Protein AF-A0A5F9D7R0-F1 (afdb_monomer)

Sequence (470 aa):
GSGECGRGNRPSTEVEGTVANPGRTSSKPGKGRADERTAQGPVSFLHEEGERHNGERGGDLRPHSRGTAPQCEGEALEAGAQHTRGCVVPAERGRASGATPAADTPPLCTHPGVSMNVQPMYLGESAPKELRGAVTMTSAIFTALGIMMGQVVGLRELLGGPQAWPLLLASCVVPGLLQLSSLPLLPESPRYLLIDRGDTKACLAALRRLRGSEDVEEELVELREERAACGAGSPRRPWHLLGDPALRRQVVSLVVLGSAMELCGNDSVYAYASAVFRAAGMLEHRIPYALVGTGACELLASLVSSAVVERVGRRVLLMGGYCLMTCWGSVFTTALCLQDSYPWMPYLAMSCVFGFILSFGIGPAGVTGILATELFDQTARPAAYVVYGVLLWTMLLLVGLGFPFLMEGLAHFIYVPFLAVCVCGAVYTGLFLPETKGKSFLEITQELHRLNFPRDPRWRGPEVLQFTEL

InterPro domains:
  IPR005828 Major facilitator, sugar transporter-like [PF00083] (113-447)
  IPR036259 MFS transporter superfamily [G3DSA:1.20.1250.20] (111-450)
  IPR036259 MFS transporter superfamily [SSF103473] (115-440)
  IPR045263 Glucose transporter GLUT [PTHR23503] (112-450)

pLDDT: mean 70.37, std 25.9, range [20.8, 97.0]

Secondary structure (DSSP, 8-state):
------------------------------------------------------------------------------------------------TT---------TTHHHHHHHHHHHHHHHHHS-TTTHHHHHHHHHHHHHHHHHHHHHHTSTTTT-STTTHHHHHHTTHHHHHHHHHHGGGSPPPHHHHHTTS--HHHHHHHHHHHHS-S--HHHHHHHHHHHHHHTT-PPPPHHHHHH-TTTHHHHHHHHHHHHHHHHTSHHHHHHHHHHHHHHTT--GGGHHHHHHHHHHHHHHHHHHHHHHHHHH-HHHHHHHHHHHHHHHHHHHHHHHHTGGG-TTHHHHHHHHHHHHHHHHIIIIIHHHHHHHHHSS-TTTHHHHHHHHHHHHHHHHHHHHHHHHHHHHHHGGGTTHHHHHHHHHHHHHHHHHPPP-TT--HHHHHHHHHHHH-TT-TT-PPPP---PPP-

Mean predicted aligned error: 16.13 Å

Radius of gyration: 33.69 Å; Cα contacts (8 Å, |Δi|>4): 380; chains: 1; bounding box: 87×104×108 Å

Structure (mmCIF, N/CA/C/O backbone):
data_AF-A0A5F9D7R0-F1
#
_entry.id   AF-A0A5F9D7R0-F1
#
loop_
_atom_site.group_PDB
_atom_site.id
_atom_site.type_symbol
_atom_site.label_atom_id
_atom_site.label_alt_id
_atom_site.label_comp_id
_atom_site.label_asym_id
_atom_site.label_entity_id
_atom_site.label_seq_id
_atom_site.pdbx_PDB_ins_code
_atom_site.Cartn_x
_atom_site.Cartn_y
_atom_site.Cartn_z
_atom_site.occupancy
_atom_site.B_iso_or_equiv
_atom_site.auth_seq_id
_atom_site.auth_comp_id
_atom_site.auth_asym_id
_atom_site.auth_atom_id
_atom_site.pdbx_PDB_model_num
ATOM 1 N N . GLY A 1 1 ? -18.925 43.627 28.935 1.00 33.19 1 GLY A N 1
ATOM 2 C CA . GLY A 1 1 ? -19.736 44.463 29.840 1.00 33.19 1 GLY A CA 1
ATOM 3 C C . GLY A 1 1 ? -20.234 43.614 30.991 1.00 33.19 1 GLY A C 1
ATOM 4 O O . GLY A 1 1 ? -19.981 42.416 30.977 1.00 33.19 1 GLY A O 1
ATOM 5 N N . SER A 1 2 ? -20.921 44.232 31.952 1.00 27.06 2 SER A N 1
ATOM 6 C CA . SER A 1 2 ? -21.823 43.579 32.923 1.00 27.06 2 SER A CA 1
ATOM 7 C C . SER A 1 2 ? -22.768 42.582 32.228 1.00 27.06 2 SER A C 1
ATOM 9 O O . SER A 1 2 ? -23.131 42.810 31.077 1.00 27.06 2 SER A O 1
ATOM 11 N N . GLY A 1 3 ? -23.077 41.421 32.811 1.00 28.91 3 GLY A N 1
ATOM 12 C CA . GLY A 1 3 ? -24.088 41.197 33.870 1.00 28.91 3 GLY A CA 1
ATOM 13 C C . GLY A 1 3 ? -25.041 40.081 33.372 1.00 28.91 3 GLY A C 1
ATOM 14 O O . GLY A 1 3 ? -24.967 39.755 32.192 1.00 28.91 3 GLY A O 1
ATOM 15 N N . GLU A 1 4 ? -25.924 39.408 34.117 1.00 33.62 4 GLU A N 1
ATOM 16 C CA . GLU A 1 4 ? -26.326 39.350 35.539 1.00 33.62 4 GLU A CA 1
ATOM 17 C C . GLU A 1 4 ? -26.989 37.950 35.761 1.00 33.62 4 GLU A C 1
ATOM 19 O O . GLU A 1 4 ? -27.527 37.389 34.815 1.00 33.62 4 GLU A O 1
ATOM 24 N N . CYS A 1 5 ? -26.762 37.215 36.863 1.00 29.78 5 CYS A N 1
ATOM 25 C CA . CYS A 1 5 ? -27.473 37.215 38.167 1.00 29.78 5 CYS A CA 1
ATOM 26 C C . CYS A 1 5 ? -28.788 36.375 38.245 1.00 29.78 5 CYS A C 1
ATOM 28 O O . CYS A 1 5 ? -29.625 36.438 37.356 1.00 29.78 5 CYS A O 1
ATOM 30 N N . GLY A 1 6 ? -28.987 35.641 39.362 1.00 27.34 6 GLY A N 1
ATOM 31 C CA . GLY A 1 6 ? -30.205 34.865 39.722 1.00 27.34 6 GLY A CA 1
ATOM 32 C C . GLY A 1 6 ? -29.958 33.345 39.857 1.00 27.34 6 GLY A C 1
ATOM 33 O O . GLY A 1 6 ? -29.815 32.673 38.849 1.00 27.34 6 GLY A O 1
ATOM 34 N N . ARG A 1 7 ? -29.705 32.729 41.030 1.00 28.86 7 ARG A N 1
ATOM 35 C CA . ARG A 1 7 ? -30.499 32.531 42.280 1.00 28.86 7 ARG A CA 1
ATOM 36 C C . ARG A 1 7 ? -31.781 31.680 42.138 1.00 28.86 7 ARG A C 1
ATOM 38 O O . ARG A 1 7 ? -32.729 32.147 41.523 1.00 28.86 7 ARG A O 1
ATOM 45 N N . GLY A 1 8 ? -31.890 30.573 42.900 1.00 25.75 8 GLY A N 1
ATOM 46 C CA . GLY A 1 8 ? -33.205 30.054 43.342 1.00 25.75 8 GLY A CA 1
ATOM 47 C C . GLY A 1 8 ? -33.318 28.596 43.846 1.00 25.75 8 GLY A C 1
ATOM 48 O O . GLY A 1 8 ? -33.542 27.703 43.050 1.00 25.75 8 GLY A O 1
ATOM 49 N N . ASN A 1 9 ? -33.294 28.405 45.174 1.00 27.66 9 ASN A N 1
ATOM 50 C CA . ASN A 1 9 ? -34.035 27.415 45.998 1.00 27.66 9 ASN A CA 1
ATOM 51 C C . ASN A 1 9 ? -34.038 25.881 45.717 1.00 27.66 9 ASN A C 1
ATOM 53 O O . ASN A 1 9 ? -34.610 25.395 44.748 1.00 27.66 9 ASN A O 1
ATOM 57 N N . ARG A 1 10 ? -33.634 25.113 46.750 1.00 28.62 10 ARG A N 1
ATOM 58 C CA . ARG A 1 10 ? -34.352 23.897 47.226 1.00 28.62 10 ARG A CA 1
ATOM 59 C C . ARG A 1 10 ? -35.427 24.315 48.256 1.00 28.62 10 ARG A C 1
ATOM 61 O O . ARG A 1 10 ? -35.313 25.423 48.786 1.00 28.62 10 ARG A O 1
ATOM 68 N N . PRO A 1 11 ? -36.461 23.498 48.537 1.00 36.72 11 PRO A N 1
ATOM 69 C CA . PRO A 1 11 ? -36.439 22.486 49.630 1.00 36.72 11 PRO A CA 1
ATOM 70 C C . PRO A 1 11 ? -36.857 21.084 49.109 1.00 36.72 11 PRO A C 1
ATOM 72 O O . PRO A 1 11 ? -37.182 20.984 47.934 1.00 36.72 11 PRO A O 1
ATOM 75 N N . SER A 1 12 ? -36.989 19.957 49.829 1.00 26.80 12 SER A N 1
ATOM 76 C CA . SER A 1 12 ? -36.648 19.372 51.157 1.00 26.80 12 SER A CA 1
ATOM 77 C C . SER A 1 12 ? -37.770 18.348 51.491 1.00 26.80 12 SER A C 1
ATOM 79 O O . SER A 1 12 ? -38.839 18.443 50.896 1.00 26.80 12 SER A O 1
ATOM 81 N N . THR A 1 13 ? -37.569 17.433 52.458 1.00 27.14 13 THR A N 1
ATOM 82 C CA . THR A 1 13 ? -38.468 16.305 52.874 1.00 27.14 13 THR A CA 1
ATOM 83 C C . THR A 1 13 ? -38.658 15.199 51.808 1.00 27.14 13 THR A C 1
ATOM 85 O O . THR A 1 13 ? -38.866 15.516 50.644 1.00 27.14 13 THR A O 1
ATOM 88 N N . GLU A 1 14 ? -38.436 13.891 52.023 1.00 27.25 14 GLU A N 1
ATOM 89 C CA . GLU A 1 14 ? -38.639 12.920 53.137 1.00 27.25 14 GLU A CA 1
ATOM 90 C C . GLU A 1 14 ? -39.993 12.183 53.122 1.00 27.25 14 GLU A C 1
ATOM 92 O O . GLU A 1 14 ? -41.037 12.826 53.121 1.00 27.25 14 GLU A O 1
ATOM 97 N N . VAL A 1 15 ? -39.941 10.837 53.169 1.00 28.62 15 VAL A N 1
ATOM 98 C CA . VAL A 1 15 ? -40.769 9.904 53.981 1.00 28.62 15 VAL A CA 1
ATOM 99 C C . VAL A 1 15 ? -40.220 8.459 53.828 1.00 28.62 15 VAL A C 1
ATOM 101 O O . VAL A 1 15 ? -39.536 8.147 52.854 1.00 28.62 15 VAL A O 1
ATOM 104 N N . GLU A 1 16 ? -40.455 7.607 54.833 1.00 26.17 16 GLU A N 1
ATOM 105 C CA . GLU A 1 16 ? -39.868 6.266 55.055 1.00 26.17 16 GLU A CA 1
ATOM 106 C C . GLU A 1 16 ? -40.598 5.086 54.351 1.00 26.17 16 GLU A C 1
ATOM 108 O O . GLU A 1 16 ? -41.650 5.271 53.742 1.00 26.17 16 GLU A O 1
ATOM 113 N N . GLY A 1 17 ? -40.085 3.844 54.498 1.00 25.72 17 GLY A N 1
ATOM 114 C CA . GLY A 1 17 ? -40.774 2.594 54.101 1.00 25.72 17 GLY A CA 1
ATOM 115 C C . GLY A 1 17 ? -39.860 1.504 53.496 1.00 25.72 17 GLY A C 1
ATOM 116 O O . GLY A 1 17 ? -39.871 1.315 52.287 1.00 25.72 17 GLY A O 1
ATOM 117 N N . THR A 1 18 ? -38.925 0.843 54.194 1.00 25.44 18 THR A N 1
ATOM 118 C CA . THR A 1 18 ? -39.045 -0.060 55.370 1.00 25.44 18 THR A CA 1
ATOM 119 C C . THR A 1 18 ? -39.382 -1.533 55.032 1.00 25.44 18 THR A C 1
ATOM 121 O O . THR A 1 18 ? -40.540 -1.906 54.924 1.00 25.44 18 THR A O 1
ATOM 124 N N . VAL A 1 19 ? -38.326 -2.370 54.999 1.00 27.09 19 VAL A N 1
ATOM 125 C CA . VAL A 1 19 ? -38.256 -3.818 55.351 1.00 27.09 19 VAL A CA 1
ATOM 126 C C . VAL A 1 19 ? -39.121 -4.855 54.597 1.00 27.09 19 VAL A C 1
ATOM 128 O O . VAL A 1 19 ? -40.321 -4.948 54.815 1.00 27.09 19 VAL A O 1
ATOM 131 N N . ALA A 1 20 ? -38.448 -5.817 53.935 1.00 27.45 20 ALA A N 1
ATOM 132 C CA . ALA A 1 20 ? -38.698 -7.267 54.105 1.00 27.45 20 ALA A CA 1
ATOM 133 C C . ALA A 1 20 ? -37.560 -8.146 53.525 1.00 27.45 20 ALA A C 1
ATOM 135 O O . ALA A 1 20 ? -37.211 -8.026 52.355 1.00 27.45 20 ALA A O 1
ATOM 136 N N . ASN A 1 21 ? -37.013 -9.073 54.324 1.00 28.56 21 ASN A N 1
ATOM 137 C CA . ASN A 1 21 ? -36.132 -10.168 53.876 1.00 28.56 21 ASN A CA 1
ATOM 138 C C . ASN A 1 21 ? -36.207 -11.348 54.868 1.00 28.56 21 ASN A C 1
ATOM 140 O O . ASN A 1 21 ? -35.944 -11.139 56.055 1.00 28.56 21 ASN A O 1
ATOM 144 N N . PRO A 1 22 ? -36.498 -12.577 54.407 1.00 32.81 22 PRO A N 1
ATOM 145 C CA . PRO A 1 22 ? -36.169 -13.801 55.131 1.00 32.81 22 PRO A CA 1
ATOM 146 C C . PRO A 1 22 ? -35.225 -14.743 54.345 1.00 32.81 22 PRO A C 1
ATOM 148 O O . PRO A 1 22 ? -35.414 -15.001 53.159 1.00 32.81 22 PRO A O 1
ATOM 151 N N . GLY A 1 23 ? -34.251 -15.352 55.042 1.00 25.83 23 GLY A N 1
ATOM 152 C CA . GLY A 1 23 ? -33.552 -16.565 54.563 1.00 25.83 23 GLY A CA 1
ATOM 153 C C . GLY A 1 23 ? -34.478 -17.802 54.566 1.00 25.83 23 GLY A C 1
ATOM 154 O O . GLY A 1 23 ? -35.661 -17.681 54.855 1.00 25.83 23 GLY A O 1
ATOM 155 N N . ARG A 1 24 ? -34.049 -19.052 54.337 1.00 28.23 24 ARG A N 1
ATOM 156 C CA . ARG A 1 24 ? -32.727 -19.733 54.324 1.00 28.23 24 ARG A CA 1
ATOM 157 C C . ARG A 1 24 ? -32.791 -2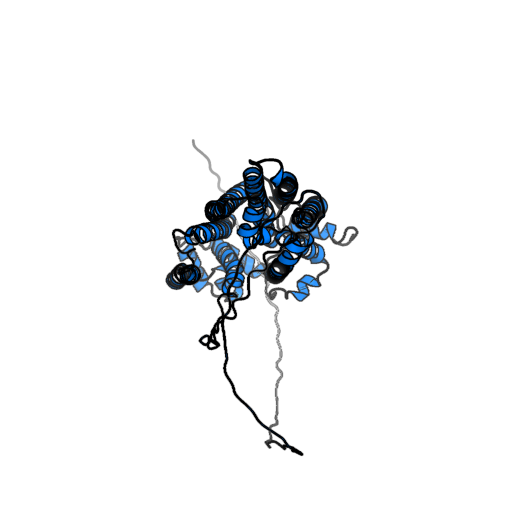0.873 53.240 1.00 28.23 24 ARG A C 1
ATOM 159 O O . ARG A 1 24 ? -33.700 -20.827 52.426 1.00 28.23 24 ARG A O 1
ATOM 166 N N . THR A 1 25 ? -31.943 -21.907 53.078 1.00 26.56 25 THR A N 1
ATOM 167 C CA . THR A 1 25 ? -30.930 -22.564 53.938 1.00 26.56 25 THR A CA 1
ATOM 168 C C . THR A 1 25 ? -29.889 -23.368 53.127 1.00 26.56 25 THR A C 1
ATOM 170 O O . THR A 1 25 ? -30.149 -23.811 52.016 1.00 26.56 25 THR A O 1
ATOM 173 N N . SER A 1 26 ? -28.727 -23.596 53.748 1.00 25.86 26 SER A N 1
ATOM 174 C CA . SER A 1 26 ? -27.702 -24.629 53.482 1.00 25.86 26 SER A CA 1
ATOM 175 C C . SER A 1 26 ? -28.176 -25.995 52.938 1.00 25.86 26 SER A C 1
ATOM 177 O O . SER A 1 26 ? -29.136 -26.554 53.464 1.00 25.86 26 SER A O 1
ATOM 179 N N . SER A 1 27 ? -27.387 -26.618 52.041 1.00 25.98 27 SER A N 1
ATOM 180 C CA . SER A 1 27 ? -27.001 -28.042 52.190 1.00 25.98 27 SER A CA 1
ATOM 181 C C . SER A 1 27 ? -25.759 -28.489 51.372 1.00 25.98 27 SER A C 1
ATOM 183 O O . SER A 1 27 ? -25.639 -28.290 50.168 1.00 25.98 27 SER A O 1
ATOM 185 N N . LYS A 1 28 ? -24.837 -29.152 52.082 1.00 28.06 28 LYS A N 1
ATOM 186 C CA . LYS A 1 28 ? -23.778 -30.118 51.687 1.00 28.06 28 LYS A CA 1
ATOM 187 C C . LYS A 1 28 ? -23.687 -31.083 52.898 1.00 28.06 28 LYS A C 1
ATOM 189 O O . LYS A 1 28 ? -23.963 -30.581 53.994 1.00 28.06 28 LYS A O 1
ATOM 194 N N . PRO A 1 29 ? -23.310 -32.387 52.800 1.00 38.31 29 PRO A N 1
ATOM 195 C CA . PRO A 1 29 ? -21.980 -32.790 52.290 1.00 38.31 29 PRO A CA 1
ATOM 196 C C . PRO A 1 29 ? -21.794 -34.241 51.733 1.00 38.31 29 PRO A C 1
ATOM 198 O O . PRO A 1 29 ? -22.612 -35.126 51.949 1.00 38.31 29 PRO A O 1
ATOM 201 N N . GLY A 1 30 ? -20.596 -34.525 51.186 1.00 24.94 30 GLY A N 1
ATOM 202 C CA . GLY A 1 30 ? -19.938 -35.855 51.253 1.00 24.94 30 GLY A CA 1
ATOM 203 C C . GLY A 1 30 ? -20.139 -36.858 50.090 1.00 24.94 30 GLY A C 1
ATOM 204 O O . GLY A 1 30 ? -21.025 -36.661 49.273 1.00 24.94 30 GLY A O 1
ATOM 205 N N . LYS A 1 31 ? -19.354 -37.956 49.968 1.00 25.98 31 LYS A N 1
ATOM 206 C CA . LYS A 1 31 ? -18.040 -38.309 50.589 1.00 25.98 31 LYS A CA 1
ATOM 207 C C . LYS A 1 31 ? -17.396 -39.578 49.945 1.00 25.98 31 LYS A C 1
ATOM 209 O O . LYS A 1 31 ? -18.071 -40.595 49.866 1.00 25.98 31 LYS A O 1
ATOM 214 N N . GLY A 1 32 ? -16.079 -39.571 49.657 1.00 24.16 32 GLY A N 1
ATOM 215 C CA . GLY A 1 32 ? -15.257 -40.759 49.270 1.00 24.16 32 GLY A CA 1
ATOM 216 C C . GLY A 1 32 ? -15.483 -41.284 47.836 1.00 24.16 32 GLY A C 1
ATOM 217 O O . GLY A 1 32 ? -16.460 -40.889 47.215 1.00 24.16 32 GLY A O 1
ATOM 218 N N . ARG A 1 33 ? -14.643 -42.137 47.219 1.00 24.98 33 ARG A N 1
ATOM 219 C CA . ARG A 1 33 ? -13.284 -42.715 47.468 1.00 24.98 33 ARG A CA 1
ATOM 220 C C . ARG A 1 33 ? -12.527 -42.646 46.108 1.00 24.98 33 ARG A C 1
ATOM 222 O O . ARG A 1 33 ? -13.203 -42.609 45.089 1.00 24.98 33 ARG A O 1
ATOM 229 N N . ALA A 1 34 ? -11.211 -42.451 45.972 1.00 25.84 34 ALA A N 1
ATOM 230 C CA . ALA A 1 34 ? -10.014 -43.070 46.574 1.00 25.84 34 ALA A CA 1
ATOM 231 C C . ALA A 1 34 ? -9.614 -44.428 45.943 1.00 25.84 34 ALA A C 1
ATOM 233 O O . ALA A 1 34 ? -10.435 -45.340 45.919 1.00 25.84 34 ALA A O 1
ATOM 234 N N . ASP A 1 35 ? -8.338 -44.503 45.523 1.00 25.16 35 ASP A N 1
ATOM 235 C CA . ASP A 1 35 ? -7.542 -45.684 45.116 1.00 25.16 35 ASP A CA 1
ATOM 236 C C . ASP A 1 35 ? -7.915 -46.367 43.761 1.00 25.16 35 ASP A C 1
ATOM 238 O O . ASP A 1 35 ? -9.058 -46.301 43.326 1.00 25.16 35 ASP A O 1
ATOM 242 N N . GLU A 1 36 ? -7.000 -46.981 42.982 1.00 26.55 36 GLU A N 1
ATOM 243 C CA . GLU A 1 36 ? -5.554 -47.217 43.190 1.00 26.55 36 GLU A CA 1
ATOM 244 C C . GLU A 1 36 ? -4.698 -47.241 41.880 1.00 26.55 36 GLU A C 1
ATOM 246 O O . GLU A 1 36 ? -5.121 -46.798 40.815 1.00 26.55 36 GLU A O 1
ATOM 251 N N . ARG A 1 37 ? -3.447 -47.716 42.003 1.00 25.12 37 ARG A N 1
ATOM 252 C CA . ARG A 1 37 ? -2.324 -47.794 41.037 1.00 25.12 37 ARG A CA 1
ATOM 253 C C . ARG A 1 37 ? -2.629 -48.786 39.884 1.00 25.12 37 ARG A C 1
ATOM 255 O O . ARG A 1 37 ? -3.497 -49.637 40.022 1.00 25.12 37 ARG A O 1
ATOM 262 N N . THR A 1 38 ? -1.919 -48.827 38.749 1.00 26.16 38 THR A N 1
ATOM 263 C CA . THR A 1 38 ? -0.497 -49.240 38.618 1.00 26.16 38 THR A CA 1
ATOM 264 C C . THR A 1 38 ? 0.015 -49.012 37.183 1.00 26.16 38 THR A C 1
ATOM 266 O O . THR A 1 38 ? -0.773 -48.964 36.244 1.00 26.16 38 THR A O 1
ATOM 269 N N . ALA A 1 39 ? 1.333 -48.872 37.003 1.00 26.98 39 ALA A N 1
ATOM 270 C CA . ALA A 1 39 ? 1.984 -48.700 35.700 1.00 26.98 39 ALA A CA 1
ATOM 271 C C . ALA A 1 39 ? 2.368 -50.032 35.028 1.00 26.98 39 ALA A C 1
ATOM 273 O O . ALA A 1 39 ? 2.667 -50.999 35.724 1.00 26.98 39 ALA A O 1
ATOM 274 N N . GLN A 1 40 ? 2.511 -50.035 33.696 1.00 25.19 40 GLN A N 1
ATOM 275 C CA . GLN A 1 40 ? 3.491 -50.884 33.003 1.00 25.19 40 GLN A CA 1
ATOM 276 C C . GLN A 1 40 ? 3.872 -50.329 31.620 1.00 25.19 40 GLN A C 1
ATOM 278 O O . GLN A 1 40 ? 3.175 -49.481 31.065 1.00 25.19 40 GLN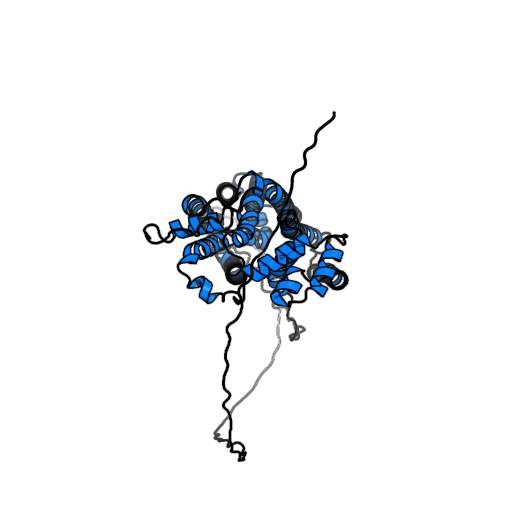 A O 1
ATOM 283 N N . GLY A 1 41 ? 5.046 -50.751 31.138 1.00 23.89 41 GLY A N 1
ATOM 284 C CA . GLY A 1 41 ? 5.714 -50.249 29.935 1.00 23.89 41 GLY A CA 1
ATOM 285 C C . GLY A 1 41 ? 5.451 -51.065 28.655 1.00 23.89 41 GLY A C 1
ATOM 286 O O . GLY A 1 41 ? 4.482 -51.817 28.593 1.00 23.89 41 GLY A O 1
ATOM 287 N N . PRO A 1 42 ? 6.289 -50.883 27.615 1.00 36.53 42 PRO A N 1
ATOM 288 C CA . PRO A 1 42 ? 5.932 -51.186 26.228 1.00 36.53 42 PRO A CA 1
ATOM 289 C C . PRO A 1 42 ? 6.238 -52.622 25.780 1.00 36.53 42 PRO A C 1
ATOM 291 O O . PRO A 1 42 ? 7.055 -53.321 26.377 1.00 36.53 42 PRO A O 1
ATOM 294 N N . VAL A 1 43 ? 5.654 -53.003 24.639 1.00 26.12 43 VAL A N 1
ATOM 295 C CA . VAL A 1 43 ? 6.037 -54.186 23.854 1.00 26.12 43 VAL A CA 1
ATOM 296 C C . VAL A 1 43 ? 6.370 -53.750 22.427 1.00 26.12 43 VAL A C 1
ATOM 298 O O . VAL A 1 43 ? 5.529 -53.186 21.729 1.00 26.12 43 VAL A O 1
ATOM 301 N N . SER A 1 44 ? 7.604 -54.018 22.006 1.00 22.97 44 SER A N 1
ATOM 302 C CA . SER A 1 44 ? 8.067 -53.890 20.620 1.00 22.97 44 SER A CA 1
ATOM 303 C C . SER A 1 44 ? 7.737 -55.156 19.826 1.00 22.97 44 SER A C 1
ATOM 305 O O . SER A 1 44 ? 7.677 -56.236 20.408 1.00 22.97 44 SER A O 1
ATOM 307 N N . PHE A 1 45 ? 7.648 -55.059 18.497 1.00 24.70 45 PHE A N 1
ATOM 308 C CA . PHE A 1 45 ? 7.788 -56.222 17.613 1.00 24.70 45 PHE A CA 1
ATOM 309 C C . PHE A 1 45 ? 8.732 -55.913 16.447 1.00 24.70 45 PHE A C 1
ATOM 311 O O . PHE A 1 45 ? 8.736 -54.801 15.920 1.00 24.70 45 PHE A O 1
ATOM 318 N N . LEU A 1 46 ? 9.542 -56.909 16.083 1.00 24.83 46 LEU A N 1
ATOM 319 C CA . LEU A 1 46 ? 10.549 -56.878 15.022 1.00 24.83 46 LEU A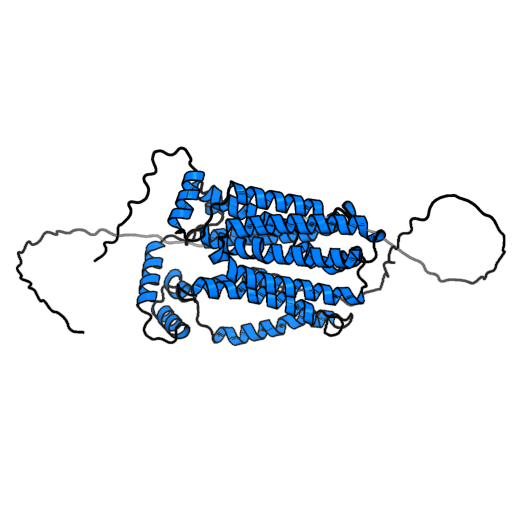 CA 1
ATOM 320 C C . LEU A 1 46 ? 10.317 -58.036 14.045 1.00 24.83 46 LEU A C 1
ATOM 322 O O . LEU A 1 46 ? 9.965 -59.134 14.468 1.00 24.83 46 LEU A O 1
ATOM 326 N N . HIS A 1 47 ? 10.550 -57.754 12.765 1.00 24.64 47 HIS A N 1
ATOM 327 C CA . HIS A 1 47 ? 10.994 -58.648 11.684 1.00 24.64 47 HIS A CA 1
ATOM 328 C C . HIS A 1 47 ? 11.231 -57.716 10.477 1.00 24.64 47 HIS A C 1
ATOM 330 O O . HIS A 1 47 ? 10.331 -56.951 10.139 1.00 24.64 47 HIS A O 1
ATOM 336 N N . GLU A 1 48 ? 12.397 -57.559 9.847 1.00 26.30 48 GLU A N 1
ATOM 337 C CA . GLU A 1 48 ? 13.615 -58.380 9.688 1.00 26.30 48 GLU A CA 1
ATOM 338 C C . GLU A 1 48 ? 13.492 -59.560 8.709 1.00 26.30 48 GLU A C 1
ATOM 340 O O . GLU A 1 48 ? 13.009 -60.628 9.076 1.00 26.30 48 GLU A O 1
ATOM 345 N N . GLU A 1 49 ? 13.907 -59.289 7.459 1.00 25.92 49 GLU A N 1
ATOM 346 C CA . GLU A 1 49 ? 14.758 -60.053 6.507 1.00 25.92 49 GLU A CA 1
ATOM 347 C C . GLU A 1 49 ? 14.526 -59.489 5.073 1.00 25.92 49 GLU A C 1
ATOM 349 O O . GLU A 1 49 ? 13.418 -59.062 4.756 1.00 25.92 49 GLU A O 1
ATOM 354 N N . GLY A 1 50 ? 15.487 -59.404 4.138 1.00 25.70 50 GLY A N 1
ATOM 355 C CA . GLY A 1 50 ? 16.946 -59.568 4.234 1.00 25.70 50 GLY A CA 1
ATOM 356 C C . GLY A 1 50 ? 17.652 -59.619 2.852 1.00 25.70 50 GLY A C 1
ATOM 357 O O . GLY A 1 50 ? 17.329 -60.487 2.056 1.00 25.70 50 GLY A O 1
ATOM 358 N N . GLU A 1 51 ? 18.639 -58.731 2.619 1.00 28.47 51 GLU A N 1
ATOM 359 C CA . GLU A 1 51 ? 19.812 -58.840 1.693 1.00 28.47 51 GLU A CA 1
ATOM 360 C C . GLU A 1 51 ? 19.617 -59.222 0.174 1.00 28.47 51 GLU A C 1
ATOM 362 O O . GLU A 1 51 ? 18.501 -59.431 -0.277 1.00 28.47 51 GLU A O 1
ATOM 367 N N . ARG A 1 52 ? 20.614 -59.263 -0.753 1.00 26.94 52 ARG A N 1
ATOM 368 C CA . ARG A 1 52 ? 22.099 -59.088 -0.725 1.00 26.94 52 ARG A CA 1
ATOM 369 C C . ARG A 1 52 ? 22.708 -58.679 -2.107 1.00 26.94 52 ARG A C 1
ATOM 371 O O . ARG A 1 52 ? 22.270 -59.225 -3.108 1.00 26.94 52 ARG A O 1
ATOM 378 N N . HIS A 1 53 ? 23.800 -57.877 -2.114 1.00 29.64 53 HIS A N 1
ATOM 379 C CA . HIS A 1 53 ? 24.921 -57.773 -3.119 1.00 29.64 53 HIS A CA 1
ATOM 380 C C . HIS A 1 53 ? 24.641 -57.513 -4.635 1.00 29.64 53 HIS A C 1
ATOM 382 O O . HIS A 1 53 ? 23.530 -57.703 -5.101 1.00 29.64 53 HIS A O 1
ATOM 388 N N . ASN A 1 54 ? 25.581 -57.089 -5.514 1.00 28.67 54 ASN A N 1
ATOM 389 C CA . ASN A 1 54 ? 26.978 -56.554 -5.466 1.00 28.67 54 ASN A CA 1
ATOM 390 C C . ASN A 1 54 ? 27.166 -55.574 -6.678 1.00 28.67 54 ASN A C 1
ATOM 392 O O . ASN A 1 54 ? 26.328 -55.600 -7.572 1.00 28.67 54 ASN A O 1
ATOM 396 N N . GLY A 1 55 ? 28.099 -54.603 -6.757 1.00 26.39 55 GLY A N 1
ATOM 397 C CA . GLY A 1 55 ? 29.569 -54.710 -6.966 1.00 26.39 55 GLY A CA 1
ATOM 398 C C . GLY A 1 55 ? 29.947 -54.789 -8.476 1.00 26.39 55 GLY A C 1
ATOM 399 O O . GLY A 1 55 ? 29.244 -55.471 -9.205 1.00 26.39 55 GLY A O 1
ATOM 400 N N . GLU A 1 56 ? 31.010 -54.187 -9.053 1.00 30.05 56 GLU A N 1
ATOM 401 C CA . GLU A 1 56 ? 32.082 -53.271 -8.586 1.00 30.05 56 GLU A CA 1
ATOM 402 C C . GLU A 1 56 ? 32.964 -52.776 -9.799 1.00 30.05 56 GLU A C 1
ATOM 404 O O . GLU A 1 56 ? 32.984 -53.464 -10.816 1.00 30.05 56 GLU A O 1
ATOM 409 N N . ARG A 1 57 ? 33.781 -51.695 -9.660 1.00 29.58 57 ARG A N 1
ATOM 410 C CA . ARG A 1 57 ? 34.929 -51.249 -10.544 1.00 29.58 57 ARG A CA 1
ATOM 411 C C . ARG A 1 57 ? 34.582 -50.710 -11.966 1.00 29.58 57 ARG A C 1
ATOM 413 O O . ARG A 1 57 ? 33.525 -51.016 -12.494 1.00 29.58 57 ARG A O 1
ATOM 420 N N . GLY A 1 58 ? 35.402 -49.907 -12.679 1.00 26.42 58 GLY A N 1
ATOM 421 C CA . GLY A 1 58 ? 36.648 -49.153 -12.371 1.00 26.42 58 GLY A CA 1
ATOM 422 C C . GLY A 1 58 ? 37.520 -48.854 -13.632 1.00 26.42 58 GLY A C 1
ATOM 423 O O . GLY A 1 58 ? 37.578 -49.710 -14.509 1.00 26.42 58 GLY A O 1
ATOM 424 N N . GLY A 1 59 ? 38.216 -47.699 -13.741 1.00 25.78 59 GLY A N 1
ATOM 425 C CA . GLY A 1 59 ? 39.217 -47.429 -14.815 1.00 25.78 59 GLY A CA 1
ATOM 426 C C . GLY A 1 59 ? 39.560 -45.946 -15.135 1.00 25.78 59 GLY A C 1
ATOM 427 O O . GLY A 1 59 ? 38.688 -45.086 -15.070 1.00 25.78 59 GLY A O 1
ATOM 428 N N . ASP A 1 60 ? 40.822 -45.665 -15.511 1.00 26.12 60 ASP A N 1
ATOM 429 C CA . ASP A 1 60 ? 41.419 -44.335 -15.821 1.00 26.12 60 ASP A CA 1
ATOM 430 C C . ASP A 1 60 ? 41.643 -44.066 -17.332 1.00 26.12 60 ASP A C 1
ATOM 432 O O . ASP A 1 60 ? 41.779 -45.023 -18.092 1.00 26.12 60 ASP A O 1
ATOM 436 N N . LEU A 1 61 ? 41.811 -42.784 -17.746 1.00 28.27 61 LEU A N 1
ATOM 437 C CA . LEU A 1 61 ? 43.011 -42.240 -18.460 1.00 28.27 61 LEU A CA 1
ATOM 438 C C . LEU A 1 61 ? 42.866 -40.772 -18.978 1.00 28.27 61 LEU A C 1
ATOM 440 O O . LEU A 1 61 ? 41.831 -40.132 -18.806 1.00 28.27 61 LEU A O 1
ATOM 444 N N . ARG A 1 62 ? 43.952 -40.197 -19.544 1.00 26.05 62 ARG A N 1
ATOM 445 C CA . ARG A 1 62 ? 44.153 -38.758 -19.898 1.00 26.05 62 ARG A CA 1
ATOM 446 C C . ARG A 1 62 ? 44.693 -38.544 -21.361 1.00 26.05 62 ARG A C 1
ATOM 448 O O . ARG A 1 62 ? 44.820 -39.540 -22.065 1.00 26.05 62 ARG A O 1
ATOM 455 N N . PRO A 1 63 ? 44.935 -37.304 -21.885 1.00 58.66 63 PRO A N 1
ATOM 456 C CA . PRO A 1 63 ? 44.566 -36.940 -23.277 1.00 58.66 63 PRO A CA 1
ATOM 457 C C . PRO A 1 63 ? 45.700 -36.490 -24.244 1.00 58.66 63 PRO A C 1
ATOM 459 O O . PRO A 1 63 ? 46.809 -36.202 -23.808 1.00 58.66 63 PRO A O 1
ATOM 462 N N . HIS A 1 64 ? 45.369 -36.298 -25.539 1.00 27.33 64 HIS A N 1
ATOM 463 C CA . HIS A 1 64 ? 46.166 -35.637 -26.611 1.00 27.33 64 HIS A CA 1
ATOM 464 C C . HIS A 1 64 ? 45.246 -35.169 -27.788 1.00 27.33 64 HIS A C 1
ATOM 466 O O . HIS A 1 64 ? 44.135 -35.678 -27.880 1.00 27.33 64 HIS A O 1
ATOM 472 N N . SER A 1 65 ? 45.608 -34.313 -28.774 1.00 25.62 65 SER A N 1
ATOM 473 C CA . SER A 1 65 ? 46.358 -33.025 -28.763 1.00 25.62 65 SER A CA 1
ATOM 474 C C . SER A 1 65 ? 46.392 -32.307 -30.151 1.00 25.62 65 SER A C 1
ATOM 476 O O . SER A 1 65 ? 46.858 -32.922 -31.104 1.00 25.62 65 SER A O 1
ATOM 478 N N . ARG A 1 66 ? 46.119 -30.981 -30.204 1.00 25.30 66 ARG A N 1
ATOM 479 C CA . ARG A 1 66 ? 46.504 -29.971 -31.254 1.00 25.30 66 ARG A CA 1
ATOM 480 C C . ARG A 1 66 ? 45.871 -30.013 -32.678 1.00 25.30 66 ARG A C 1
ATOM 482 O O . ARG A 1 66 ? 45.513 -31.067 -33.177 1.00 25.30 66 ARG A O 1
ATOM 489 N N . GLY A 1 67 ? 45.859 -28.834 -33.336 1.00 24.12 67 GLY A N 1
ATOM 490 C CA . GLY A 1 67 ? 45.634 -28.594 -34.787 1.00 24.12 67 GLY A CA 1
ATOM 491 C C . GLY A 1 67 ? 44.559 -27.517 -35.080 1.00 24.12 67 GLY A C 1
ATOM 492 O O . GLY A 1 67 ? 43.386 -27.808 -34.904 1.00 24.12 67 GLY A O 1
ATOM 493 N N . THR A 1 68 ? 44.849 -26.212 -35.234 1.00 23.28 68 THR A N 1
ATOM 494 C CA . THR A 1 68 ? 45.400 -25.431 -36.389 1.00 23.28 68 THR A CA 1
ATOM 495 C C . THR A 1 68 ? 44.430 -25.145 -37.557 1.00 23.28 68 THR A C 1
ATOM 497 O O . THR A 1 68 ? 43.826 -26.058 -38.103 1.00 23.28 68 THR A O 1
ATOM 500 N N . ALA A 1 69 ? 44.336 -23.861 -37.942 1.00 20.80 69 ALA A N 1
ATOM 501 C CA . ALA A 1 69 ? 43.563 -23.278 -39.066 1.00 20.80 69 ALA A CA 1
ATOM 502 C C . ALA A 1 69 ? 44.440 -23.206 -40.370 1.00 20.80 69 ALA A C 1
ATOM 504 O O . ALA A 1 69 ? 45.518 -23.806 -40.302 1.00 20.80 69 ALA A O 1
ATOM 505 N N . PRO A 1 70 ? 44.119 -22.508 -41.508 1.00 34.56 70 PRO A N 1
ATOM 506 C CA . PRO A 1 70 ? 43.120 -21.433 -41.731 1.00 34.56 70 PRO A CA 1
ATOM 507 C C . PRO A 1 70 ? 42.353 -21.389 -43.097 1.00 34.56 70 PRO A C 1
ATOM 509 O O . PRO A 1 70 ? 42.563 -22.211 -43.976 1.00 34.56 70 PRO A O 1
ATOM 512 N N . GLN A 1 71 ? 41.488 -20.363 -43.225 1.00 20.98 71 GLN A N 1
ATOM 513 C CA . GLN A 1 71 ? 41.087 -19.549 -44.407 1.00 20.98 71 GLN A CA 1
ATOM 514 C C . GLN A 1 71 ? 40.829 -20.151 -45.812 1.00 20.98 71 GLN A C 1
ATOM 516 O O . GLN A 1 71 ? 41.717 -20.717 -46.435 1.00 20.98 71 GLN A O 1
ATOM 521 N N . CYS A 1 72 ? 39.686 -19.743 -46.389 1.00 22.27 72 CYS A N 1
ATOM 522 C CA . CYS A 1 72 ? 39.529 -19.317 -47.792 1.00 22.27 72 CYS A CA 1
ATOM 523 C C . CYS A 1 72 ? 38.476 -18.186 -47.884 1.00 22.27 72 CYS A C 1
ATOM 525 O O . CYS A 1 72 ? 37.654 -18.036 -46.979 1.00 22.27 72 CYS A O 1
ATOM 527 N N . GLU A 1 73 ? 38.515 -17.399 -48.961 1.00 22.19 73 GLU A N 1
ATOM 528 C CA . GLU A 1 73 ? 37.594 -16.289 -49.280 1.00 22.19 73 GLU A CA 1
ATOM 529 C C . GLU A 1 73 ? 36.585 -16.710 -50.374 1.00 22.19 73 GLU A C 1
ATOM 531 O O . GLU A 1 73 ? 36.827 -17.696 -51.071 1.00 22.19 73 GLU A O 1
ATOM 536 N N . GLY A 1 74 ? 35.480 -15.974 -50.567 1.00 21.94 74 GLY A N 1
ATOM 537 C CA . GLY A 1 74 ? 34.575 -16.195 -51.711 1.00 21.94 74 GLY A CA 1
ATOM 538 C C . GLY A 1 74 ? 33.157 -15.628 -51.553 1.00 21.94 74 GLY A C 1
ATOM 539 O O . GLY A 1 74 ? 32.430 -15.996 -50.637 1.00 21.94 74 GLY A O 1
ATOM 540 N N . GLU A 1 75 ? 32.779 -14.737 -52.467 1.00 21.89 75 GLU A N 1
ATOM 541 C CA . GLU A 1 75 ? 31.511 -13.994 -52.554 1.00 21.89 75 GLU A CA 1
ATOM 542 C C . GLU A 1 75 ? 30.241 -14.857 -52.738 1.00 21.89 75 GLU A C 1
ATOM 544 O O . GLU A 1 75 ? 30.267 -15.850 -53.461 1.00 21.89 75 GLU A O 1
ATOM 549 N N . ALA A 1 76 ? 29.099 -14.382 -52.215 1.00 23.06 76 ALA A N 1
ATOM 550 C CA . ALA A 1 76 ? 27.776 -14.465 -52.864 1.00 23.06 76 ALA A CA 1
ATOM 551 C C . ALA A 1 76 ? 26.760 -13.518 -52.181 1.00 23.06 76 ALA A C 1
ATOM 553 O O . ALA A 1 76 ? 26.949 -13.121 -51.030 1.00 23.06 76 ALA A O 1
ATOM 554 N N . LEU A 1 77 ? 25.680 -13.165 -52.888 1.00 22.14 77 LEU A N 1
ATOM 555 C CA . LEU A 1 77 ? 24.603 -12.279 -52.419 1.00 22.14 77 LEU A CA 1
ATOM 556 C C . LEU A 1 77 ? 23.260 -13.036 -52.261 1.00 22.14 77 LEU A C 1
ATOM 558 O O . LEU A 1 77 ? 23.118 -14.156 -52.736 1.00 22.14 77 LEU A O 1
ATOM 562 N N . GLU A 1 78 ? 22.278 -12.347 -51.668 1.00 21.80 78 GLU A N 1
ATOM 563 C CA . GLU A 1 78 ? 20.829 -12.646 -51.608 1.00 21.80 78 GLU A CA 1
ATOM 564 C C . GLU A 1 78 ? 20.264 -13.688 -50.603 1.00 21.80 78 GLU A C 1
ATOM 566 O O . GLU A 1 78 ? 20.531 -14.881 -50.636 1.00 21.80 78 GLU A O 1
ATOM 571 N N . ALA A 1 79 ? 19.360 -13.159 -49.760 1.00 21.66 79 ALA A N 1
ATOM 572 C CA . ALA A 1 79 ? 18.085 -13.719 -49.282 1.00 21.66 79 ALA A CA 1
ATOM 573 C C . ALA A 1 79 ? 17.988 -15.171 -48.745 1.00 21.66 79 ALA A C 1
ATOM 575 O O . ALA A 1 79 ? 17.891 -16.125 -49.511 1.00 21.66 79 ALA A O 1
ATOM 576 N N . GLY A 1 80 ? 17.755 -15.331 -47.426 1.00 20.84 80 GLY A N 1
ATOM 577 C CA . GLY A 1 80 ? 17.238 -16.615 -46.915 1.00 20.84 80 GLY A CA 1
ATOM 578 C C . GLY A 1 80 ? 17.189 -16.888 -45.402 1.00 20.84 80 GLY A C 1
ATOM 579 O O . GLY A 1 80 ? 17.727 -17.899 -44.977 1.00 20.84 80 GLY A O 1
ATOM 580 N N . ALA A 1 81 ? 16.444 -16.094 -44.619 1.00 22.44 81 ALA A N 1
ATOM 581 C CA . ALA A 1 81 ? 15.954 -16.449 -43.267 1.00 22.44 81 ALA A CA 1
ATOM 582 C C . ALA A 1 81 ? 16.983 -16.750 -42.133 1.00 22.44 81 ALA A C 1
ATOM 584 O O . ALA A 1 81 ? 18.189 -16.805 -42.317 1.00 22.44 81 ALA A O 1
ATOM 585 N N . GLN A 1 82 ? 16.440 -16.933 -40.919 1.00 22.06 82 GLN A N 1
ATOM 586 C CA . GLN A 1 82 ? 17.070 -17.491 -39.707 1.00 22.06 82 GLN A CA 1
ATOM 587 C C . GLN A 1 82 ? 18.362 -16.843 -39.157 1.00 22.06 82 GLN A C 1
ATOM 589 O O . GLN A 1 82 ? 19.460 -17.336 -39.396 1.00 22.06 82 GLN A O 1
ATOM 594 N N . HIS A 1 83 ? 18.218 -15.967 -38.150 1.00 24.61 83 HIS A N 1
ATOM 595 C CA . HIS A 1 83 ? 18.953 -16.220 -36.897 1.00 24.61 83 HIS A CA 1
ATOM 596 C C . HIS A 1 83 ? 18.277 -15.682 -35.626 1.00 24.61 83 HIS A C 1
ATOM 598 O O . HIS A 1 83 ? 18.630 -14.645 -35.071 1.00 24.61 83 HIS A O 1
ATOM 604 N N . THR A 1 84 ? 17.348 -16.474 -35.089 1.00 29.19 84 THR A N 1
ATOM 605 C CA . THR A 1 84 ? 17.002 -16.444 -33.666 1.00 29.19 84 THR A CA 1
ATOM 606 C C . THR A 1 84 ? 18.153 -17.029 -32.840 1.00 29.19 84 THR A C 1
ATOM 608 O O . THR A 1 84 ? 18.246 -18.234 -32.617 1.00 29.19 84 THR A O 1
ATOM 611 N N . ARG A 1 85 ? 19.035 -16.152 -32.353 1.00 23.50 85 ARG A N 1
ATOM 612 C CA . ARG A 1 85 ? 19.891 -16.387 -31.181 1.00 23.50 85 ARG A CA 1
ATOM 613 C C . ARG A 1 85 ? 19.666 -15.191 -30.247 1.00 23.50 85 ARG A C 1
ATOM 615 O O . ARG A 1 85 ? 19.917 -14.067 -30.650 1.00 23.50 85 ARG A O 1
ATOM 622 N N . GLY A 1 86 ? 19.126 -15.332 -29.040 1.00 24.03 86 GLY A N 1
ATOM 623 C CA . GLY A 1 86 ? 19.115 -16.521 -28.184 1.00 24.03 86 GLY A CA 1
ATOM 624 C C . GLY A 1 86 ? 20.334 -16.516 -27.267 1.00 24.03 86 GLY A C 1
ATOM 625 O O . GLY A 1 86 ? 21.106 -17.471 -27.255 1.00 24.03 86 GLY A O 1
ATOM 626 N N . CYS A 1 87 ? 20.526 -15.413 -26.535 1.00 22.19 87 CYS A N 1
ATOM 627 C CA . CYS A 1 87 ? 21.581 -15.248 -25.537 1.00 22.19 87 CYS A CA 1
ATOM 628 C C . CYS A 1 87 ? 21.291 -16.090 -24.286 1.00 22.19 87 CYS A C 1
ATOM 630 O O . CYS A 1 87 ? 20.991 -15.566 -23.216 1.00 22.19 87 CYS A O 1
ATOM 632 N N . VAL A 1 88 ? 21.390 -17.412 -24.432 1.00 24.02 88 VAL A N 1
ATOM 633 C CA . VAL A 1 88 ? 21.473 -18.336 -23.302 1.00 24.02 88 VAL A CA 1
ATOM 634 C C . VAL A 1 88 ? 22.783 -18.042 -22.576 1.00 24.02 88 VAL A C 1
ATOM 636 O O . VAL A 1 88 ? 23.862 -18.358 -23.078 1.00 24.02 88 VAL A O 1
ATOM 639 N N . VAL A 1 89 ? 22.693 -17.410 -21.405 1.00 25.77 89 VAL A N 1
ATOM 640 C CA . VAL A 1 89 ? 23.846 -17.219 -20.519 1.00 25.77 89 VAL A CA 1
ATOM 641 C C . VAL A 1 89 ? 24.374 -18.607 -20.132 1.00 25.77 89 VAL A C 1
ATOM 643 O O . VAL A 1 89 ? 23.593 -19.418 -19.626 1.00 25.77 89 VAL A O 1
ATOM 646 N N . PRO A 1 90 ? 25.662 -18.925 -20.362 1.00 24.52 90 PRO A N 1
ATOM 647 C CA . PRO A 1 90 ? 26.204 -20.221 -19.981 1.00 24.52 90 PRO A CA 1
ATOM 648 C C . PRO A 1 90 ? 26.112 -20.417 -18.468 1.00 24.52 90 PRO A C 1
ATOM 650 O O . PRO A 1 90 ? 26.602 -19.593 -17.696 1.00 24.52 90 PRO A O 1
ATOM 653 N N . ALA A 1 91 ? 25.520 -21.531 -18.041 1.00 26.39 91 ALA A N 1
ATOM 654 C CA . ALA A 1 91 ? 25.540 -21.941 -16.645 1.00 26.39 91 ALA A CA 1
ATOM 655 C C . ALA A 1 91 ? 26.960 -22.400 -16.266 1.00 26.39 91 ALA A C 1
ATOM 657 O O . ALA A 1 91 ? 27.294 -23.583 -16.371 1.00 26.39 91 ALA A O 1
ATOM 658 N N . GLU A 1 92 ? 27.802 -21.453 -15.844 1.00 25.56 92 GLU A N 1
ATOM 659 C CA . GLU A 1 92 ? 29.104 -21.720 -15.228 1.00 25.56 92 GLU A CA 1
ATOM 660 C C . GLU A 1 92 ? 28.922 -22.714 -14.075 1.00 25.56 92 GLU A C 1
ATOM 662 O O . GLU A 1 92 ? 28.372 -22.391 -13.020 1.00 25.56 92 GLU A O 1
ATOM 667 N N . ARG A 1 93 ? 29.397 -23.950 -14.263 1.00 29.38 93 ARG A N 1
ATOM 668 C CA . ARG A 1 93 ? 29.288 -25.027 -13.266 1.00 29.38 93 ARG A CA 1
ATOM 669 C C . ARG A 1 93 ? 30.369 -24.891 -12.186 1.00 29.38 93 ARG A C 1
ATOM 671 O O . ARG A 1 93 ? 31.083 -25.846 -11.873 1.00 29.38 93 ARG A O 1
ATOM 678 N N . GLY A 1 94 ? 30.497 -23.677 -11.648 1.00 26.59 94 GLY A N 1
ATOM 679 C CA . GLY A 1 94 ? 31.434 -23.305 -10.597 1.00 26.59 94 GLY A CA 1
ATOM 680 C C . GLY A 1 94 ? 31.225 -24.172 -9.361 1.00 26.59 94 GLY A C 1
ATOM 681 O O . GLY A 1 94 ? 30.128 -24.251 -8.806 1.00 26.59 94 GLY A O 1
ATOM 682 N N . ARG A 1 95 ? 32.281 -24.869 -8.933 1.00 26.64 95 ARG A N 1
ATOM 683 C CA . ARG A 1 95 ? 32.222 -25.837 -7.832 1.00 26.64 95 ARG A CA 1
ATOM 684 C C . ARG A 1 95 ? 32.172 -25.109 -6.483 1.00 26.64 95 ARG A C 1
ATOM 686 O O . ARG A 1 95 ? 33.196 -24.986 -5.816 1.00 26.64 95 ARG A O 1
ATOM 693 N N . ALA A 1 96 ? 30.982 -24.664 -6.078 1.00 29.16 96 ALA A N 1
ATOM 694 C CA . ALA A 1 96 ? 30.695 -23.993 -4.804 1.00 29.16 96 ALA A CA 1
ATOM 695 C C . ALA A 1 96 ? 30.800 -24.933 -3.576 1.00 29.16 96 ALA A C 1
ATOM 697 O O . ALA A 1 96 ? 29.863 -25.111 -2.799 1.00 29.16 96 ALA A O 1
ATOM 698 N N . SER A 1 97 ? 31.964 -25.559 -3.401 1.00 32.06 97 SER A N 1
ATOM 699 C CA . SER A 1 97 ? 32.298 -26.424 -2.270 1.00 32.06 97 SER A CA 1
ATOM 700 C C . SER A 1 97 ? 32.669 -25.574 -1.050 1.00 32.06 97 SER A C 1
ATOM 702 O O . SER A 1 97 ? 33.849 -25.370 -0.776 1.00 32.06 97 SER A O 1
ATOM 704 N N . GLY A 1 98 ? 31.666 -25.058 -0.337 1.00 29.73 98 GLY A N 1
ATOM 705 C CA . GLY A 1 98 ? 31.894 -24.222 0.851 1.00 29.73 98 GLY A CA 1
ATOM 706 C C . GLY A 1 98 ? 30.650 -23.736 1.599 1.00 29.73 98 GLY A C 1
ATOM 707 O O . GLY A 1 98 ? 30.783 -23.261 2.721 1.00 29.73 98 GLY A O 1
ATOM 708 N N . ALA A 1 99 ? 29.447 -23.873 1.032 1.00 30.38 99 ALA A N 1
ATOM 709 C CA . ALA A 1 99 ? 28.205 -23.570 1.740 1.00 30.38 99 ALA A CA 1
ATOM 710 C C . ALA A 1 99 ? 27.751 -24.777 2.581 1.00 30.38 99 ALA A C 1
ATOM 712 O O . ALA A 1 99 ? 26.980 -25.618 2.116 1.00 30.38 99 ALA A O 1
ATOM 713 N N . THR A 1 100 ? 28.225 -24.873 3.825 1.00 29.11 100 THR A N 1
ATOM 714 C CA . THR A 1 100 ? 27.539 -25.686 4.840 1.00 29.11 100 THR A CA 1
ATOM 715 C C . THR A 1 100 ? 26.128 -25.129 5.060 1.00 29.11 100 THR A C 1
ATOM 717 O O . THR A 1 100 ? 25.961 -23.908 5.106 1.00 29.11 100 THR A O 1
ATOM 720 N N . PRO A 1 101 ? 25.095 -25.979 5.208 1.00 32.50 101 PRO A N 1
ATOM 721 C CA . PRO A 1 101 ? 23.758 -25.499 5.517 1.00 32.50 101 PRO A CA 1
ATOM 722 C C . PRO A 1 101 ? 23.746 -24.927 6.937 1.00 32.50 101 PRO A C 1
ATOM 724 O O . PRO A 1 101 ? 23.799 -25.668 7.918 1.00 32.50 101 PRO A O 1
ATOM 727 N N . ALA A 1 102 ? 23.671 -23.601 7.041 1.00 30.08 102 ALA A N 1
ATOM 728 C CA . ALA A 1 102 ? 23.371 -22.917 8.290 1.00 30.08 102 ALA A CA 1
ATOM 729 C C . ALA A 1 102 ? 21.898 -23.165 8.652 1.00 30.08 102 ALA A C 1
ATOM 731 O O . ALA A 1 102 ? 21.010 -22.378 8.318 1.00 30.08 102 ALA A O 1
ATOM 732 N N . ALA A 1 103 ? 21.650 -24.292 9.322 1.00 34.72 103 ALA A N 1
ATOM 733 C CA . ALA A 1 103 ? 20.445 -24.463 10.119 1.00 34.72 103 ALA A CA 1
ATOM 734 C C . ALA A 1 103 ? 20.330 -23.322 11.154 1.00 34.72 103 ALA A C 1
ATOM 736 O O . ALA A 1 103 ? 21.311 -22.644 11.463 1.00 34.72 103 ALA A O 1
ATOM 737 N N . ASP A 1 104 ? 19.123 -23.124 11.678 1.00 32.47 104 ASP A N 1
ATOM 738 C CA . ASP A 1 104 ? 18.816 -22.179 12.760 1.00 32.47 104 ASP A CA 1
ATOM 739 C C . ASP A 1 104 ? 18.923 -20.676 12.414 1.00 32.47 104 ASP A C 1
ATOM 741 O O . ASP A 1 104 ? 19.341 -19.862 13.236 1.00 32.47 104 ASP A O 1
ATOM 745 N N . THR A 1 105 ? 18.447 -20.269 11.224 1.00 34.97 105 THR A N 1
ATOM 746 C CA . THR A 1 105 ? 18.184 -18.842 10.899 1.00 34.97 105 THR A CA 1
ATOM 747 C C . THR A 1 105 ? 16.754 -18.496 10.413 1.00 34.97 105 THR A C 1
ATOM 749 O O . THR A 1 105 ? 16.564 -17.986 9.310 1.00 34.97 105 THR A O 1
ATOM 752 N N . PRO A 1 106 ? 15.707 -18.645 11.246 1.00 46.78 106 PRO A N 1
ATOM 753 C CA . PRO A 1 106 ? 14.574 -17.710 11.275 1.00 46.78 106 PRO A CA 1
ATOM 754 C C . PRO A 1 106 ? 14.917 -16.509 12.195 1.00 46.78 106 PRO A C 1
ATOM 756 O O . PRO A 1 106 ? 15.583 -16.731 13.206 1.00 46.78 106 PRO A O 1
ATOM 759 N N . PRO A 1 107 ? 14.477 -15.252 11.929 1.00 46.16 107 PRO A N 1
ATOM 760 C CA . PRO A 1 107 ? 13.101 -14.932 11.540 1.00 46.16 107 PRO A CA 1
ATOM 761 C C . PRO A 1 107 ? 12.952 -13.724 10.576 1.00 46.16 107 PRO A C 1
ATOM 763 O O . PRO A 1 107 ? 11.950 -13.013 10.637 1.00 46.16 107 PRO A O 1
ATOM 766 N N . LEU A 1 108 ? 13.928 -13.430 9.703 1.00 41.75 108 LEU A N 1
ATOM 767 C CA . LEU A 1 108 ? 13.961 -12.147 8.965 1.00 41.75 108 LEU A CA 1
ATOM 768 C C . LEU A 1 108 ? 12.693 -11.866 8.122 1.00 41.75 108 LEU A C 1
ATOM 770 O O . LEU A 1 108 ? 12.304 -10.713 7.960 1.00 41.75 108 LEU A O 1
ATOM 774 N N . CYS A 1 109 ? 12.015 -12.915 7.643 1.00 40.00 109 CYS A N 1
ATOM 775 C CA . CYS A 1 109 ? 10.777 -12.807 6.862 1.00 40.00 109 CYS A CA 1
ATOM 776 C C . CYS A 1 109 ? 9.494 -12.656 7.705 1.00 40.00 109 CYS A C 1
ATOM 778 O O . CYS A 1 109 ? 8.474 -12.242 7.163 1.00 40.00 109 CYS A O 1
ATOM 780 N N . THR A 1 110 ? 9.496 -12.976 9.006 1.00 49.62 110 THR A N 1
ATOM 781 C CA . THR A 1 110 ? 8.286 -12.862 9.852 1.00 49.62 110 THR A CA 1
ATOM 782 C C . THR A 1 110 ? 8.184 -11.519 10.574 1.00 49.62 110 THR A C 1
ATOM 784 O O . THR A 1 110 ? 7.078 -11.093 10.908 1.00 49.62 110 THR A O 1
ATOM 787 N N . HIS A 1 111 ? 9.302 -10.808 10.763 1.00 63.47 111 HIS A N 1
ATOM 788 C CA . HIS A 1 111 ? 9.306 -9.483 11.391 1.00 63.47 111 HIS A CA 1
ATOM 789 C C . HIS A 1 111 ? 8.434 -8.438 10.654 1.00 63.47 111 HIS A C 1
ATOM 791 O O . HIS A 1 111 ? 7.651 -7.768 11.331 1.00 63.47 111 HIS A O 1
ATOM 797 N N . PRO A 1 112 ? 8.470 -8.301 9.306 1.00 68.00 112 PRO A N 1
ATOM 798 C CA . PRO A 1 112 ? 7.651 -7.309 8.600 1.00 68.00 112 PRO A CA 1
ATOM 799 C C . PRO A 1 112 ? 6.145 -7.530 8.792 1.00 68.00 112 PRO A C 1
ATOM 801 O O . PRO A 1 112 ? 5.431 -6.597 9.152 1.00 68.00 112 PRO A O 1
ATOM 804 N N . GLY A 1 113 ? 5.669 -8.773 8.642 1.00 68.81 113 GLY A N 1
ATOM 805 C CA . GLY A 1 113 ? 4.247 -9.113 8.770 1.00 68.81 113 GLY A CA 1
ATOM 806 C C . GLY A 1 113 ? 3.664 -8.835 10.158 1.00 68.81 113 GLY A C 1
ATOM 807 O O . GLY A 1 113 ? 2.519 -8.392 10.263 1.00 68.81 113 GLY A O 1
ATOM 808 N N . VAL A 1 114 ? 4.456 -9.017 11.219 1.00 71.88 114 VAL A N 1
ATOM 809 C CA . VAL A 1 114 ? 4.065 -8.613 12.579 1.00 71.88 114 VAL A CA 1
ATOM 810 C C . VAL A 1 114 ? 4.118 -7.088 12.723 1.00 71.88 114 VAL A C 1
ATOM 812 O O . VAL A 1 114 ? 3.140 -6.482 13.161 1.00 71.88 114 VAL A O 1
ATOM 815 N N . SER A 1 115 ? 5.218 -6.450 12.306 1.00 76.38 115 SER A N 1
ATOM 816 C CA . SER A 1 115 ? 5.426 -5.004 12.471 1.00 76.38 115 SER A CA 1
ATOM 817 C C . SER A 1 115 ? 4.348 -4.161 11.782 1.00 76.38 115 SER A C 1
ATOM 819 O O . SER A 1 115 ? 3.844 -3.219 12.390 1.00 76.38 115 SER A O 1
ATOM 821 N N . MET A 1 116 ? 3.946 -4.517 10.555 1.00 72.12 116 MET A N 1
ATOM 822 C CA . MET A 1 116 ? 2.935 -3.778 9.779 1.00 72.12 116 MET A CA 1
ATOM 823 C C . MET A 1 116 ? 1.546 -3.758 10.436 1.00 72.12 116 MET A C 1
ATOM 825 O O . MET A 1 116 ? 0.760 -2.858 10.158 1.00 72.12 116 MET A O 1
ATOM 829 N N . ASN A 1 117 ? 1.247 -4.714 11.321 1.00 71.25 117 ASN A N 1
ATOM 830 C CA . ASN A 1 117 ? -0.009 -4.759 12.073 1.00 71.25 117 ASN A CA 1
ATOM 831 C C . ASN A 1 117 ? 0.141 -4.135 13.472 1.00 71.25 117 ASN A C 1
ATOM 833 O O . ASN A 1 117 ? -0.706 -3.351 13.896 1.00 71.25 117 ASN A O 1
ATOM 837 N N . VAL A 1 118 ? 1.233 -4.439 14.184 1.00 77.88 118 VAL A N 1
ATOM 838 C CA . VAL A 1 118 ? 1.455 -3.971 15.565 1.00 77.88 118 VAL A CA 1
ATOM 839 C C . VAL A 1 118 ? 1.727 -2.464 15.633 1.00 77.88 118 VAL A C 1
ATOM 841 O O . VAL A 1 118 ? 1.233 -1.803 16.545 1.00 77.88 118 VAL A O 1
ATOM 844 N N . GLN A 1 119 ? 2.470 -1.897 14.677 1.00 82.12 119 GLN A N 1
ATOM 845 C CA . GLN A 1 119 ? 2.835 -0.476 14.681 1.00 82.12 119 GLN A CA 1
ATOM 846 C C . GLN A 1 119 ? 1.619 0.475 14.601 1.00 82.12 119 GLN A C 1
ATOM 848 O O . GLN A 1 119 ? 1.478 1.296 15.512 1.00 82.12 119 GLN A O 1
ATOM 853 N N . PRO A 1 120 ? 0.715 0.389 13.599 1.00 76.25 120 PRO A N 1
ATOM 854 C CA . PRO A 1 120 ? -0.458 1.264 13.543 1.00 76.25 120 PRO A CA 1
ATOM 855 C C . PRO A 1 120 ? -1.435 1.011 14.699 1.00 76.25 120 PRO A C 1
ATOM 857 O O . PRO A 1 120 ? -2.059 1.958 15.171 1.00 76.25 120 PRO A O 1
ATOM 860 N N . MET A 1 121 ? -1.529 -0.226 15.204 1.00 77.75 121 MET A N 1
ATOM 861 C CA . MET A 1 121 ? -2.355 -0.563 16.369 1.00 77.75 121 MET A CA 1
ATOM 862 C C . MET A 1 121 ? -1.851 0.148 17.634 1.00 77.75 121 MET A C 1
ATOM 864 O O . MET A 1 121 ? -2.591 0.921 18.235 1.00 77.75 121 MET A O 1
ATOM 868 N N . TYR A 1 122 ? -0.572 -0.018 17.991 1.00 85.75 122 TYR A N 1
ATOM 869 C CA . TYR A 1 122 ? 0.028 0.647 19.155 1.00 85.75 122 TYR A CA 1
ATOM 870 C C . TYR A 1 122 ? -0.042 2.182 19.056 1.00 85.75 122 TYR A C 1
ATOM 872 O O . TYR A 1 122 ? -0.348 2.854 20.044 1.00 85.75 122 TYR A O 1
ATOM 880 N N . LEU A 1 123 ? 0.198 2.743 17.864 1.00 85.06 123 LEU A N 1
ATOM 881 C CA . LEU A 1 123 ? 0.090 4.183 17.609 1.00 85.06 123 LEU A CA 1
ATOM 882 C C . LEU A 1 123 ? -1.347 4.694 17.787 1.00 85.06 123 LEU A C 1
ATOM 884 O O . LEU A 1 123 ? -1.561 5.675 18.500 1.00 85.06 123 LEU A O 1
ATOM 888 N N . GLY A 1 124 ? -2.330 4.016 17.189 1.00 78.31 124 GLY A N 1
ATOM 889 C CA . GLY A 1 124 ? -3.744 4.375 17.300 1.00 78.31 124 GLY A CA 1
ATOM 890 C C . GLY A 1 124 ? -4.298 4.223 18.721 1.00 78.31 124 GLY A C 1
ATOM 891 O O . GLY A 1 124 ? -5.139 5.017 19.144 1.00 78.31 124 GLY A O 1
ATOM 892 N N . GLU A 1 125 ? -3.801 3.249 19.484 1.00 82.31 125 GLU A N 1
ATOM 893 C CA . GLU A 1 125 ? -4.200 3.031 20.875 1.00 82.31 125 GLU A CA 1
ATOM 894 C C . GLU A 1 125 ? -3.560 4.012 21.869 1.00 82.31 125 GLU A C 1
ATOM 896 O O . GLU A 1 125 ? -4.187 4.367 22.867 1.00 82.31 125 GLU A O 1
ATOM 901 N N . SER A 1 126 ? -2.330 4.459 21.605 1.00 86.00 126 SER A N 1
ATOM 902 C CA . SER A 1 126 ? -1.593 5.384 22.481 1.00 86.00 126 SER A CA 1
ATOM 903 C C . SER A 1 126 ? -1.950 6.856 22.236 1.00 86.00 126 SER A C 1
ATOM 905 O O . SER A 1 126 ? -1.776 7.701 23.122 1.00 86.00 126 SER A O 1
ATOM 907 N N . ALA A 1 127 ? -2.443 7.184 21.040 1.00 84.44 127 ALA A N 1
ATOM 908 C CA . ALA A 1 127 ? -2.814 8.538 20.646 1.00 84.44 127 ALA A CA 1
ATOM 909 C C . ALA A 1 127 ? -4.150 9.005 21.267 1.00 84.44 127 ALA A C 1
ATOM 911 O O . ALA A 1 127 ? -5.109 8.220 21.322 1.00 84.44 127 ALA A O 1
ATOM 912 N N . PRO A 1 128 ? -4.249 10.291 21.670 1.00 81.88 128 PRO A N 1
ATOM 913 C CA . PRO A 1 128 ? -5.514 10.873 22.101 1.00 81.88 128 PRO A CA 1
ATOM 914 C C . PRO A 1 128 ? -6.488 10.919 20.918 1.00 81.88 128 PRO A C 1
ATOM 916 O O . PRO A 1 128 ? -6.082 10.940 19.750 1.00 81.88 128 PRO A O 1
ATOM 919 N N . LYS A 1 129 ? -7.782 10.899 21.223 1.00 71.38 129 LYS A N 1
ATOM 920 C CA . LYS A 1 129 ? -8.889 10.693 20.276 1.00 71.38 129 LYS A CA 1
ATOM 921 C C . LYS A 1 129 ? -8.870 11.671 19.092 1.00 71.38 129 LYS A C 1
ATOM 923 O O . LYS A 1 129 ? -9.104 11.257 17.960 1.00 71.38 129 LYS A O 1
ATOM 928 N N . GLU A 1 130 ? -8.484 12.918 19.337 1.00 74.44 130 GLU A N 1
ATOM 929 C CA . GLU A 1 130 ? -8.429 14.037 18.386 1.00 74.44 130 GLU A CA 1
ATOM 930 C C . GLU A 1 130 ? -7.265 13.894 17.395 1.00 74.44 130 GLU A C 1
ATOM 932 O O . GLU A 1 130 ? -7.361 14.309 16.242 1.00 74.44 130 GLU A O 1
ATOM 937 N N . LEU A 1 131 ? -6.152 13.298 17.841 1.00 77.56 131 LEU A N 1
ATOM 938 C CA . LEU A 1 131 ? -4.925 13.143 17.052 1.00 77.56 131 LEU A CA 1
ATOM 939 C C . LEU A 1 131 ? -4.745 11.722 16.501 1.00 77.56 131 LEU A C 1
ATOM 941 O O . LEU A 1 131 ? -3.861 11.504 15.673 1.00 77.56 131 LEU A O 1
ATOM 945 N N . ARG A 1 132 ? -5.581 10.760 16.918 1.00 73.25 132 ARG A N 1
ATOM 946 C CA . ARG A 1 132 ? -5.488 9.333 16.563 1.00 73.25 132 ARG A CA 1
ATOM 947 C C . ARG A 1 132 ? -5.321 9.094 15.066 1.00 73.25 132 ARG A C 1
ATOM 949 O O . ARG A 1 132 ? -4.446 8.322 14.677 1.00 73.25 132 ARG A O 1
ATOM 956 N N . GLY A 1 133 ? -6.096 9.789 14.232 1.00 69.94 133 GLY A N 1
ATOM 957 C CA . GLY A 1 133 ? -5.959 9.725 12.774 1.00 69.94 133 GLY A CA 1
ATOM 958 C C . GLY A 1 133 ? -4.566 10.158 12.311 1.00 69.94 133 GLY A C 1
ATOM 959 O O . GLY A 1 133 ? -3.847 9.367 11.706 1.00 69.94 133 GLY A O 1
ATOM 960 N N . ALA A 1 134 ? -4.147 11.377 12.665 1.00 75.31 134 ALA A N 1
ATOM 961 C CA . ALA A 1 134 ? -2.852 11.937 12.274 1.00 75.31 134 ALA A CA 1
ATOM 962 C C . ALA A 1 134 ? -1.661 11.085 12.750 1.00 75.31 134 ALA A C 1
ATOM 964 O O . ALA A 1 134 ? -0.747 10.826 11.969 1.00 75.31 134 ALA A O 1
ATOM 965 N N . VAL A 1 135 ? -1.690 10.598 13.996 1.00 82.31 135 VAL A N 1
ATOM 966 C CA . VAL A 1 135 ? -0.641 9.726 14.550 1.00 82.31 135 VAL A CA 1
ATOM 967 C C . VAL A 1 135 ? -0.596 8.383 13.812 1.00 82.31 135 VAL A C 1
ATOM 969 O O . VAL A 1 135 ? 0.492 7.916 13.482 1.00 82.31 135 VAL A O 1
ATOM 972 N N . THR A 1 136 ? -1.748 7.801 13.461 1.00 75.75 136 THR A N 1
ATOM 973 C CA . THR A 1 136 ? -1.806 6.549 12.681 1.00 75.75 136 THR A CA 1
ATOM 974 C C . THR A 1 136 ? -1.229 6.732 11.269 1.00 75.75 136 THR A C 1
ATOM 976 O O . THR A 1 136 ? -0.446 5.890 10.826 1.00 75.75 136 THR A O 1
ATOM 979 N N . MET A 1 137 ? -1.509 7.858 10.593 1.00 78.25 137 MET A N 1
ATOM 980 C CA . MET A 1 137 ? -0.949 8.146 9.257 1.00 78.25 137 MET A CA 1
ATOM 981 C C . MET A 1 137 ? 0.582 8.238 9.247 1.00 78.25 137 MET A C 1
ATOM 983 O O . MET A 1 137 ? 1.204 7.925 8.229 1.00 78.25 137 MET A O 1
ATOM 987 N N . THR A 1 138 ? 1.219 8.605 10.369 1.00 85.19 138 THR A N 1
ATOM 988 C CA . THR A 1 138 ? 2.692 8.626 10.438 1.00 85.19 138 THR A CA 1
ATOM 989 C C . THR A 1 138 ? 3.304 7.260 10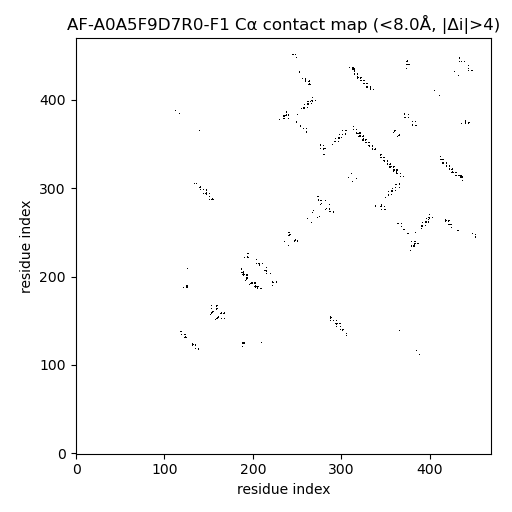.129 1.00 85.19 138 THR A C 1
ATOM 991 O O . THR A 1 138 ? 4.367 7.214 9.518 1.00 85.19 138 THR A O 1
ATOM 994 N N . SER A 1 139 ? 2.619 6.154 10.455 1.00 84.75 139 SER A N 1
ATOM 995 C CA . SER A 1 139 ? 3.101 4.802 10.156 1.00 84.75 139 SER A CA 1
ATOM 996 C C . SER A 1 139 ? 3.314 4.597 8.653 1.00 84.75 139 SER A C 1
ATOM 998 O O . SER A 1 139 ? 4.377 4.130 8.258 1.00 84.75 139 SER A O 1
ATOM 1000 N N . ALA A 1 140 ? 2.353 5.003 7.814 1.00 84.25 140 ALA A N 1
ATOM 1001 C CA . ALA A 1 140 ? 2.455 4.882 6.358 1.00 84.25 140 ALA A CA 1
ATOM 1002 C C . ALA A 1 140 ? 3.563 5.784 5.785 1.00 84.25 140 ALA A C 1
ATOM 1004 O O . ALA A 1 140 ? 4.370 5.341 4.970 1.00 84.25 140 ALA A O 1
ATOM 1005 N N . ILE A 1 141 ? 3.666 7.023 6.280 1.00 89.00 141 ILE A N 1
ATOM 1006 C CA . ILE A 1 141 ? 4.720 7.971 5.882 1.00 89.00 141 ILE A CA 1
ATOM 1007 C C . ILE A 1 141 ? 6.114 7.418 6.236 1.00 89.00 141 ILE A C 1
ATOM 1009 O O . ILE A 1 141 ? 7.032 7.505 5.420 1.00 89.00 141 ILE A O 1
ATOM 1013 N N . PHE A 1 142 ? 6.281 6.795 7.409 1.00 89.81 142 PHE A N 1
ATOM 1014 C CA . PHE A 1 142 ? 7.535 6.139 7.792 1.00 89.81 142 PHE A CA 1
ATOM 1015 C C . PHE A 1 142 ? 7.823 4.869 6.976 1.00 89.81 142 PHE A C 1
ATOM 1017 O O . PHE A 1 142 ? 8.986 4.629 6.652 1.00 89.81 142 PHE A O 1
ATOM 1024 N N . THR A 1 143 ? 6.810 4.089 6.580 1.00 88.38 143 THR A N 1
ATOM 1025 C CA . THR A 1 143 ? 6.985 2.963 5.644 1.00 88.38 143 THR A CA 1
ATOM 1026 C C . THR A 1 143 ? 7.484 3.447 4.279 1.00 88.38 143 THR A C 1
ATOM 1028 O O . THR A 1 143 ? 8.490 2.936 3.787 1.00 88.38 143 THR A O 1
ATOM 1031 N N . ALA A 1 144 ? 6.858 4.476 3.702 1.00 90.94 144 ALA A N 1
ATOM 1032 C CA . ALA A 1 144 ? 7.269 5.049 2.419 1.00 90.94 144 ALA A CA 1
ATOM 1033 C C . ALA A 1 144 ? 8.673 5.684 2.476 1.00 90.94 144 ALA A C 1
ATOM 1035 O O . ALA A 1 144 ? 9.488 5.490 1.571 1.00 90.94 144 ALA A O 1
ATOM 1036 N N . LEU A 1 145 ? 9.007 6.366 3.579 1.00 92.88 145 LEU A N 1
ATOM 1037 C CA . LEU A 1 145 ? 10.365 6.852 3.840 1.00 92.88 145 LEU A CA 1
ATOM 1038 C C . LEU A 1 145 ? 11.370 5.692 3.945 1.00 92.88 145 LEU A C 1
ATOM 1040 O O . LEU A 1 145 ? 12.479 5.801 3.428 1.00 92.88 145 LEU A O 1
ATOM 1044 N N . GLY A 1 146 ? 10.986 4.572 4.563 1.00 91.62 146 GLY A N 1
ATOM 1045 C CA . GLY A 1 146 ? 11.792 3.352 4.626 1.00 91.62 146 GLY A CA 1
ATOM 1046 C C . GLY A 1 146 ? 12.087 2.757 3.246 1.00 91.62 146 GLY A C 1
ATOM 1047 O O . GLY A 1 146 ? 13.236 2.416 2.969 1.00 91.62 146 GLY A O 1
ATOM 1048 N N . ILE A 1 147 ? 11.085 2.706 2.359 1.00 90.75 147 ILE A N 1
ATOM 1049 C CA . ILE A 1 147 ? 11.241 2.276 0.957 1.00 90.75 147 ILE A CA 1
ATOM 1050 C C . ILE A 1 147 ? 12.225 3.199 0.224 1.00 90.75 147 ILE A C 1
ATOM 1052 O O . ILE A 1 147 ? 13.208 2.722 -0.347 1.00 90.75 147 ILE A O 1
ATOM 1056 N N . MET A 1 148 ? 12.015 4.518 0.295 1.00 93.62 148 MET A N 1
ATOM 1057 C CA . MET A 1 148 ? 12.894 5.506 -0.340 1.00 93.62 148 MET A CA 1
ATOM 1058 C C . MET A 1 148 ? 14.338 5.412 0.180 1.00 93.62 148 MET A C 1
ATOM 1060 O O . MET A 1 148 ? 15.280 5.376 -0.612 1.00 93.62 148 MET A O 1
ATOM 1064 N N . MET A 1 149 ? 14.534 5.323 1.498 1.00 92.56 149 MET A N 1
ATOM 1065 C CA . MET A 1 149 ? 15.864 5.187 2.103 1.00 92.56 149 MET A CA 1
ATOM 1066 C C . MET A 1 149 ? 16.537 3.866 1.710 1.00 92.56 149 MET A C 1
ATOM 1068 O O . MET A 1 149 ? 17.726 3.866 1.397 1.00 92.56 149 MET A O 1
ATOM 1072 N N . GLY A 1 150 ? 15.792 2.757 1.650 1.00 91.06 150 GLY A N 1
ATOM 1073 C CA . GLY A 1 150 ? 16.300 1.471 1.166 1.00 91.06 150 GLY A CA 1
ATOM 1074 C C . GLY A 1 150 ? 16.790 1.539 -0.284 1.00 91.06 150 GLY A C 1
ATOM 1075 O O . GLY A 1 150 ? 17.873 1.044 -0.592 1.00 91.06 150 GLY A O 1
ATOM 1076 N N . GLN A 1 151 ? 16.052 2.226 -1.161 1.00 92.00 151 GLN A N 1
ATOM 1077 C CA . GLN A 1 151 ? 16.465 2.462 -2.549 1.00 92.00 151 GLN A CA 1
ATOM 1078 C C . GLN A 1 151 ? 17.705 3.365 -2.654 1.00 92.00 151 GLN A C 1
ATOM 1080 O O . GLN A 1 151 ? 18.575 3.098 -3.480 1.00 92.00 151 GLN A O 1
ATOM 1085 N N . VAL A 1 152 ? 17.825 4.395 -1.807 1.00 93.06 152 VAL A N 1
ATOM 1086 C CA . VAL A 1 152 ? 19.005 5.282 -1.762 1.00 93.06 152 VAL A CA 1
ATOM 1087 C C . VAL A 1 152 ? 20.255 4.536 -1.283 1.00 93.06 152 VAL A C 1
ATOM 1089 O O . VAL A 1 152 ? 21.312 4.663 -1.896 1.00 93.06 152 VAL A O 1
ATOM 1092 N N . VAL A 1 153 ? 20.156 3.715 -0.232 1.00 91.44 153 VAL A N 1
ATOM 1093 C CA . VAL A 1 153 ? 21.278 2.876 0.238 1.00 91.44 153 VAL A CA 1
ATOM 1094 C C . VAL A 1 153 ? 21.613 1.779 -0.790 1.00 91.44 153 VAL A C 1
ATOM 1096 O O . VAL A 1 153 ? 22.780 1.417 -0.953 1.00 91.44 153 VAL A O 1
ATOM 1099 N N . GLY A 1 154 ? 20.612 1.315 -1.545 1.00 89.94 154 GLY A N 1
ATOM 1100 C CA . GLY A 1 154 ? 20.741 0.382 -2.668 1.00 89.94 154 GLY A CA 1
ATOM 1101 C C . GLY A 1 154 ? 21.329 0.960 -3.964 1.00 89.94 154 GLY A C 1
ATOM 1102 O O . GLY A 1 154 ? 21.479 0.215 -4.933 1.00 89.94 154 GLY A O 1
ATOM 1103 N N . LEU A 1 155 ? 21.696 2.247 -4.009 1.00 90.19 155 LEU A N 1
ATOM 1104 C CA . LEU A 1 155 ? 22.463 2.819 -5.122 1.00 90.19 155 LEU A CA 1
ATOM 1105 C C . LEU A 1 155 ? 23.841 2.143 -5.252 1.00 90.19 155 LEU A C 1
ATOM 1107 O O . LEU A 1 155 ? 24.449 1.734 -4.257 1.00 90.19 155 LEU A O 1
ATOM 1111 N N . ARG A 1 156 ? 24.362 2.039 -6.483 1.00 85.31 156 ARG A N 1
ATOM 1112 C CA . ARG A 1 156 ? 25.655 1.378 -6.772 1.00 85.31 156 ARG A CA 1
ATOM 1113 C C . ARG A 1 156 ? 26.842 2.106 -6.141 1.00 85.31 156 ARG A C 1
ATOM 1115 O O . ARG A 1 156 ? 27.859 1.484 -5.858 1.00 85.31 156 ARG A O 1
ATOM 1122 N N . GLU A 1 157 ? 26.677 3.402 -5.924 1.00 86.00 157 GLU A N 1
ATOM 1123 C CA . GLU A 1 157 ? 27.616 4.334 -5.310 1.00 86.00 157 GLU A CA 1
ATOM 1124 C C . GLU A 1 157 ? 27.651 4.206 -3.774 1.00 86.00 157 GLU A C 1
ATOM 1126 O O . GLU A 1 157 ? 28.572 4.721 -3.142 1.00 86.00 157 GLU A O 1
ATOM 1131 N N . LEU A 1 158 ? 26.655 3.533 -3.177 1.00 87.31 158 LEU A N 1
ATOM 1132 C CA . LEU A 1 158 ? 26.567 3.232 -1.747 1.00 87.31 158 LEU A CA 1
ATOM 1133 C C . LEU A 1 158 ? 26.796 1.728 -1.510 1.00 87.31 158 LEU A C 1
ATOM 1135 O O . LEU A 1 158 ? 27.940 1.280 -1.506 1.00 87.31 158 LEU A O 1
ATOM 1139 N N . LEU A 1 159 ? 25.738 0.939 -1.276 1.00 86.31 159 LEU A N 1
ATOM 1140 C CA . LEU A 1 159 ? 25.843 -0.485 -0.921 1.00 86.31 159 LEU A CA 1
ATOM 1141 C C . LEU A 1 159 ? 25.260 -1.424 -2.000 1.00 86.31 159 LEU A C 1
ATOM 1143 O O . LEU A 1 159 ? 25.365 -2.642 -1.876 1.00 86.31 159 LEU A O 1
ATOM 1147 N N . GLY A 1 160 ? 24.727 -0.890 -3.105 1.00 82.94 160 GLY A N 1
ATOM 1148 C CA . GLY A 1 160 ? 24.241 -1.654 -4.266 1.00 82.94 160 GLY A CA 1
ATOM 1149 C C . GLY A 1 160 ? 25.332 -2.265 -5.162 1.00 82.94 160 GLY A C 1
ATOM 1150 O O . GLY A 1 160 ? 25.043 -2.717 -6.272 1.00 82.94 160 GLY A O 1
ATOM 1151 N N . GLY A 1 161 ? 26.597 -2.246 -4.734 1.00 85.12 161 GLY A N 1
ATOM 1152 C CA . GLY A 1 161 ? 27.719 -2.838 -5.466 1.00 85.12 161 GLY A CA 1
ATOM 1153 C C . GLY A 1 161 ? 27.774 -4.376 -5.353 1.00 85.12 161 GLY A C 1
ATOM 1154 O O . GLY A 1 161 ? 27.366 -4.925 -4.327 1.00 85.12 161 GLY A O 1
ATOM 1155 N N . PRO A 1 162 ? 28.358 -5.104 -6.332 1.00 82.31 162 PRO A N 1
ATOM 1156 C CA . PRO A 1 162 ? 28.416 -6.577 -6.323 1.00 82.31 162 PRO A CA 1
ATOM 1157 C C . PRO A 1 162 ? 29.116 -7.213 -5.110 1.00 82.31 162 PRO A C 1
ATOM 1159 O O . PRO A 1 162 ? 28.911 -8.390 -4.834 1.00 82.31 162 PRO A O 1
ATOM 1162 N N . GLN A 1 163 ? 29.939 -6.445 -4.391 1.00 85.31 163 GLN A N 1
ATOM 1163 C CA . GLN A 1 163 ? 30.632 -6.867 -3.166 1.00 85.31 163 GLN A CA 1
ATOM 1164 C C . GLN A 1 163 ? 29.932 -6.379 -1.881 1.00 85.31 163 GLN A C 1
ATOM 1166 O O . GLN A 1 163 ? 30.229 -6.876 -0.799 1.00 85.31 163 GLN A O 1
ATOM 1171 N N . ALA A 1 164 ? 29.008 -5.417 -1.990 1.00 89.00 164 ALA A N 1
ATOM 1172 C CA . ALA A 1 164 ? 28.389 -4.716 -0.863 1.00 89.00 164 ALA A CA 1
ATOM 1173 C C . ALA A 1 164 ? 26.915 -5.097 -0.622 1.00 89.00 164 ALA A C 1
ATOM 1175 O O . ALA A 1 164 ? 26.390 -4.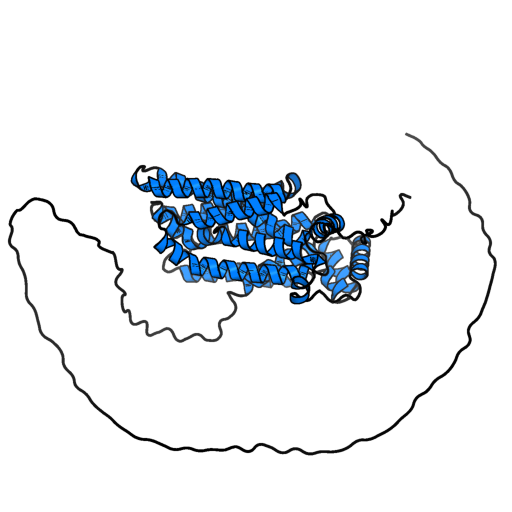807 0.452 1.00 89.00 164 ALA A O 1
ATOM 1176 N N . TRP A 1 165 ? 26.262 -5.819 -1.542 1.00 86.19 165 TRP A N 1
ATOM 1177 C CA . TRP A 1 165 ? 24.873 -6.269 -1.362 1.00 86.19 165 TRP A CA 1
ATOM 1178 C C . TRP A 1 165 ? 24.590 -7.056 -0.056 1.00 86.19 165 TRP A C 1
ATOM 1180 O O . TRP A 1 165 ? 23.484 -6.908 0.467 1.00 86.19 165 TRP A O 1
ATOM 1190 N N . PRO A 1 166 ? 25.524 -7.823 0.560 1.00 90.44 166 PRO A N 1
ATOM 1191 C CA . PRO A 1 166 ? 25.261 -8.432 1.867 1.00 90.44 166 PRO A CA 1
ATOM 1192 C C . PRO A 1 166 ? 25.190 -7.382 2.985 1.00 90.44 166 PRO A C 1
ATOM 1194 O O . PRO A 1 166 ? 24.416 -7.531 3.926 1.00 90.44 166 PRO A O 1
ATOM 1197 N N . LEU A 1 167 ? 25.960 -6.293 2.863 1.00 88.69 167 LEU A N 1
ATOM 1198 C CA . LEU A 1 167 ? 25.921 -5.154 3.783 1.00 88.69 167 LEU A CA 1
ATOM 1199 C C . LEU A 1 167 ? 24.643 -4.325 3.591 1.00 88.69 167 LEU A C 1
ATOM 1201 O O . LEU A 1 167 ? 24.110 -3.820 4.574 1.00 88.69 167 LEU A O 1
ATOM 1205 N N . LEU A 1 168 ? 24.123 -4.230 2.359 1.00 88.19 168 LEU A N 1
ATOM 1206 C CA . LEU A 1 168 ? 22.814 -3.626 2.076 1.00 88.19 168 LEU A CA 1
ATOM 1207 C C . LEU A 1 168 ? 21.690 -4.362 2.822 1.00 88.19 168 LEU A C 1
ATOM 1209 O O . LEU A 1 168 ? 20.843 -3.727 3.434 1.00 88.19 168 LEU A O 1
ATOM 1213 N N . LEU A 1 169 ? 21.699 -5.698 2.828 1.00 87.50 169 LEU A N 1
ATOM 1214 C CA . LEU A 1 169 ? 20.724 -6.476 3.604 1.00 87.50 169 LEU A CA 1
ATOM 1215 C C . LEU A 1 169 ? 20.981 -6.382 5.118 1.00 87.50 169 LEU A C 1
ATOM 1217 O O . LEU A 1 169 ? 20.041 -6.289 5.908 1.00 87.50 169 LEU A O 1
ATOM 1221 N N . ALA A 1 170 ? 22.248 -6.354 5.539 1.00 88.75 170 ALA A N 1
ATOM 1222 C CA . ALA A 1 170 ? 22.611 -6.189 6.944 1.00 88.75 170 ALA A CA 1
ATOM 1223 C C . ALA A 1 170 ? 22.299 -4.783 7.497 1.00 88.75 170 ALA A C 1
ATOM 1225 O O . ALA A 1 170 ? 22.183 -4.631 8.714 1.00 88.75 170 ALA A O 1
ATOM 1226 N N . SER A 1 171 ? 22.111 -3.754 6.657 1.00 87.88 171 SER A N 1
ATOM 1227 C CA . SER A 1 171 ? 21.836 -2.390 7.132 1.00 87.88 171 SER A CA 1
ATOM 1228 C C . SER A 1 171 ? 20.530 -2.291 7.926 1.00 87.88 171 SER A C 1
ATOM 1230 O O . SER A 1 171 ? 20.415 -1.428 8.794 1.00 87.88 171 SER A O 1
ATOM 1232 N N . CYS A 1 172 ? 19.578 -3.207 7.707 1.00 86.38 172 CYS A N 1
ATOM 1233 C CA . CYS A 1 172 ? 18.345 -3.339 8.492 1.00 86.38 172 CYS A CA 1
ATOM 1234 C C . CYS A 1 172 ? 18.585 -3.610 9.993 1.00 86.38 172 CYS A C 1
ATOM 1236 O O . CYS A 1 172 ? 17.708 -3.331 10.810 1.00 86.38 172 CYS A O 1
ATOM 1238 N N . VAL A 1 173 ? 19.774 -4.086 10.384 1.00 88.69 173 VAL A N 1
ATOM 1239 C CA . VAL A 1 173 ? 20.157 -4.250 11.797 1.00 88.69 173 VAL A CA 1
ATOM 1240 C C . VAL A 1 173 ? 20.253 -2.897 12.516 1.00 88.69 173 VAL A C 1
ATOM 1242 O O . VAL A 1 173 ? 19.941 -2.820 13.702 1.00 88.69 173 VAL A O 1
ATOM 1245 N N . VAL A 1 174 ? 20.613 -1.811 11.821 1.00 90.12 174 VAL A N 1
ATOM 1246 C CA . VAL A 1 174 ? 20.757 -0.471 12.423 1.00 90.12 174 VAL A CA 1
ATOM 1247 C C . VAL A 1 174 ? 19.425 0.074 12.973 1.00 90.12 174 VAL A C 1
ATOM 1249 O O . VAL A 1 174 ? 19.372 0.354 14.174 1.00 90.12 174 VAL A O 1
ATOM 1252 N N . PRO A 1 175 ? 18.328 0.187 12.189 1.00 88.44 175 PRO A N 1
ATOM 1253 C CA . PRO A 1 175 ? 17.031 0.581 12.738 1.00 88.44 175 PRO A CA 1
ATOM 1254 C C . PRO A 1 175 ? 16.464 -0.464 13.711 1.00 88.44 175 PRO A C 1
ATOM 1256 O O . PRO A 1 175 ? 15.802 -0.077 14.669 1.00 88.44 175 PRO A O 1
ATOM 1259 N N . GLY A 1 176 ? 16.766 -1.758 13.539 1.00 88.81 176 GLY A N 1
ATOM 1260 C CA . GLY A 1 176 ? 16.352 -2.804 14.483 1.00 88.81 176 GLY A CA 1
ATOM 1261 C C . GLY A 1 176 ? 16.955 -2.631 15.885 1.00 88.81 176 GLY A C 1
ATOM 1262 O O . GLY A 1 176 ? 16.238 -2.713 16.882 1.00 88.81 176 GLY A O 1
ATOM 1263 N N . LEU A 1 177 ? 18.252 -2.319 15.984 1.00 90.50 177 LEU A N 1
ATOM 1264 C CA . LEU A 1 177 ? 18.915 -2.016 17.261 1.00 90.50 177 LEU A CA 1
ATOM 1265 C C . LEU A 1 177 ? 18.454 -0.673 17.850 1.00 90.50 177 LEU A C 1
ATOM 1267 O O . LEU A 1 177 ? 18.304 -0.556 19.069 1.00 90.50 177 LEU A O 1
ATOM 1271 N N . LEU A 1 178 ? 18.182 0.330 17.008 1.00 91.25 178 LEU A N 1
ATOM 1272 C CA . LEU A 1 178 ? 17.588 1.598 17.446 1.00 91.25 178 LEU A CA 1
ATOM 1273 C C . LEU A 1 178 ? 16.188 1.380 18.051 1.00 91.25 178 LEU A C 1
ATOM 1275 O O . LEU A 1 178 ? 15.904 1.855 19.149 1.00 91.25 178 LEU A O 1
ATOM 1279 N N . GLN A 1 179 ? 15.338 0.588 17.393 1.00 89.62 179 GLN A N 1
ATOM 1280 C CA . GLN A 1 179 ? 14.027 0.205 17.913 1.00 89.62 179 GLN A CA 1
ATOM 1281 C C . GLN A 1 179 ? 14.162 -0.568 19.234 1.00 89.62 179 GLN A C 1
ATOM 1283 O O . GLN A 1 179 ? 13.565 -0.165 20.231 1.00 89.62 179 GLN A O 1
ATOM 1288 N N . LEU A 1 180 ? 15.005 -1.605 19.286 1.00 89.31 180 LEU A N 1
ATOM 1289 C CA . LEU A 1 180 ? 15.213 -2.428 20.485 1.00 89.31 180 LEU A CA 1
ATOM 1290 C C . LEU A 1 180 ? 15.716 -1.618 21.693 1.00 89.31 180 LEU A C 1
ATOM 1292 O O . LEU A 1 180 ? 15.270 -1.854 22.813 1.00 89.31 180 LEU A O 1
ATOM 1296 N N . SER A 1 181 ? 16.607 -0.646 21.473 1.00 92.12 181 SER A N 1
ATOM 1297 C CA . SER A 1 181 ? 17.114 0.242 22.532 1.00 92.12 181 SER A CA 1
ATOM 1298 C C . SER A 1 181 ? 16.112 1.319 22.968 1.00 92.12 181 SER A C 1
ATOM 1300 O O . SER A 1 181 ? 16.148 1.747 24.120 1.00 92.12 181 SER A O 1
ATOM 1302 N N . SER A 1 182 ? 15.189 1.727 22.090 1.00 90.06 182 SER A N 1
ATOM 1303 C CA . SER A 1 182 ? 14.127 2.694 22.412 1.00 90.06 182 SER A CA 1
ATOM 1304 C C . SER A 1 182 ? 12.869 2.081 23.042 1.00 90.06 182 SER A C 1
ATOM 1306 O O . SER A 1 182 ? 12.182 2.773 23.791 1.00 90.06 182 SER A O 1
ATOM 1308 N N . LEU A 1 183 ? 12.571 0.796 22.806 1.00 87.81 183 LEU A N 1
ATOM 1309 C CA . LEU A 1 183 ? 11.373 0.128 23.340 1.00 87.81 183 LEU A CA 1
ATOM 1310 C C . LEU A 1 183 ? 11.218 0.252 24.875 1.00 87.81 183 LEU A C 1
ATOM 1312 O O . LEU A 1 183 ? 10.120 0.590 25.309 1.00 87.81 183 LEU A O 1
ATOM 1316 N N . PRO A 1 184 ? 12.268 0.102 25.715 1.00 89.19 184 PRO A N 1
ATOM 1317 C CA . PRO A 1 184 ? 12.163 0.314 27.168 1.00 89.19 184 PRO A CA 1
ATOM 1318 C C . PRO A 1 184 ? 11.827 1.757 27.596 1.00 89.19 184 PRO A C 1
ATOM 1320 O O . PRO A 1 184 ? 11.457 2.003 28.746 1.00 89.19 184 PRO A O 1
ATOM 1323 N N . LEU A 1 185 ? 11.969 2.735 26.693 1.00 89.44 185 LEU A N 1
ATOM 1324 C CA . LEU A 1 185 ? 11.614 4.138 26.933 1.00 89.44 185 LEU A CA 1
ATOM 1325 C C . LEU A 1 185 ? 10.139 4.435 26.613 1.00 89.44 185 LEU A C 1
ATOM 1327 O O . LEU A 1 185 ? 9.651 5.506 26.975 1.00 89.44 185 LEU A O 1
ATOM 1331 N N . LEU A 1 186 ? 9.422 3.500 25.989 1.00 89.44 186 LEU A N 1
ATOM 1332 C CA . LEU A 1 186 ? 8.001 3.611 25.673 1.00 89.44 186 LEU A CA 1
ATOM 1333 C C . LEU A 1 186 ? 7.151 2.899 26.748 1.00 89.44 186 LEU A C 1
ATOM 1335 O O . LEU A 1 186 ? 7.576 1.878 27.289 1.00 89.44 186 LEU A O 1
ATOM 1339 N N . PRO A 1 187 ? 5.974 3.430 27.128 1.00 90.62 187 PRO A N 1
ATOM 1340 C CA . PRO A 1 187 ? 5.008 2.694 27.944 1.00 90.62 187 PRO A CA 1
ATOM 1341 C C . PRO A 1 187 ? 4.259 1.637 27.110 1.00 90.62 187 PRO A C 1
ATOM 1343 O O . PRO A 1 187 ? 4.160 1.759 25.893 1.00 90.62 187 PRO A O 1
ATOM 1346 N N . GLU A 1 188 ? 3.680 0.620 27.758 1.00 89.25 188 GLU A N 1
ATOM 1347 C CA . GLU A 1 188 ? 2.690 -0.246 27.096 1.00 89.25 188 GLU A CA 1
ATOM 1348 C C . GLU A 1 188 ? 1.401 0.544 26.770 1.00 89.25 188 GLU A C 1
ATOM 1350 O O . GLU A 1 188 ? 1.105 1.562 27.403 1.00 89.25 188 GLU A O 1
ATOM 1355 N N . SER A 1 189 ? 0.625 0.065 25.789 1.00 88.19 189 SER A N 1
ATOM 1356 C CA . SER A 1 189 ? -0.640 0.691 25.366 1.00 88.19 189 SER A CA 1
ATOM 1357 C C . SER A 1 189 ? -1.611 0.863 26.552 1.00 88.19 189 SER A C 1
ATOM 1359 O O . SER A 1 189 ? -1.949 -0.131 27.205 1.00 88.19 189 SER A O 1
ATOM 1361 N N . PRO A 1 190 ? -2.134 2.079 26.820 1.00 86.25 190 PRO A N 1
ATOM 1362 C CA . PRO A 1 190 ? -3.122 2.299 27.879 1.00 86.25 190 PRO A CA 1
ATOM 1363 C C . PRO A 1 190 ? -4.390 1.450 27.718 1.00 86.25 190 PRO A C 1
ATOM 1365 O O . PRO A 1 190 ? -4.955 0.980 28.705 1.00 86.25 190 PRO A O 1
ATOM 1368 N N . ARG A 1 191 ? -4.811 1.206 26.469 1.00 84.81 191 ARG A N 1
ATOM 1369 C CA . ARG A 1 191 ? -5.980 0.377 26.137 1.00 84.81 191 ARG A CA 1
ATOM 1370 C C . ARG A 1 191 ? -5.746 -1.079 26.511 1.00 84.81 191 ARG A C 1
ATOM 1372 O O . ARG A 1 191 ? -6.543 -1.629 27.263 1.00 84.81 191 ARG A O 1
ATOM 1379 N N . TYR A 1 192 ? -4.624 -1.657 26.093 1.00 84.19 192 TYR A N 1
ATOM 1380 C CA . TYR A 1 192 ? -4.217 -3.010 26.487 1.00 84.19 192 TYR A CA 1
ATOM 1381 C C . TYR A 1 192 ? -4.097 -3.162 28.016 1.00 84.19 192 TYR A C 1
ATOM 1383 O O . TYR A 1 192 ? -4.571 -4.142 28.602 1.00 84.19 192 TYR A O 1
ATOM 1391 N N . LEU A 1 193 ? -3.516 -2.161 28.687 1.00 86.62 193 LEU A N 1
ATOM 1392 C CA . LEU A 1 193 ? -3.365 -2.152 30.143 1.00 86.62 193 LEU A CA 1
ATOM 1393 C C . LEU A 1 193 ? -4.716 -2.121 30.878 1.00 86.62 193 LEU A C 1
ATOM 1395 O O . LEU A 1 193 ? -4.882 -2.846 31.858 1.00 86.62 193 LEU A O 1
ATOM 1399 N N . LEU A 1 194 ? -5.700 -1.338 30.420 1.00 84.31 194 LEU A N 1
ATOM 1400 C CA . LEU A 1 194 ? -7.002 -1.256 31.092 1.00 84.31 194 LEU A CA 1
ATOM 1401 C C . LEU A 1 194 ? -7.990 -2.349 30.669 1.00 84.31 194 LEU A C 1
ATOM 1403 O O . LEU A 1 194 ? -8.719 -2.857 31.520 1.00 84.31 194 LEU A O 1
ATOM 1407 N N . ILE A 1 195 ? -8.059 -2.689 29.381 1.00 79.06 195 ILE A N 1
ATOM 1408 C CA . ILE A 1 195 ? -9.089 -3.571 28.817 1.00 79.06 195 ILE A CA 1
ATOM 1409 C C . ILE A 1 195 ? -8.698 -5.037 29.037 1.00 79.06 195 ILE A C 1
ATOM 1411 O O . ILE A 1 195 ? -9.404 -5.739 29.770 1.00 79.06 195 ILE A O 1
ATOM 1415 N N . ASP A 1 196 ? -7.558 -5.464 28.482 1.00 77.94 196 ASP A N 1
ATOM 1416 C CA . ASP A 1 196 ? -7.095 -6.859 28.506 1.00 77.94 196 ASP A CA 1
ATOM 1417 C C . ASP A 1 196 ? -6.424 -7.246 29.831 1.00 77.94 196 ASP A C 1
ATOM 1419 O O . ASP A 1 196 ? -6.747 -8.278 30.421 1.00 77.94 196 ASP A O 1
ATOM 1423 N N . ARG A 1 197 ? -5.490 -6.420 30.327 1.00 81.00 197 ARG A N 1
ATOM 1424 C CA . ARG A 1 197 ? -4.781 -6.671 31.601 1.00 81.00 197 ARG A CA 1
ATOM 1425 C C . ARG A 1 197 ? -5.609 -6.290 32.828 1.00 81.00 197 ARG A C 1
ATOM 1427 O O . ARG A 1 197 ? -5.434 -6.885 33.889 1.00 81.00 197 ARG A O 1
ATOM 1434 N N . GLY A 1 198 ? -6.497 -5.303 32.703 1.00 83.00 198 GLY A N 1
ATOM 1435 C CA . GLY A 1 198 ? -7.320 -4.801 33.803 1.00 83.00 198 GLY A CA 1
ATOM 1436 C C . GLY A 1 198 ? -6.609 -3.903 34.821 1.00 83.00 198 GLY A C 1
ATOM 1437 O O . GLY A 1 198 ? -7.211 -3.602 35.852 1.00 83.00 198 GLY A O 1
ATOM 1438 N N . ASP A 1 199 ? -5.373 -3.473 34.560 1.00 88.69 199 ASP A N 1
ATOM 1439 C CA . ASP A 1 199 ? -4.561 -2.675 35.480 1.00 88.69 199 ASP A CA 1
ATOM 1440 C C . ASP A 1 199 ? -4.751 -1.164 35.257 1.00 88.69 199 ASP A C 1
ATOM 1442 O O . ASP A 1 199 ? -4.046 -0.501 34.491 1.00 88.69 199 ASP A O 1
ATOM 1446 N N . THR A 1 200 ? -5.694 -0.598 36.010 1.00 89.00 200 THR A N 1
ATOM 1447 C CA . THR A 1 200 ? -5.966 0.844 36.051 1.00 89.00 200 THR A CA 1
ATOM 1448 C C . THR A 1 200 ? -4.761 1.678 36.511 1.00 89.00 200 THR A C 1
ATOM 1450 O O . THR A 1 200 ? -4.651 2.839 36.120 1.00 89.00 200 THR A O 1
ATOM 1453 N N . LYS A 1 201 ? -3.844 1.131 37.326 1.00 89.56 201 LYS A N 1
ATOM 1454 C CA . LYS A 1 201 ? -2.672 1.874 37.826 1.00 89.56 201 LYS A CA 1
ATOM 1455 C C . LYS A 1 201 ? -1.596 1.981 36.752 1.00 89.56 201 LYS A C 1
ATOM 1457 O O . LYS A 1 201 ? -1.067 3.070 36.536 1.00 89.56 201 LYS A O 1
ATOM 1462 N N . ALA A 1 202 ? -1.311 0.880 36.057 1.00 89.12 202 ALA A N 1
ATOM 1463 C CA . ALA A 1 202 ? -0.416 0.887 34.906 1.00 89.12 202 ALA A CA 1
ATOM 1464 C C . ALA A 1 202 ? -0.976 1.773 33.779 1.00 89.12 202 ALA A C 1
ATOM 1466 O O . ALA A 1 202 ? -0.238 2.588 33.228 1.00 89.12 202 ALA A O 1
ATOM 1467 N N . CYS A 1 203 ? -2.285 1.692 33.501 1.00 88.50 203 CYS A N 1
ATOM 1468 C CA . CYS A 1 203 ? -2.958 2.566 32.536 1.00 88.50 203 CYS A CA 1
ATOM 1469 C C . CYS A 1 203 ? -2.787 4.056 32.883 1.00 88.50 203 CYS A C 1
ATOM 1471 O O . CYS A 1 203 ? -2.382 4.836 32.024 1.00 88.50 203 CYS A O 1
ATOM 1473 N N . LEU A 1 204 ? -3.032 4.459 34.138 1.00 89.50 204 LEU A N 1
ATOM 1474 C CA . LEU A 1 204 ? -2.820 5.840 34.598 1.00 89.50 204 LEU A CA 1
ATOM 1475 C C . LEU A 1 204 ? -1.372 6.309 34.405 1.00 89.50 204 LEU A C 1
ATOM 1477 O O . LEU A 1 204 ? -1.143 7.406 33.899 1.00 89.50 204 LEU A O 1
ATOM 1481 N N . ALA A 1 205 ? -0.393 5.478 34.771 1.00 89.81 205 ALA A N 1
ATOM 1482 C CA . ALA A 1 205 ? 1.021 5.804 34.595 1.00 89.81 205 ALA A CA 1
ATOM 1483 C C . ALA A 1 205 ? 1.409 5.940 33.108 1.00 89.81 205 ALA A C 1
ATOM 1485 O O . ALA A 1 205 ? 2.171 6.840 32.751 1.00 89.81 205 ALA A O 1
ATOM 1486 N N . ALA A 1 206 ? 0.858 5.090 32.235 1.00 89.62 206 ALA A N 1
ATOM 1487 C CA . ALA A 1 206 ? 1.058 5.165 30.790 1.00 89.62 206 ALA A CA 1
ATOM 1488 C C . ALA A 1 206 ? 0.432 6.436 30.188 1.00 89.62 206 ALA A C 1
ATOM 1490 O O . ALA A 1 206 ? 1.119 7.158 29.467 1.00 89.62 206 ALA A O 1
ATOM 1491 N N . LEU A 1 207 ? -0.822 6.759 30.533 1.00 89.69 207 LEU A N 1
ATOM 1492 C CA . LEU A 1 207 ? -1.504 7.978 30.079 1.00 89.69 207 LEU A CA 1
ATOM 1493 C C . LEU A 1 207 ? -0.730 9.236 30.484 1.00 89.69 207 LEU A C 1
ATOM 1495 O O . LEU A 1 207 ? -0.383 10.038 29.622 1.00 89.69 207 LEU A O 1
ATOM 1499 N N . ARG A 1 208 ? -0.365 9.379 31.763 1.00 90.81 208 ARG A N 1
ATOM 1500 C CA . ARG A 1 208 ? 0.388 10.550 32.252 1.00 90.81 208 ARG A CA 1
ATOM 1501 C C . ARG A 1 208 ? 1.736 10.705 31.542 1.00 90.81 208 ARG A C 1
ATOM 1503 O O . ARG A 1 208 ? 2.094 11.810 31.137 1.00 90.81 208 ARG A O 1
ATOM 1510 N N . ARG A 1 209 ? 2.442 9.594 31.284 1.00 90.25 209 ARG A N 1
ATOM 1511 C CA . ARG A 1 209 ? 3.699 9.579 30.508 1.00 90.25 209 ARG A CA 1
ATOM 1512 C C . ARG A 1 209 ? 3.507 9.956 29.032 1.00 90.25 209 ARG A C 1
ATOM 1514 O O . ARG A 1 209 ? 4.399 10.575 28.462 1.00 90.25 209 ARG A O 1
ATOM 1521 N N . LEU A 1 210 ? 2.378 9.592 28.417 1.00 89.06 210 LEU A N 1
ATOM 1522 C CA . LEU A 1 210 ? 2.058 9.887 27.010 1.00 89.06 210 LEU A CA 1
ATOM 1523 C C . LEU A 1 210 ? 1.450 11.280 26.788 1.00 89.06 210 LEU A C 1
ATOM 1525 O O . LEU A 1 210 ? 1.553 11.810 25.684 1.00 89.06 210 LEU A O 1
ATOM 1529 N N . ARG A 1 211 ? 0.778 11.854 27.793 1.00 88.56 211 ARG A N 1
ATOM 1530 C CA . ARG A 1 211 ? 0.115 13.169 27.715 1.00 88.56 211 ARG A CA 1
ATOM 1531 C C . ARG A 1 211 ? 0.960 14.302 28.301 1.00 88.56 211 ARG A C 1
ATOM 1533 O O . ARG A 1 211 ? 0.767 15.449 27.918 1.00 88.56 211 ARG A O 1
ATOM 1540 N N . GLY A 1 212 ? 1.875 14.004 29.227 1.00 86.62 212 GLY A N 1
ATOM 1541 C CA . GLY A 1 212 ? 2.638 15.020 29.964 1.00 86.62 212 GLY A CA 1
ATOM 1542 C C . GLY A 1 212 ? 1.799 15.815 30.976 1.00 86.62 212 GLY A C 1
ATOM 1543 O O . GLY A 1 212 ? 2.248 16.853 31.455 1.00 86.62 212 GLY A O 1
ATOM 1544 N N . SER A 1 213 ? 0.594 15.334 31.293 1.00 84.44 213 SER A N 1
ATOM 1545 C CA . SER A 1 213 ? -0.370 15.937 32.218 1.00 84.44 213 SER A CA 1
ATOM 1546 C C . SER A 1 213 ? -0.795 14.909 33.267 1.00 84.44 213 SER A C 1
ATOM 1548 O O . SER A 1 213 ? -0.889 13.720 32.964 1.00 84.44 213 SER A O 1
ATOM 1550 N N . GLU A 1 214 ? -1.084 15.366 34.487 1.00 81.88 214 GLU A N 1
ATOM 1551 C CA . GLU A 1 214 ? -1.766 14.560 35.512 1.00 81.88 214 GLU A CA 1
ATOM 1552 C C . GLU A 1 214 ? -3.278 14.452 35.249 1.00 81.88 214 GLU A C 1
ATOM 1554 O O . GLU A 1 214 ? -3.908 13.486 35.687 1.00 81.88 214 GLU A O 1
ATOM 1559 N N . ASP A 1 215 ? -3.842 15.422 34.519 1.00 83.31 215 ASP A N 1
ATOM 1560 C CA . ASP A 1 215 ? -5.253 15.465 34.143 1.00 83.31 215 ASP A CA 1
ATOM 1561 C C . ASP A 1 215 ? -5.499 14.565 32.925 1.00 83.31 215 ASP A C 1
ATOM 1563 O O . ASP A 1 215 ? -5.258 14.942 31.776 1.00 83.31 215 ASP A O 1
ATOM 1567 N N . VAL A 1 216 ? -5.873 13.320 33.223 1.00 86.50 216 VAL A N 1
ATOM 1568 C CA . VAL A 1 216 ? -6.171 12.241 32.265 1.00 86.50 216 VAL A CA 1
ATOM 1569 C C . VAL A 1 216 ? -7.409 11.435 32.687 1.00 86.50 216 VAL A C 1
ATOM 1571 O O . VAL A 1 216 ? -7.638 10.333 32.190 1.00 86.50 216 VAL A O 1
ATOM 1574 N N . GLU A 1 217 ? -8.193 11.939 33.646 1.00 84.31 217 GLU A N 1
ATOM 1575 C CA . GLU A 1 217 ? -9.314 11.184 34.221 1.00 84.31 217 GLU A CA 1
ATOM 1576 C C . GLU A 1 217 ? -10.505 11.103 33.250 1.00 84.31 217 GLU A C 1
ATOM 1578 O O . GLU A 1 217 ? -11.179 10.080 33.227 1.00 84.31 217 GLU A O 1
ATOM 1583 N N . GLU A 1 218 ? -10.712 12.108 32.389 1.00 83.38 218 GLU A N 1
ATOM 1584 C CA . GLU A 1 218 ? -11.712 12.076 31.306 1.00 83.38 218 GLU A CA 1
ATOM 1585 C C . GLU A 1 218 ? -11.410 10.962 30.285 1.00 83.38 218 GLU A C 1
ATOM 1587 O O . GLU A 1 218 ? -12.254 10.101 30.034 1.00 83.38 218 GLU A O 1
ATOM 1592 N N . GLU A 1 219 ? -10.173 10.892 29.776 1.00 82.62 219 GLU A N 1
ATOM 1593 C CA . GLU A 1 219 ? -9.737 9.810 28.877 1.00 82.62 219 GLU A CA 1
ATOM 1594 C C . GLU A 1 219 ? -9.800 8.438 29.576 1.00 82.62 219 GLU A C 1
ATOM 1596 O O . GLU A 1 219 ? -10.135 7.427 28.958 1.00 82.62 219 GLU A O 1
ATOM 1601 N N . LEU A 1 220 ? -9.560 8.382 30.891 1.00 85.44 220 LEU A N 1
ATOM 1602 C CA . LEU A 1 220 ? -9.718 7.156 31.670 1.00 85.44 220 LEU A CA 1
ATOM 1603 C C . LEU A 1 220 ? -11.190 6.774 31.911 1.00 85.44 220 LEU A C 1
ATOM 1605 O O . LEU A 1 220 ? -11.486 5.586 32.039 1.00 85.44 220 LEU A O 1
ATOM 1609 N N . VAL A 1 221 ? -12.122 7.729 31.970 1.00 87.06 221 VAL A N 1
ATOM 1610 C CA . VAL A 1 221 ? -13.568 7.455 31.958 1.00 87.06 221 VAL A CA 1
ATOM 1611 C C . VAL A 1 221 ? -13.980 6.896 30.596 1.00 87.06 221 VAL A C 1
ATOM 1613 O O . VAL A 1 221 ? -14.559 5.811 30.581 1.00 87.06 221 VAL A O 1
ATOM 1616 N N . GLU A 1 222 ? -13.579 7.510 29.475 1.00 82.25 222 GLU A N 1
ATOM 1617 C CA . GLU A 1 222 ? -13.848 6.960 28.131 1.00 82.25 222 GLU A CA 1
ATOM 1618 C C . GLU A 1 222 ? -13.321 5.519 27.996 1.00 82.25 222 GLU A C 1
ATOM 1620 O O . GLU A 1 222 ? -14.031 4.630 27.527 1.00 82.25 222 GLU A O 1
ATOM 1625 N N . LEU A 1 223 ? -12.102 5.236 28.468 1.00 81.62 223 LEU A N 1
ATOM 1626 C CA . LEU A 1 223 ? -11.534 3.884 28.417 1.00 81.62 223 LEU A CA 1
ATOM 1627 C C . LEU A 1 223 ? -12.271 2.876 29.324 1.00 81.62 223 LEU A C 1
ATOM 1629 O O . LEU A 1 223 ? -12.329 1.686 28.999 1.00 81.62 223 LEU A O 1
ATOM 1633 N N . ARG A 1 224 ? -12.859 3.315 30.448 1.00 84.06 224 ARG A N 1
ATOM 1634 C CA . ARG A 1 224 ? -13.739 2.469 31.281 1.00 84.06 224 ARG A CA 1
ATOM 1635 C C . ARG A 1 224 ? -15.081 2.211 30.594 1.00 84.06 224 ARG A C 1
ATOM 1637 O O . ARG A 1 224 ? -15.580 1.090 30.675 1.00 84.06 224 ARG A O 1
ATOM 1644 N N . GLU A 1 225 ? -15.642 3.207 29.915 1.00 81.50 225 GLU A N 1
ATOM 1645 C CA . GLU A 1 225 ? -16.876 3.078 29.134 1.00 81.50 225 GLU A CA 1
ATOM 1646 C C . GLU A 1 225 ? -16.681 2.157 27.925 1.00 81.50 225 GLU A C 1
ATOM 1648 O O . GLU A 1 225 ? -17.486 1.252 27.719 1.00 81.50 225 GLU A O 1
ATOM 1653 N N . GLU A 1 226 ? -15.569 2.277 27.193 1.00 73.31 226 GLU A N 1
ATOM 1654 C CA . GLU A 1 226 ? -15.219 1.360 26.103 1.00 73.31 226 GLU A CA 1
ATOM 1655 C C . GLU A 1 226 ? -15.059 -0.082 26.611 1.00 73.31 226 GLU A C 1
ATOM 1657 O O . GLU A 1 226 ? -15.574 -1.021 25.996 1.00 73.31 226 GLU A O 1
ATOM 1662 N N . ARG A 1 227 ? -14.427 -0.271 27.778 1.00 77.00 227 ARG A N 1
ATOM 1663 C CA . ARG A 1 227 ? -14.329 -1.583 28.436 1.00 77.00 227 ARG A CA 1
ATOM 1664 C C . ARG A 1 227 ? -15.703 -2.136 28.833 1.00 77.00 227 ARG A C 1
ATOM 1666 O O . ARG A 1 227 ? -15.945 -3.331 28.669 1.00 77.00 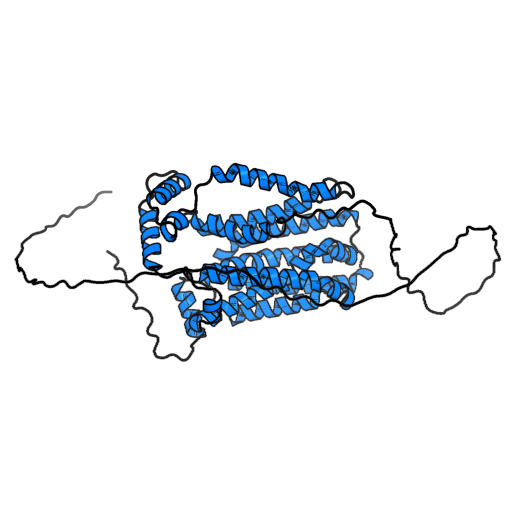227 ARG A O 1
ATOM 1673 N N . ALA A 1 228 ? -16.607 -1.292 29.330 1.00 76.75 228 ALA A N 1
ATOM 1674 C CA . ALA A 1 228 ? -17.972 -1.687 29.675 1.00 76.75 228 ALA A CA 1
ATOM 1675 C C . ALA A 1 228 ? -18.814 -2.030 28.430 1.00 76.75 228 ALA A C 1
ATOM 1677 O O . ALA A 1 228 ? -19.553 -3.013 28.451 1.00 76.75 228 ALA A O 1
ATOM 1678 N N . ALA A 1 229 ? -18.653 -1.277 27.338 1.00 66.38 229 ALA A N 1
ATOM 1679 C CA . ALA A 1 229 ? -19.346 -1.480 26.066 1.00 66.38 229 ALA A CA 1
ATOM 1680 C C . ALA A 1 229 ? -18.864 -2.731 25.307 1.00 66.38 229 ALA A C 1
ATOM 1682 O O . ALA A 1 229 ? -19.675 -3.420 24.690 1.00 66.38 229 ALA A O 1
ATOM 1683 N N . CYS A 1 230 ? -17.572 -3.073 25.391 1.00 62.44 230 CYS A N 1
ATOM 1684 C CA . CYS A 1 230 ? -17.062 -4.371 24.928 1.00 62.44 230 CYS A CA 1
ATOM 1685 C C . CYS A 1 230 ? -17.580 -5.533 25.800 1.00 62.44 230 CYS A C 1
ATOM 1687 O O . CYS A 1 230 ? -17.794 -6.647 25.313 1.00 62.44 230 CYS A O 1
ATOM 1689 N N . GLY A 1 231 ? -17.805 -5.267 27.091 1.00 53.47 231 GLY A N 1
ATOM 1690 C CA . GLY A 1 231 ? -18.329 -6.220 28.063 1.00 53.47 231 GLY A CA 1
ATOM 1691 C C . GLY A 1 231 ? -17.420 -7.437 28.267 1.00 53.47 231 GLY A C 1
ATOM 1692 O O . GLY A 1 231 ? -16.233 -7.427 27.956 1.00 53.47 231 GLY A O 1
ATOM 1693 N N . ALA A 1 232 ? -17.993 -8.535 28.764 1.00 51.50 232 ALA A N 1
ATOM 1694 C CA . ALA A 1 232 ? -17.299 -9.825 28.872 1.00 51.50 232 ALA A CA 1
ATOM 1695 C C . ALA A 1 232 ? -17.262 -10.610 27.535 1.00 51.50 232 ALA A C 1
ATOM 1697 O O . ALA A 1 232 ? -17.137 -11.836 27.531 1.00 51.50 232 ALA A O 1
ATOM 1698 N N . GLY A 1 233 ? -17.418 -9.927 26.395 1.00 52.94 233 GLY A N 1
ATOM 1699 C CA . GLY A 1 233 ? -17.360 -10.536 25.070 1.00 52.94 233 GLY A CA 1
ATOM 1700 C C . GLY A 1 233 ? -15.917 -10.807 24.656 1.00 52.94 233 GLY A C 1
ATOM 1701 O O . GLY A 1 233 ? -15.174 -9.876 24.361 1.00 52.94 233 GLY A O 1
ATOM 1702 N N . SER A 1 234 ? -15.508 -12.078 24.593 1.00 57.41 234 SER A N 1
ATOM 1703 C CA . SER A 1 234 ? -14.187 -12.432 24.053 1.00 57.41 234 SER A CA 1
ATOM 1704 C C . SER A 1 234 ? -14.046 -11.947 22.600 1.00 57.41 234 SER A C 1
ATOM 1706 O O . SER A 1 234 ? -15.025 -12.087 21.855 1.00 57.41 234 SER A O 1
ATOM 1708 N N . PRO A 1 235 ? -12.858 -11.490 22.153 1.00 62.12 235 PRO A N 1
ATOM 1709 C CA . PRO A 1 235 ? -12.638 -11.084 20.764 1.00 62.12 235 PRO A CA 1
ATOM 1710 C C . PRO A 1 235 ? -13.124 -12.160 19.785 1.00 62.12 235 PRO A C 1
ATOM 1712 O O . PRO A 1 235 ? -12.900 -13.361 19.988 1.00 62.12 235 PRO A O 1
ATOM 1715 N N . ARG A 1 236 ? -13.840 -11.741 18.731 1.00 67.31 236 ARG A N 1
ATOM 1716 C CA . ARG A 1 236 ? -14.475 -12.681 17.798 1.00 67.31 236 ARG A CA 1
ATOM 1717 C C . ARG A 1 236 ? -13.410 -13.536 17.106 1.00 67.31 236 ARG A C 1
ATOM 1719 O O . ARG A 1 236 ? -12.370 -13.051 16.676 1.00 67.31 236 ARG A O 1
ATOM 1726 N N . ARG A 1 237 ? -13.676 -14.835 16.963 1.00 76.88 237 ARG A N 1
ATOM 1727 C CA . ARG A 1 237 ? -12.784 -15.759 16.245 1.00 76.88 237 ARG A CA 1
ATOM 1728 C C . ARG A 1 237 ? -12.864 -15.495 14.731 1.00 76.88 237 ARG A C 1
ATOM 1730 O O . ARG A 1 237 ? -13.984 -15.345 14.239 1.00 76.88 237 ARG A O 1
ATOM 1737 N N . PRO A 1 238 ? -11.753 -15.508 13.963 1.00 74.88 238 PRO A N 1
ATOM 1738 C CA . PRO A 1 238 ? -11.774 -15.219 12.522 1.00 74.88 238 PRO A CA 1
ATOM 1739 C C . PRO A 1 238 ? -12.781 -16.050 11.717 1.00 74.88 238 PRO A C 1
ATOM 1741 O O . PRO A 1 238 ? -13.491 -15.517 10.872 1.00 74.88 238 PRO A O 1
ATOM 1744 N N . TRP A 1 239 ? -12.943 -17.335 12.034 1.00 77.81 239 TRP A N 1
ATOM 1745 C CA . TRP A 1 239 ? -13.930 -18.194 11.369 1.00 77.81 239 TRP A CA 1
ATOM 1746 C C . TRP A 1 239 ? -15.391 -17.861 11.725 1.00 77.81 239 TRP A C 1
ATOM 1748 O O . TRP A 1 239 ? -16.280 -18.145 10.929 1.00 77.81 239 TRP A O 1
ATOM 1758 N N . HIS A 1 240 ? -15.661 -17.214 12.867 1.00 77.88 240 HIS A N 1
ATOM 1759 C CA . HIS A 1 240 ? -16.994 -16.670 13.161 1.00 77.88 240 HIS A CA 1
ATOM 1760 C C . HIS A 1 240 ? -17.266 -15.395 12.347 1.00 77.88 240 HIS A C 1
ATOM 1762 O O . HIS A 1 240 ? -18.399 -15.185 11.930 1.00 77.88 240 HIS A O 1
ATOM 1768 N N . LEU A 1 241 ? -16.239 -14.577 12.066 1.00 77.88 241 LEU A N 1
ATOM 1769 C CA . LEU A 1 241 ? -16.360 -13.397 11.197 1.00 77.88 241 LEU A CA 1
ATOM 1770 C C . LEU A 1 241 ? -16.795 -13.792 9.776 1.00 77.88 241 LEU A C 1
ATOM 1772 O O . LEU A 1 241 ? -17.708 -13.192 9.220 1.00 77.88 241 LEU A O 1
ATOM 1776 N N . LEU A 1 242 ? -16.174 -14.837 9.218 1.00 76.44 242 LEU A N 1
ATOM 1777 C CA . LEU A 1 242 ? -16.502 -15.369 7.888 1.00 76.44 242 LEU A CA 1
ATOM 1778 C C . LEU A 1 242 ? -17.898 -16.019 7.818 1.00 76.44 242 LEU A C 1
ATOM 1780 O O . LEU A 1 242 ? -18.470 -16.120 6.733 1.00 76.44 242 LEU A O 1
ATOM 1784 N N . GLY A 1 243 ? -18.430 -16.479 8.955 1.00 76.88 243 GLY A N 1
ATOM 1785 C CA . GLY A 1 243 ? -19.730 -17.146 9.052 1.00 76.88 243 GLY A CA 1
ATOM 1786 C C . GLY A 1 243 ? -20.915 -16.231 9.381 1.00 76.88 243 GLY A C 1
ATOM 1787 O O . GLY A 1 243 ? -22.052 -16.663 9.208 1.00 76.88 243 GLY A O 1
ATOM 1788 N N . ASP A 1 244 ? -20.686 -15.001 9.854 1.00 79.38 244 ASP A N 1
ATOM 1789 C CA . ASP A 1 244 ? -21.750 -14.095 10.310 1.00 79.38 244 ASP A CA 1
ATOM 1790 C C . ASP A 1 244 ? -22.492 -13.438 9.120 1.00 79.38 244 ASP A C 1
ATOM 1792 O O . ASP A 1 244 ? -21.902 -12.627 8.392 1.00 79.38 244 ASP A O 1
ATOM 1796 N N . PRO A 1 245 ? -23.796 -13.721 8.905 1.00 77.81 245 PRO A N 1
ATOM 1797 C CA . PRO A 1 245 ? -24.555 -13.132 7.803 1.00 77.81 245 PRO A CA 1
ATOM 1798 C C . PRO A 1 245 ? -24.680 -11.607 7.891 1.00 77.81 245 PRO A C 1
ATOM 1800 O O . PRO A 1 245 ? -24.795 -10.957 6.851 1.00 77.81 245 PRO A O 1
ATOM 1803 N N . ALA A 1 246 ? -24.640 -11.029 9.098 1.00 75.38 246 ALA A N 1
ATOM 1804 C CA . ALA A 1 246 ? -24.725 -9.585 9.297 1.00 75.38 246 ALA A CA 1
ATOM 1805 C C . ALA A 1 246 ? -23.427 -8.866 8.903 1.00 75.38 246 ALA A C 1
ATOM 1807 O O . ALA A 1 246 ? -23.489 -7.714 8.476 1.00 75.38 246 ALA A O 1
ATOM 1808 N N . LEU A 1 247 ? -22.279 -9.553 8.972 1.00 78.69 247 LEU A N 1
ATOM 1809 C CA . LEU A 1 247 ? -20.969 -8.998 8.612 1.00 78.69 247 LEU A CA 1
ATOM 1810 C C . LEU A 1 247 ? -20.552 -9.292 7.161 1.00 78.69 247 LEU A C 1
ATOM 1812 O O . LEU A 1 247 ? -19.541 -8.780 6.673 1.00 78.69 247 LEU A O 1
ATOM 1816 N N . ARG A 1 248 ? -21.341 -10.093 6.430 1.00 83.44 248 ARG A N 1
ATOM 1817 C CA . ARG A 1 248 ? -20.967 -10.646 5.120 1.00 83.44 248 ARG A CA 1
ATOM 1818 C C . ARG A 1 248 ? -20.519 -9.593 4.101 1.00 83.44 248 ARG A C 1
ATOM 1820 O O . ARG A 1 248 ? -19.497 -9.799 3.455 1.00 83.44 248 ARG A O 1
ATOM 1827 N N . ARG A 1 249 ? -21.226 -8.465 3.946 1.00 83.31 249 ARG A N 1
ATOM 1828 C CA . ARG A 1 249 ? -20.786 -7.378 3.044 1.00 83.31 249 ARG A CA 1
ATOM 1829 C C . ARG A 1 249 ? -19.505 -6.676 3.496 1.00 83.31 249 ARG A C 1
ATOM 1831 O O . ARG A 1 249 ? -18.712 -6.340 2.629 1.00 83.31 249 ARG A O 1
ATOM 1838 N N . GLN A 1 250 ? -19.263 -6.493 4.796 1.00 87.94 250 GLN A N 1
ATOM 1839 C CA . GLN A 1 250 ? -18.000 -5.915 5.287 1.00 87.94 250 GLN A CA 1
ATOM 1840 C C . GLN A 1 250 ? -16.827 -6.845 4.956 1.00 87.94 250 GLN A C 1
ATOM 1842 O O . GLN A 1 250 ? -15.830 -6.402 4.392 1.00 87.94 250 GLN A O 1
ATOM 1847 N N . VAL A 1 251 ? -16.987 -8.149 5.210 1.00 87.69 251 VAL A N 1
ATOM 1848 C CA . VAL A 1 251 ? -15.995 -9.184 4.869 1.00 87.69 251 VAL A CA 1
ATOM 1849 C C . VAL A 1 251 ? -15.767 -9.274 3.357 1.00 87.69 251 VAL A C 1
ATOM 1851 O O . VAL A 1 251 ? -14.621 -9.315 2.922 1.00 87.69 251 VAL A O 1
ATOM 1854 N N . VAL A 1 252 ? -16.822 -9.259 2.537 1.00 89.44 252 VAL A N 1
ATOM 1855 C CA . VAL A 1 252 ? -16.680 -9.294 1.070 1.00 89.44 252 VAL A CA 1
ATOM 1856 C C . VAL A 1 252 ? -16.008 -8.023 0.542 1.00 89.44 252 VAL A C 1
ATOM 1858 O O . VAL A 1 252 ? -15.114 -8.145 -0.287 1.00 89.44 252 VAL A O 1
ATOM 1861 N N . SER A 1 253 ? -16.353 -6.829 1.038 1.00 89.88 253 SER A N 1
ATOM 1862 C CA . SER A 1 253 ? -15.666 -5.587 0.6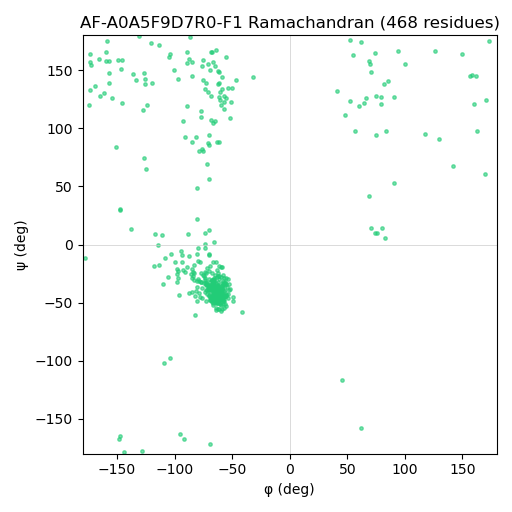50 1.00 89.88 253 SER A CA 1
ATOM 1863 C C . SER A 1 253 ? -14.190 -5.600 1.048 1.00 89.88 253 SER A C 1
ATOM 1865 O O . SER A 1 253 ? -13.346 -5.250 0.230 1.00 89.88 253 SER A O 1
ATOM 1867 N N . LEU A 1 254 ? -13.867 -6.055 2.265 1.00 89.56 254 LEU A N 1
ATOM 1868 C CA . LEU A 1 254 ? -12.491 -6.214 2.745 1.00 89.56 254 LEU A CA 1
ATOM 1869 C C . LEU A 1 254 ? -11.689 -7.171 1.849 1.00 89.56 254 LEU A C 1
ATOM 1871 O O . LEU A 1 254 ? -10.570 -6.853 1.452 1.00 89.56 254 LEU A O 1
ATOM 1875 N N . VAL A 1 255 ? -12.273 -8.321 1.494 1.00 90.88 255 VAL A N 1
ATOM 1876 C CA . VAL A 1 255 ? -11.617 -9.324 0.646 1.00 90.88 255 VAL A CA 1
ATOM 1877 C C . VAL A 1 255 ? -11.463 -8.836 -0.794 1.00 90.88 255 VAL A C 1
ATOM 1879 O O . VAL A 1 255 ? -10.384 -8.977 -1.363 1.00 90.88 255 VAL A O 1
ATOM 1882 N N . VAL A 1 256 ? -12.494 -8.239 -1.396 1.00 92.69 256 VAL A N 1
ATOM 1883 C CA . VAL A 1 256 ? -12.423 -7.752 -2.784 1.00 92.69 256 VAL A CA 1
ATOM 1884 C C . VAL A 1 256 ? -11.450 -6.581 -2.910 1.00 92.69 256 VAL A C 1
ATOM 1886 O O . VAL A 1 256 ? -10.635 -6.583 -3.827 1.00 92.69 256 VAL A O 1
ATOM 1889 N N . LEU A 1 257 ? -11.488 -5.609 -1.994 1.00 92.06 257 LEU A N 1
ATOM 1890 C CA . LEU A 1 257 ? -10.627 -4.426 -2.070 1.00 92.06 257 LEU A CA 1
ATOM 1891 C C . LEU A 1 257 ? -9.182 -4.720 -1.654 1.00 92.06 257 LEU A C 1
ATOM 1893 O O . LEU A 1 257 ? -8.275 -4.228 -2.316 1.00 92.06 257 LEU A O 1
ATOM 1897 N N . GLY A 1 258 ? -8.955 -5.577 -0.651 1.00 91.44 258 GLY A N 1
ATOM 1898 C CA . GLY A 1 258 ? -7.613 -6.070 -0.318 1.00 91.44 258 GLY A CA 1
ATOM 1899 C C . GLY A 1 258 ? -7.000 -6.897 -1.451 1.00 91.44 258 GLY A C 1
ATOM 1900 O O . GLY A 1 258 ? -5.854 -6.674 -1.826 1.00 91.44 258 GLY A O 1
ATOM 1901 N N . SER A 1 259 ? -7.785 -7.781 -2.081 1.00 92.69 259 SER A N 1
ATOM 1902 C CA . SER A 1 259 ? -7.319 -8.516 -3.266 1.00 92.69 259 SER A CA 1
ATOM 1903 C C . SER A 1 259 ? -7.026 -7.570 -4.431 1.00 92.69 259 SER A C 1
ATOM 1905 O O . SER A 1 259 ? -6.006 -7.728 -5.085 1.00 92.69 259 SER A O 1
ATOM 1907 N N . ALA A 1 260 ? -7.883 -6.577 -4.694 1.00 94.06 260 ALA A N 1
ATOM 1908 C CA . ALA A 1 260 ? -7.670 -5.609 -5.771 1.00 94.06 260 ALA A CA 1
ATOM 1909 C C . ALA A 1 260 ? -6.462 -4.689 -5.522 1.00 94.06 260 ALA A C 1
ATOM 1911 O O . ALA A 1 260 ? -5.807 -4.305 -6.486 1.00 94.06 260 ALA A O 1
ATOM 1912 N N . MET A 1 261 ? -6.139 -4.378 -4.261 1.00 92.81 261 MET A N 1
ATOM 1913 C CA . MET A 1 261 ? -4.956 -3.596 -3.894 1.00 92.81 261 MET A CA 1
ATOM 1914 C C . MET A 1 261 ? -3.659 -4.348 -4.223 1.00 92.81 261 MET A C 1
ATOM 1916 O O . MET A 1 261 ? -2.773 -3.764 -4.830 1.00 92.81 261 MET A O 1
ATOM 1920 N N . GLU A 1 262 ? -3.555 -5.638 -3.911 1.00 91.25 262 GLU A N 1
ATOM 1921 C CA . GLU A 1 262 ? -2.361 -6.441 -4.237 1.00 91.25 262 GLU A CA 1
ATOM 1922 C C . GLU A 1 262 ? -2.321 -6.817 -5.733 1.00 91.25 262 GLU A C 1
ATOM 1924 O O . GLU A 1 262 ? -1.319 -6.652 -6.432 1.00 91.25 262 GLU A O 1
ATOM 1929 N N . LEU A 1 263 ? -3.458 -7.271 -6.276 1.00 91.88 263 LEU A N 1
ATOM 1930 C CA . LEU A 1 263 ? -3.587 -7.714 -7.668 1.00 91.88 263 LEU A CA 1
ATOM 1931 C C . LEU A 1 263 ? -3.592 -6.557 -8.684 1.00 91.88 263 LEU A C 1
ATOM 1933 O O . LEU A 1 263 ? -3.610 -6.823 -9.884 1.00 91.88 263 LEU A O 1
ATOM 1937 N N . CYS A 1 264 ? -3.550 -5.287 -8.260 1.00 92.75 264 CYS A N 1
ATOM 1938 C CA . CYS A 1 264 ? -3.296 -4.165 -9.174 1.00 92.75 264 CYS A CA 1
ATOM 1939 C C . CYS A 1 264 ? -1.848 -4.139 -9.696 1.00 92.75 264 CYS A C 1
ATOM 1941 O O . CYS A 1 264 ? -1.533 -3.349 -10.582 1.00 92.75 264 CYS A O 1
ATOM 1943 N N . GLY A 1 265 ? -0.962 -4.984 -9.159 1.00 88.38 265 GLY A N 1
ATOM 1944 C CA . GLY A 1 265 ? 0.391 -5.176 -9.670 1.00 88.38 265 GLY A CA 1
ATOM 1945 C C . GLY A 1 265 ? 1.420 -4.146 -9.206 1.00 88.38 265 GLY A C 1
ATOM 1946 O O . GLY A 1 265 ? 2.554 -4.233 -9.668 1.00 88.38 265 GLY A O 1
ATOM 1947 N N . ASN A 1 266 ? 1.086 -3.222 -8.295 1.00 90.25 266 ASN A N 1
ATOM 1948 C CA . ASN A 1 266 ? 2.039 -2.258 -7.723 1.00 90.25 266 ASN A CA 1
ATOM 1949 C C . ASN A 1 266 ? 3.328 -2.937 -7.223 1.00 90.25 266 ASN A C 1
ATOM 1951 O O . ASN A 1 266 ? 4.435 -2.549 -7.590 1.00 90.25 266 ASN A O 1
ATOM 1955 N N . ASP A 1 267 ? 3.190 -4.012 -6.459 1.00 88.56 267 ASP A N 1
ATOM 1956 C CA . ASP A 1 267 ? 4.313 -4.717 -5.845 1.00 88.56 267 ASP A CA 1
ATOM 1957 C C . ASP A 1 267 ? 5.115 -5.539 -6.865 1.00 88.56 267 ASP A C 1
ATOM 1959 O O . ASP A 1 267 ? 6.326 -5.708 -6.713 1.00 88.56 267 ASP A O 1
ATOM 1963 N N . SER A 1 268 ? 4.495 -5.920 -7.989 1.00 86.88 268 SER A N 1
ATOM 1964 C CA . SER A 1 268 ? 5.227 -6.380 -9.175 1.00 86.88 268 SER A CA 1
ATOM 1965 C C . SER A 1 268 ? 6.061 -5.267 -9.802 1.00 86.88 268 SER A C 1
ATOM 1967 O O . SER A 1 268 ? 7.191 -5.522 -10.221 1.00 86.88 268 SER A O 1
ATOM 1969 N N . VAL A 1 269 ? 5.537 -4.032 -9.860 1.00 86.62 269 VAL A N 1
ATOM 1970 C CA . VAL A 1 269 ? 6.320 -2.876 -10.319 1.00 86.62 269 VAL A CA 1
ATOM 1971 C C . VAL A 1 269 ? 7.547 -2.725 -9.432 1.00 86.62 269 VAL A C 1
ATOM 1973 O O . VAL A 1 269 ? 8.644 -2.672 -9.966 1.00 86.62 269 VAL A O 1
ATOM 1976 N N . TYR A 1 270 ? 7.409 -2.754 -8.105 1.00 87.81 270 TYR A N 1
ATOM 1977 C CA . TYR A 1 270 ? 8.557 -2.652 -7.198 1.00 87.81 270 TYR A CA 1
ATOM 1978 C C . TYR A 1 270 ? 9.546 -3.818 -7.321 1.00 87.81 270 TYR A C 1
ATOM 1980 O O . TYR A 1 270 ? 10.745 -3.580 -7.481 1.00 87.81 270 TYR A O 1
ATOM 1988 N N . ALA A 1 271 ? 9.070 -5.066 -7.298 1.00 86.56 271 ALA A N 1
ATOM 1989 C CA . ALA A 1 271 ? 9.928 -6.251 -7.365 1.00 86.56 271 ALA A CA 1
ATOM 1990 C C . ALA A 1 271 ? 10.702 -6.360 -8.693 1.00 86.56 271 ALA A C 1
ATOM 1992 O O . ALA A 1 271 ? 11.846 -6.821 -8.709 1.00 86.56 271 ALA A O 1
ATOM 1993 N N . TYR A 1 272 ? 10.112 -5.901 -9.803 1.00 86.31 272 TYR A N 1
ATOM 1994 C CA . TYR A 1 272 ? 10.675 -6.050 -11.146 1.00 86.31 272 TYR A CA 1
ATOM 1995 C C . TYR A 1 272 ? 11.014 -4.725 -11.845 1.00 86.31 272 TYR A C 1
ATOM 1997 O O . TYR A 1 272 ? 11.399 -4.756 -13.014 1.00 86.31 272 TYR A O 1
ATOM 2005 N N . ALA A 1 273 ? 10.971 -3.570 -11.167 1.00 86.88 273 ALA A N 1
ATOM 2006 C CA . ALA A 1 273 ? 11.212 -2.248 -11.768 1.00 86.88 273 ALA A CA 1
ATOM 2007 C C . ALA A 1 273 ? 12.521 -2.175 -12.571 1.00 86.88 273 ALA A C 1
ATOM 2009 O O . ALA A 1 273 ? 12.552 -1.602 -13.657 1.00 86.88 273 ALA A O 1
ATOM 2010 N N . SER A 1 274 ? 13.591 -2.821 -12.099 1.00 88.69 274 SER A N 1
ATOM 2011 C CA . SER A 1 274 ? 14.863 -2.915 -12.832 1.00 88.69 274 SER A CA 1
ATOM 2012 C C . SER A 1 274 ? 14.741 -3.625 -14.186 1.00 88.69 274 SER A C 1
ATOM 2014 O O . SER A 1 274 ? 15.430 -3.263 -15.138 1.00 88.69 274 SER A O 1
ATOM 2016 N N . ALA A 1 275 ? 13.881 -4.641 -14.287 1.00 85.81 275 ALA A N 1
ATOM 2017 C CA . ALA A 1 275 ? 13.578 -5.328 -15.538 1.00 85.81 275 ALA A CA 1
ATOM 2018 C C . ALA A 1 275 ? 12.599 -4.515 -16.397 1.00 85.81 275 ALA A C 1
ATOM 2020 O O . ALA A 1 275 ? 12.831 -4.382 -17.594 1.00 85.81 275 ALA A O 1
ATOM 2021 N N . VAL A 1 276 ? 11.574 -3.909 -15.789 1.00 85.12 276 VAL A N 1
ATOM 2022 C CA . VAL A 1 276 ? 10.574 -3.063 -16.466 1.00 85.12 276 VAL A CA 1
ATOM 2023 C C . VAL A 1 276 ? 11.227 -1.835 -17.115 1.00 85.12 276 VAL A C 1
ATOM 2025 O O . VAL A 1 276 ? 11.013 -1.584 -18.299 1.00 85.12 276 VAL A O 1
ATOM 2028 N N . PHE A 1 277 ? 12.089 -1.107 -16.397 1.00 88.88 277 PHE A N 1
ATOM 2029 C CA . PHE A 1 277 ? 12.826 0.036 -16.949 1.00 88.88 277 PHE A CA 1
ATOM 2030 C C . PHE A 1 277 ? 13.855 -0.382 -18.011 1.00 88.88 277 PHE A C 1
ATOM 2032 O O . PHE A 1 277 ? 14.003 0.319 -19.012 1.00 88.88 277 PHE A O 1
ATOM 2039 N N . ARG A 1 278 ? 14.533 -1.532 -17.851 1.00 88.25 278 ARG A N 1
ATOM 2040 C CA . ARG A 1 278 ? 15.434 -2.069 -18.890 1.00 88.25 278 ARG A CA 1
ATOM 2041 C C . ARG A 1 278 ? 14.661 -2.450 -20.158 1.00 88.25 278 ARG A C 1
ATOM 2043 O O . ARG A 1 278 ? 15.110 -2.119 -21.250 1.00 88.25 278 ARG A O 1
ATOM 2050 N N . ALA A 1 279 ? 13.509 -3.111 -20.020 1.00 81.94 279 ALA A N 1
ATOM 2051 C CA . ALA A 1 279 ? 12.637 -3.479 -21.135 1.00 81.94 279 ALA A CA 1
ATOM 2052 C C . ALA A 1 279 ? 12.113 -2.237 -21.871 1.00 81.94 279 ALA A C 1
ATOM 2054 O O . ALA A 1 279 ? 12.175 -2.187 -23.091 1.00 81.94 279 ALA A O 1
ATOM 2055 N N . ALA A 1 280 ? 11.735 -1.191 -21.129 1.00 83.00 280 ALA A N 1
ATOM 2056 C CA . ALA A 1 280 ? 11.371 0.120 -21.666 1.00 83.00 280 ALA A CA 1
ATOM 2057 C C . ALA A 1 280 ? 12.555 0.931 -22.251 1.00 83.00 280 ALA A C 1
ATOM 2059 O O . ALA A 1 280 ? 12.413 2.130 -22.476 1.00 83.00 280 ALA A O 1
ATOM 2060 N N . GLY A 1 281 ? 13.730 0.326 -22.467 1.00 85.81 281 GLY A N 1
ATOM 2061 C CA . GLY A 1 281 ? 14.875 0.952 -23.136 1.00 85.81 281 GLY A CA 1
ATOM 2062 C C . GLY A 1 281 ? 15.727 1.896 -22.278 1.00 85.81 281 GLY A C 1
ATOM 2063 O O . GLY A 1 281 ? 16.531 2.654 -22.826 1.00 85.81 281 GLY A O 1
ATOM 2064 N N . MET A 1 282 ? 15.595 1.896 -20.945 1.00 88.38 282 MET A N 1
ATOM 2065 C CA . MET A 1 282 ? 16.442 2.741 -20.093 1.00 88.38 282 MET A CA 1
ATOM 2066 C C . MET A 1 282 ? 17.879 2.211 -19.979 1.00 88.38 282 MET A C 1
ATOM 2068 O O . MET A 1 282 ? 18.122 1.042 -19.686 1.00 88.38 282 MET A O 1
ATOM 2072 N N . LEU A 1 283 ? 18.848 3.119 -20.134 1.00 88.44 283 LEU A N 1
ATOM 2073 C CA . LEU A 1 283 ? 20.277 2.844 -19.952 1.00 88.44 283 LEU A CA 1
ATOM 2074 C C . LEU A 1 283 ? 20.565 2.386 -18.513 1.00 88.44 283 LEU A C 1
ATOM 2076 O O . LEU A 1 283 ? 20.176 3.069 -17.565 1.00 88.44 283 LEU A O 1
ATOM 2080 N N . GLU A 1 284 ? 21.308 1.288 -18.337 1.00 86.75 284 GLU A N 1
ATOM 2081 C CA . GLU A 1 284 ? 21.469 0.635 -17.023 1.00 86.75 284 GLU A CA 1
ATOM 2082 C C . GLU A 1 284 ? 21.995 1.548 -15.908 1.00 86.75 284 GLU A C 1
ATOM 2084 O O . GLU A 1 284 ? 21.574 1.418 -14.762 1.00 86.75 284 GLU A O 1
ATOM 2089 N N . HIS A 1 285 ? 22.873 2.505 -16.229 1.00 86.56 285 HIS A N 1
ATOM 2090 C CA . HIS A 1 285 ? 23.408 3.460 -15.251 1.00 86.56 285 HIS A CA 1
ATOM 2091 C C . HIS A 1 285 ? 22.350 4.436 -14.702 1.00 86.56 285 HIS A C 1
ATOM 2093 O O . HIS A 1 285 ? 22.598 5.101 -13.703 1.00 86.56 285 HIS A O 1
ATOM 2099 N N . ARG A 1 286 ? 21.176 4.544 -15.340 1.00 88.94 286 ARG A N 1
ATOM 2100 C CA . ARG A 1 286 ? 20.065 5.415 -14.915 1.00 88.94 286 ARG A CA 1
ATOM 2101 C C . ARG A 1 286 ? 18.993 4.679 -14.124 1.00 88.94 286 ARG A C 1
ATOM 2103 O O . ARG A 1 286 ? 18.250 5.321 -13.388 1.00 88.94 286 ARG A O 1
ATOM 2110 N N . ILE A 1 287 ? 18.920 3.353 -14.254 1.00 91.44 287 ILE A N 1
ATOM 2111 C CA . ILE A 1 287 ? 17.895 2.532 -13.600 1.00 91.44 287 ILE A CA 1
ATOM 2112 C C . ILE A 1 287 ? 17.914 2.709 -12.066 1.00 91.44 287 ILE A C 1
ATOM 2114 O O . ILE A 1 287 ? 16.843 2.966 -11.525 1.00 91.44 287 ILE A O 1
ATOM 2118 N N . PRO A 1 288 ? 19.063 2.703 -11.350 1.00 91.25 288 PRO A N 1
ATOM 2119 C CA . PRO A 1 288 ? 19.080 2.935 -9.898 1.00 91.25 288 PRO A CA 1
ATOM 2120 C C . PRO A 1 288 ? 18.483 4.287 -9.473 1.00 91.25 288 PRO A C 1
ATOM 2122 O O . PRO A 1 288 ? 17.760 4.365 -8.484 1.00 91.25 288 PRO A O 1
ATOM 2125 N N . TYR A 1 289 ? 18.709 5.345 -10.254 1.00 92.06 289 TYR A N 1
ATOM 2126 C CA . TYR A 1 289 ? 18.130 6.666 -9.992 1.00 92.06 289 TYR A CA 1
ATOM 2127 C C . TYR A 1 289 ? 16.624 6.712 -10.293 1.00 92.06 289 TYR A C 1
ATOM 2129 O O . TYR A 1 289 ? 15.872 7.356 -9.563 1.00 92.06 289 TYR A O 1
ATOM 2137 N N . ALA A 1 290 ? 16.162 5.989 -11.320 1.00 92.50 290 ALA A N 1
ATOM 2138 C CA . ALA A 1 290 ? 14.734 5.815 -11.590 1.00 92.50 290 ALA A CA 1
ATOM 2139 C C . ALA A 1 290 ? 14.029 5.026 -10.472 1.00 92.50 290 ALA A C 1
ATOM 2141 O O . ALA A 1 290 ? 12.911 5.378 -10.101 1.00 92.50 290 ALA A O 1
ATOM 2142 N N . LEU A 1 291 ? 14.697 4.026 -9.875 1.00 92.56 291 LEU A N 1
ATOM 2143 C CA . LEU A 1 291 ? 14.200 3.324 -8.686 1.00 92.56 291 LEU A CA 1
ATOM 2144 C C . LEU A 1 291 ? 14.004 4.290 -7.516 1.00 92.56 291 LEU A C 1
ATOM 2146 O O . LEU A 1 291 ? 12.895 4.351 -7.005 1.00 92.56 291 LEU A O 1
ATOM 2150 N N . VAL A 1 292 ? 15.004 5.101 -7.150 1.00 94.31 292 VAL A N 1
ATOM 2151 C CA . VAL A 1 292 ? 14.858 6.128 -6.091 1.00 94.31 292 VAL A CA 1
ATOM 2152 C C . VAL A 1 292 ? 13.700 7.098 -6.387 1.00 94.31 292 VAL A C 1
ATOM 2154 O O . VAL A 1 292 ? 12.998 7.528 -5.472 1.00 94.31 292 VAL A O 1
ATOM 2157 N N . GLY A 1 293 ? 13.439 7.388 -7.667 1.00 94.19 293 GLY A N 1
ATOM 2158 C CA . GLY A 1 293 ? 12.254 8.129 -8.106 1.00 94.19 293 GLY A CA 1
ATOM 2159 C C . GLY A 1 293 ? 10.921 7.469 -7.723 1.00 94.19 293 GLY A C 1
ATOM 2160 O O . GLY A 1 293 ? 9.987 8.180 -7.361 1.00 94.19 293 GLY A O 1
ATOM 2161 N N . THR A 1 294 ? 10.827 6.134 -7.725 1.00 93.81 294 THR A N 1
ATOM 2162 C CA . THR A 1 294 ? 9.607 5.412 -7.306 1.00 93.81 294 THR A CA 1
ATOM 2163 C C . THR A 1 294 ? 9.328 5.549 -5.806 1.00 93.81 294 THR A C 1
ATOM 2165 O O . THR A 1 294 ? 8.210 5.900 -5.440 1.00 93.81 294 THR A O 1
ATOM 2168 N N . GLY A 1 295 ? 10.332 5.402 -4.933 1.00 93.31 295 GLY A N 1
ATOM 2169 C CA . GLY A 1 295 ? 10.159 5.613 -3.490 1.00 93.31 295 GLY A CA 1
ATOM 2170 C C . GLY A 1 295 ? 9.887 7.074 -3.126 1.00 93.31 295 GLY A C 1
ATOM 2171 O O . GLY A 1 295 ? 9.090 7.351 -2.232 1.00 93.31 295 GLY A O 1
ATOM 2172 N N . ALA A 1 296 ? 10.472 8.026 -3.862 1.00 95.81 296 ALA A N 1
ATOM 2173 C CA . ALA A 1 296 ? 10.122 9.441 -3.730 1.00 95.81 296 ALA A CA 1
ATOM 2174 C C . ALA A 1 296 ? 8.660 9.719 -4.140 1.00 95.81 296 ALA A C 1
ATOM 2176 O O . ALA A 1 296 ? 7.984 10.523 -3.492 1.00 95.81 296 ALA A O 1
ATOM 2177 N N . CYS A 1 297 ? 8.149 9.029 -5.168 1.00 95.38 297 CYS A N 1
ATOM 2178 C CA . CYS A 1 297 ? 6.733 9.072 -5.536 1.00 95.38 297 CYS A CA 1
ATOM 2179 C C . CYS A 1 297 ? 5.839 8.486 -4.436 1.00 95.38 297 CYS A C 1
ATOM 2181 O O . CYS A 1 297 ? 4.847 9.116 -4.092 1.00 95.38 297 CYS A O 1
ATOM 2183 N N . GLU A 1 298 ? 6.196 7.346 -3.840 1.00 93.88 298 GLU A N 1
ATOM 2184 C CA . GLU A 1 298 ? 5.419 6.715 -2.759 1.00 93.88 298 GLU A CA 1
ATOM 2185 C C . GLU A 1 298 ? 5.358 7.573 -1.488 1.00 93.88 298 GLU A C 1
ATOM 2187 O O . GLU A 1 298 ? 4.302 7.713 -0.866 1.00 93.88 298 GLU A O 1
ATOM 2192 N N . LEU A 1 299 ? 6.472 8.218 -1.123 1.00 94.88 299 LEU A N 1
ATOM 2193 C CA . LEU A 1 299 ? 6.519 9.149 0.005 1.00 94.88 299 LEU A CA 1
ATOM 2194 C C . LEU A 1 299 ? 5.647 10.387 -0.253 1.00 94.88 299 LEU A C 1
ATOM 2196 O O . LEU A 1 299 ? 4.881 10.796 0.622 1.00 94.88 299 LEU A O 1
ATOM 2200 N N . LEU A 1 300 ? 5.706 10.954 -1.463 1.00 95.94 300 LEU A N 1
ATOM 2201 C CA . LEU A 1 300 ? 4.829 12.055 -1.866 1.00 95.94 300 LEU A CA 1
ATOM 2202 C C . LEU A 1 300 ? 3.353 11.624 -1.884 1.00 95.94 300 LEU A C 1
ATOM 2204 O O . LEU A 1 300 ? 2.499 12.355 -1.382 1.00 95.94 300 LEU A O 1
ATOM 2208 N N . ALA A 1 301 ? 3.056 10.432 -2.404 1.00 93.94 301 ALA A N 1
ATOM 2209 C CA . ALA A 1 301 ? 1.714 9.869 -2.447 1.00 93.94 301 ALA A CA 1
ATOM 2210 C C . ALA A 1 301 ? 1.147 9.681 -1.036 1.00 93.94 301 ALA A C 1
ATOM 2212 O O . ALA A 1 301 ? 0.043 10.142 -0.767 1.00 93.94 301 ALA A O 1
ATOM 2213 N N . SER A 1 302 ? 1.927 9.110 -0.114 1.00 91.94 302 SER A N 1
ATOM 2214 C CA . SER A 1 302 ? 1.557 8.917 1.295 1.00 91.94 302 SER A CA 1
ATOM 2215 C C . SER A 1 302 ? 1.244 10.238 2.009 1.00 91.94 302 SER A C 1
ATOM 2217 O O . SER A 1 302 ? 0.246 10.342 2.729 1.00 91.94 302 SER A O 1
ATOM 2219 N N . LEU A 1 303 ? 2.056 11.277 1.777 1.00 92.38 303 LEU A N 1
ATOM 2220 C CA . LEU A 1 303 ? 1.844 12.620 2.331 1.00 92.38 303 LEU A CA 1
ATOM 2221 C C . LEU A 1 303 ? 0.578 13.286 1.766 1.00 92.38 303 LEU A C 1
ATOM 2223 O O . LEU A 1 303 ? -0.225 13.833 2.525 1.00 92.38 303 LEU A O 1
ATOM 2227 N N . VAL A 1 304 ? 0.368 13.212 0.446 1.00 92.62 304 VAL A N 1
ATOM 2228 C CA . VAL A 1 304 ? -0.830 13.753 -0.218 1.00 92.62 304 VAL A CA 1
ATOM 2229 C C . VAL A 1 304 ? -2.083 12.997 0.225 1.00 92.62 304 VAL A C 1
ATOM 2231 O O . VAL A 1 304 ? -3.070 13.629 0.595 1.00 92.62 304 VAL A O 1
ATOM 2234 N N . SER A 1 305 ? -2.034 11.665 0.265 1.00 90.69 305 SER A N 1
ATOM 2235 C CA . SER A 1 305 ? -3.125 10.794 0.714 1.00 90.69 305 SER A CA 1
ATOM 2236 C C . SER A 1 305 ? -3.585 11.174 2.123 1.00 90.69 305 SER A C 1
ATOM 2238 O O . SER A 1 305 ? -4.743 11.547 2.319 1.00 90.69 305 SER A O 1
ATOM 2240 N N . SER A 1 306 ? -2.641 11.249 3.071 1.00 86.94 306 SER A N 1
ATOM 2241 C CA . SER A 1 306 ? -2.886 11.655 4.464 1.00 86.94 306 SER A CA 1
ATOM 2242 C C . SER A 1 306 ? -3.549 13.036 4.588 1.00 86.94 306 SER A C 1
ATOM 2244 O O . SER A 1 306 ? -4.375 13.254 5.471 1.00 86.94 306 SER A O 1
ATOM 2246 N N . ALA A 1 307 ? -3.215 13.980 3.701 1.00 87.88 307 ALA A N 1
ATOM 2247 C CA . ALA A 1 307 ? -3.779 15.330 3.704 1.00 87.88 307 ALA A CA 1
ATOM 2248 C C . ALA A 1 307 ? -5.126 15.454 2.960 1.00 87.88 307 ALA A C 1
ATOM 2250 O O . ALA A 1 307 ? -5.865 16.421 3.181 1.00 87.88 307 ALA A O 1
ATOM 2251 N N . VAL A 1 308 ? -5.447 14.530 2.053 1.00 90.00 308 VAL A N 1
ATOM 2252 C CA . VAL A 1 308 ? -6.610 14.624 1.154 1.00 90.00 308 VAL A CA 1
ATOM 2253 C C . VAL A 1 308 ? -7.743 13.676 1.564 1.00 90.00 308 VAL A C 1
ATOM 2255 O O . VAL A 1 308 ? -8.907 14.018 1.349 1.00 90.00 308 VAL A O 1
ATOM 2258 N N . VAL A 1 309 ? -7.447 12.546 2.215 1.00 86.69 309 VAL A N 1
ATOM 2259 C CA . VAL A 1 309 ? -8.430 11.498 2.550 1.00 86.69 309 VAL A CA 1
ATOM 2260 C C . VAL A 1 309 ? -9.618 12.004 3.377 1.00 86.69 309 VAL A C 1
ATOM 2262 O O . VAL A 1 309 ? -10.769 11.764 3.005 1.00 86.69 309 VAL A O 1
ATOM 2265 N N . GLU A 1 310 ? -9.367 12.824 4.400 1.00 83.94 310 GLU A N 1
ATOM 2266 C CA . GLU A 1 310 ? -10.419 13.450 5.218 1.00 83.94 310 GLU A CA 1
ATOM 2267 C C . GLU A 1 310 ? -11.176 14.568 4.481 1.00 83.94 310 GLU A C 1
ATOM 2269 O O . GLU A 1 310 ? -12.334 14.868 4.781 1.00 83.94 310 GLU A O 1
ATOM 2274 N N . ARG A 1 311 ? -10.553 15.191 3.472 1.00 86.81 311 ARG A N 1
ATOM 2275 C CA . ARG A 1 311 ? -11.166 16.281 2.698 1.00 86.81 311 ARG A CA 1
ATOM 2276 C C . ARG A 1 311 ? -12.088 15.761 1.603 1.00 86.81 311 ARG A C 1
ATOM 2278 O O . ARG A 1 311 ? -13.196 16.278 1.462 1.00 86.81 311 ARG A O 1
ATOM 2285 N N . VAL A 1 312 ? -11.668 14.747 0.852 1.00 89.25 312 VAL A N 1
ATOM 2286 C CA . VAL A 1 312 ? -12.366 14.284 -0.362 1.00 89.25 312 VAL A CA 1
ATOM 2287 C C . VAL A 1 312 ? -13.268 13.074 -0.107 1.00 89.25 312 VAL A C 1
ATOM 2289 O O . VAL A 1 312 ? -14.340 12.997 -0.703 1.00 89.25 312 VAL A O 1
ATOM 2292 N N . GLY A 1 313 ? -12.910 12.190 0.825 1.00 86.06 313 GLY A N 1
ATOM 2293 C CA . GLY A 1 313 ? -13.660 10.963 1.099 1.00 86.06 313 GLY A CA 1
ATOM 2294 C C . GLY A 1 313 ? -13.051 9.724 0.446 1.00 86.06 313 GLY A C 1
ATOM 2295 O O . GLY A 1 313 ? -12.297 9.789 -0.528 1.00 86.06 313 GLY A O 1
ATOM 2296 N N . ARG A 1 314 ? -13.343 8.573 1.047 1.00 89.56 314 ARG A N 1
ATOM 2297 C CA . ARG A 1 314 ? -12.575 7.336 0.902 1.00 89.56 314 ARG A CA 1
ATOM 2298 C C . ARG A 1 314 ? -12.964 6.603 -0.384 1.00 89.56 314 ARG A C 1
ATOM 2300 O O . ARG A 1 314 ? -12.091 6.165 -1.130 1.00 89.56 314 ARG A O 1
ATOM 2307 N N . ARG A 1 315 ? -14.257 6.570 -0.726 1.00 91.75 315 ARG A N 1
ATOM 2308 C CA . ARG A 1 315 ? -14.764 5.970 -1.976 1.00 91.75 315 ARG A CA 1
ATOM 2309 C C . ARG A 1 315 ? -14.262 6.729 -3.205 1.00 91.75 315 ARG A C 1
ATOM 2311 O O . ARG A 1 315 ? -13.929 6.113 -4.215 1.00 91.75 315 ARG A O 1
ATOM 2318 N N . VAL A 1 316 ? -14.187 8.059 -3.113 1.00 93.31 316 VAL A N 1
ATOM 2319 C CA . VAL A 1 316 ? -13.737 8.928 -4.213 1.00 93.31 316 VAL A CA 1
ATOM 2320 C C . VAL A 1 316 ? -12.236 8.772 -4.470 1.00 93.31 316 VAL A C 1
ATOM 2322 O O . VAL A 1 316 ? -11.851 8.623 -5.628 1.00 93.31 316 VAL A O 1
ATOM 2325 N N . LEU A 1 317 ? -11.396 8.729 -3.427 1.00 93.44 317 LEU A N 1
ATOM 2326 C CA . LEU A 1 317 ? -9.955 8.461 -3.576 1.00 93.44 317 LEU A CA 1
ATOM 2327 C C . LEU A 1 317 ? -9.682 7.071 -4.143 1.00 93.44 317 LEU A C 1
ATOM 2329 O O . LEU A 1 317 ? -8.887 6.937 -5.068 1.00 93.44 317 LEU A O 1
ATOM 2333 N N . LEU A 1 318 ? -10.361 6.048 -3.624 1.00 94.06 318 LEU A N 1
ATOM 2334 C CA . LEU A 1 318 ? -10.149 4.668 -4.046 1.00 94.06 318 LEU A CA 1
ATOM 2335 C C . LEU A 1 318 ? -10.542 4.463 -5.521 1.00 94.06 318 LEU A C 1
ATOM 2337 O O . LEU A 1 318 ? -9.762 3.921 -6.303 1.00 94.06 318 LEU A O 1
ATOM 2341 N N . MET A 1 319 ? -11.705 4.981 -5.935 1.00 95.25 319 MET A N 1
ATOM 2342 C CA . MET A 1 319 ? -12.148 4.948 -7.334 1.00 95.25 319 MET A CA 1
ATOM 2343 C C . MET A 1 319 ? -11.251 5.806 -8.241 1.00 95.25 319 MET A C 1
ATOM 2345 O O . MET A 1 319 ? -10.880 5.368 -9.327 1.00 95.25 319 MET A O 1
ATOM 2349 N N . GLY A 1 320 ? -10.877 7.011 -7.797 1.00 95.25 320 GLY A N 1
ATOM 2350 C CA . GLY A 1 320 ? -9.999 7.917 -8.540 1.00 95.25 320 GLY A CA 1
ATOM 2351 C C . GLY A 1 320 ? -8.606 7.330 -8.772 1.00 95.25 320 GLY A C 1
ATOM 2352 O O . GLY A 1 320 ? -8.118 7.362 -9.899 1.00 95.25 320 GLY A O 1
ATOM 2353 N N . GLY A 1 321 ? -8.008 6.727 -7.740 1.00 96.00 321 GLY A N 1
ATOM 2354 C CA . GLY A 1 321 ? -6.725 6.032 -7.819 1.00 96.00 321 GLY A CA 1
ATOM 2355 C C . GLY A 1 321 ? -6.756 4.898 -8.839 1.00 96.00 321 GLY A C 1
ATOM 2356 O O . GLY A 1 321 ? -5.990 4.935 -9.797 1.00 96.00 321 GLY A O 1
ATOM 2357 N N . TYR A 1 322 ? -7.698 3.954 -8.724 1.00 97.00 322 TYR A N 1
ATOM 2358 C CA . TYR A 1 322 ? -7.830 2.863 -9.699 1.00 97.00 322 TYR A CA 1
ATOM 2359 C C . TYR A 1 322 ? -8.074 3.361 -11.140 1.00 97.00 322 TYR A C 1
ATOM 2361 O O . TYR A 1 322 ? -7.496 2.816 -12.084 1.00 97.00 322 TYR A O 1
ATOM 2369 N N . CYS A 1 323 ? -8.868 4.419 -11.341 1.00 96.94 323 CYS A N 1
ATOM 2370 C CA . CYS A 1 323 ? -9.064 5.027 -12.664 1.00 96.94 323 CYS A CA 1
ATOM 2371 C C . CYS A 1 323 ? -7.776 5.664 -13.221 1.00 96.94 323 CYS A C 1
ATOM 2373 O O . CYS A 1 323 ? -7.459 5.481 -14.398 1.00 96.94 323 CYS A O 1
ATOM 2375 N N . LEU A 1 324 ? -7.004 6.376 -12.394 1.00 96.50 324 LEU A N 1
ATOM 2376 C CA . LEU A 1 324 ? -5.729 6.972 -12.802 1.00 96.50 324 LEU A CA 1
ATOM 2377 C C . LEU A 1 324 ? -4.657 5.904 -13.065 1.00 96.50 324 LEU A C 1
ATOM 2379 O O . LEU A 1 324 ? -3.967 5.987 -14.076 1.00 96.50 324 LEU A O 1
ATOM 2383 N N . MET A 1 325 ? -4.572 4.856 -12.240 1.00 96.00 325 MET A N 1
ATOM 2384 C CA . MET A 1 325 ? -3.718 3.686 -12.490 1.00 96.00 325 MET A CA 1
ATOM 2385 C C . MET A 1 325 ? -4.079 2.999 -13.810 1.00 96.00 325 MET A C 1
ATOM 2387 O O . MET A 1 325 ? -3.190 2.639 -14.580 1.00 96.00 325 MET A O 1
ATOM 2391 N N . THR A 1 326 ? -5.378 2.879 -14.114 1.00 96.25 326 THR A N 1
ATOM 2392 C CA . THR A 1 326 ? -5.851 2.350 -15.402 1.00 96.25 326 THR A CA 1
ATOM 2393 C C . THR A 1 326 ? -5.378 3.227 -16.565 1.00 96.25 326 THR A C 1
ATOM 2395 O O . THR A 1 326 ? -4.887 2.713 -17.569 1.00 96.25 326 THR A O 1
ATOM 2398 N N . CYS A 1 327 ? -5.464 4.553 -16.428 1.00 96.62 327 CYS A N 1
ATOM 2399 C CA . CYS A 1 327 ? -4.967 5.495 -17.431 1.00 96.62 327 CYS A CA 1
ATOM 2400 C C . CYS A 1 327 ? -3.448 5.350 -17.638 1.00 96.62 327 CYS A C 1
ATOM 2402 O O . CYS A 1 327 ? -3.000 5.055 -18.747 1.00 96.62 327 CYS A O 1
ATOM 2404 N N . TRP A 1 328 ? -2.655 5.464 -16.568 1.00 95.62 328 TRP A N 1
ATOM 2405 C CA . TRP A 1 328 ? -1.193 5.399 -16.637 1.00 95.62 328 TRP A CA 1
ATOM 2406 C C . TRP A 1 328 ? -0.675 4.049 -17.137 1.00 95.62 328 TRP A C 1
ATOM 2408 O O . TRP A 1 328 ? 0.219 4.029 -17.977 1.00 95.62 328 TRP A O 1
ATOM 2418 N N . GLY A 1 329 ? -1.258 2.929 -16.701 1.00 93.19 329 GLY A N 1
ATOM 2419 C CA . GLY A 1 329 ? -0.891 1.601 -17.202 1.00 93.19 329 GLY A CA 1
ATOM 2420 C C . GLY A 1 329 ? -1.281 1.380 -18.671 1.00 93.19 329 GLY A C 1
ATOM 2421 O O . GLY A 1 329 ? -0.574 0.679 -19.396 1.00 93.19 329 GLY A O 1
ATOM 2422 N N . SER A 1 330 ? -2.359 2.017 -19.148 1.00 93.94 330 SER A N 1
ATOM 2423 C CA . SER A 1 330 ? -2.745 1.979 -20.567 1.00 93.94 330 SER A CA 1
ATOM 2424 C C . SER A 1 330 ? -1.739 2.748 -21.422 1.00 93.94 330 SER A C 1
ATOM 2426 O O . SER A 1 330 ? -1.226 2.203 -22.397 1.00 93.94 330 SER A O 1
ATOM 2428 N N . VAL A 1 331 ? -1.378 3.971 -21.010 1.00 94.38 331 VAL A N 1
ATOM 2429 C CA . VAL A 1 331 ? -0.343 4.774 -21.686 1.00 94.38 331 VAL A CA 1
ATOM 2430 C C . VAL A 1 331 ? 1.021 4.079 -21.618 1.00 94.38 331 VAL A C 1
ATOM 2432 O O . VAL A 1 331 ? 1.728 4.054 -22.620 1.00 94.38 331 VAL A O 1
ATOM 2435 N N . PHE A 1 332 ? 1.369 3.443 -20.495 1.00 91.81 332 PHE A N 1
ATOM 2436 C CA . PHE A 1 332 ? 2.588 2.641 -20.354 1.00 91.81 332 PHE A CA 1
ATOM 2437 C C . PHE A 1 332 ? 2.623 1.458 -21.335 1.00 91.81 332 PHE A C 1
ATOM 2439 O O . PHE A 1 332 ? 3.615 1.268 -22.034 1.00 91.81 332 PHE A O 1
ATOM 2446 N N . THR A 1 333 ? 1.523 0.705 -21.446 1.00 90.94 333 THR A N 1
ATOM 2447 C CA . THR A 1 333 ? 1.390 -0.404 -22.410 1.00 90.94 333 THR A CA 1
ATOM 2448 C C . THR A 1 333 ? 1.558 0.105 -23.847 1.00 90.94 333 THR A C 1
ATOM 2450 O O . THR A 1 333 ? 2.308 -0.472 -24.630 1.00 90.94 333 THR A O 1
ATOM 2453 N N . THR A 1 334 ? 0.929 1.235 -24.194 1.00 90.19 334 THR A N 1
ATOM 2454 C CA . THR A 1 334 ? 1.104 1.882 -25.506 1.00 90.19 334 THR A CA 1
ATOM 2455 C C . THR A 1 334 ? 2.542 2.363 -25.736 1.00 90.19 334 THR A C 1
ATOM 2457 O O . THR A 1 334 ? 3.056 2.221 -26.843 1.00 90.19 334 THR A O 1
ATOM 2460 N N . ALA A 1 335 ? 3.211 2.887 -24.705 1.00 89.94 335 ALA A N 1
ATOM 2461 C CA . ALA A 1 335 ? 4.600 3.330 -24.777 1.00 89.94 335 ALA A CA 1
ATOM 2462 C C . ALA A 1 335 ? 5.565 2.160 -25.024 1.00 89.94 335 ALA A C 1
ATOM 2464 O O . ALA A 1 335 ? 6.451 2.285 -25.864 1.00 89.94 335 ALA A O 1
ATOM 2465 N N . LEU A 1 336 ? 5.361 1.002 -24.381 1.00 87.06 336 LEU A N 1
ATOM 2466 C CA . LEU A 1 336 ? 6.123 -0.211 -24.698 1.00 87.06 336 LEU A CA 1
ATOM 2467 C C . LEU A 1 336 ? 5.912 -0.637 -26.159 1.00 87.06 336 LEU A C 1
ATOM 2469 O O . LEU A 1 336 ? 6.882 -0.855 -26.878 1.00 87.06 336 LEU A O 1
ATOM 2473 N N . CYS A 1 337 ? 4.667 -0.690 -26.641 1.00 88.00 337 CYS A N 1
ATOM 2474 C CA . CYS A 1 337 ? 4.372 -1.051 -28.036 1.00 88.00 337 CYS A CA 1
ATOM 2475 C C . CYS A 1 337 ? 4.970 -0.084 -29.082 1.00 88.00 337 CYS A C 1
ATOM 2477 O O . CYS A 1 337 ? 5.083 -0.450 -30.249 1.00 88.00 337 CYS A O 1
ATOM 2479 N N . LEU A 1 338 ? 5.343 1.139 -28.686 1.00 88.38 338 LEU A N 1
ATOM 2480 C CA . LEU A 1 338 ? 5.944 2.168 -29.547 1.00 88.38 338 LEU A CA 1
ATOM 2481 C C . LEU A 1 338 ? 7.420 2.460 -29.217 1.00 88.38 338 LEU A C 1
ATOM 2483 O O . LEU A 1 338 ? 7.991 3.400 -29.776 1.00 88.38 338 LEU A O 1
ATOM 2487 N N . GLN A 1 339 ? 8.049 1.669 -28.339 1.00 84.88 339 GLN A N 1
ATOM 2488 C CA . GLN A 1 339 ? 9.412 1.900 -27.839 1.00 84.88 339 GLN A CA 1
ATOM 2489 C C . GLN A 1 339 ? 10.444 2.030 -28.976 1.00 84.88 339 GLN A C 1
ATOM 2491 O O . GLN A 1 339 ? 11.247 2.960 -28.988 1.00 84.88 339 GLN A O 1
ATOM 2496 N N . ASP A 1 340 ? 10.352 1.155 -29.982 1.00 84.56 340 ASP A N 1
ATOM 2497 C CA . ASP A 1 340 ? 11.287 1.065 -31.107 1.00 84.56 340 ASP A CA 1
ATOM 2498 C C . ASP A 1 340 ? 11.006 2.122 -32.195 1.00 84.56 340 ASP A C 1
ATOM 2500 O O . ASP A 1 340 ? 11.792 2.295 -33.124 1.00 84.56 340 ASP A O 1
ATOM 2504 N N . SER A 1 341 ? 9.891 2.858 -32.082 1.00 87.38 341 SER A N 1
ATOM 2505 C CA . SER A 1 341 ? 9.503 3.921 -33.022 1.00 87.38 341 SER A CA 1
ATOM 2506 C C . SER A 1 341 ? 10.018 5.309 -32.626 1.00 87.38 341 SER A C 1
ATOM 2508 O O . SER A 1 341 ? 10.136 6.178 -33.490 1.00 87.38 341 SER A O 1
ATOM 2510 N N . TYR A 1 342 ? 10.309 5.553 -31.339 1.00 87.44 342 TYR A N 1
ATOM 2511 C CA . TYR A 1 342 ? 10.606 6.899 -30.832 1.00 87.44 342 TYR A CA 1
ATOM 2512 C C . TYR A 1 342 ? 11.656 6.908 -29.700 1.00 87.44 342 TYR A C 1
ATOM 2514 O O . TYR A 1 342 ? 11.399 6.379 -28.619 1.00 87.44 342 TYR A O 1
ATOM 2522 N N . PRO A 1 343 ? 12.792 7.623 -29.843 1.00 85.00 343 PRO A N 1
ATOM 2523 C CA . PRO A 1 343 ? 13.894 7.584 -28.869 1.00 85.00 343 PRO A CA 1
ATOM 2524 C C . PRO A 1 343 ? 13.584 8.254 -27.516 1.00 85.00 343 PRO A C 1
ATOM 2526 O O . PRO A 1 343 ? 14.370 8.148 -26.576 1.00 85.00 343 PRO A O 1
ATOM 2529 N N . TRP A 1 344 ? 12.457 8.963 -27.400 1.00 87.62 344 TRP A N 1
ATOM 2530 C CA . TRP A 1 344 ? 11.995 9.586 -26.154 1.00 87.62 344 TRP A CA 1
ATOM 2531 C C . TRP A 1 344 ? 11.026 8.699 -25.351 1.00 87.62 344 TRP A C 1
ATOM 2533 O O . TRP A 1 344 ? 10.734 9.006 -24.194 1.00 87.62 344 TRP A O 1
ATOM 2543 N N . MET A 1 345 ? 10.560 7.583 -25.923 1.00 88.88 345 MET A N 1
ATOM 2544 C CA . MET A 1 345 ? 9.570 6.698 -25.304 1.00 88.88 345 MET A CA 1
ATOM 2545 C C . MET A 1 345 ? 9.974 6.120 -23.925 1.00 88.88 345 MET A C 1
ATOM 2547 O O . MET A 1 345 ? 9.098 6.055 -23.058 1.00 88.88 345 MET A O 1
ATOM 2551 N N . PRO A 1 346 ? 11.262 5.820 -23.628 1.00 89.06 346 PRO A N 1
ATOM 2552 C CA . PRO A 1 346 ? 11.688 5.399 -22.286 1.00 89.06 346 PRO A CA 1
ATOM 2553 C C . PRO A 1 346 ? 11.339 6.407 -21.177 1.00 89.06 346 PRO A C 1
ATOM 2555 O O . PRO A 1 346 ? 11.028 6.019 -20.051 1.00 89.06 346 PRO A O 1
ATOM 2558 N N . TYR A 1 347 ? 11.342 7.711 -21.482 1.00 90.06 347 TYR A N 1
ATOM 2559 C CA . TYR A 1 347 ? 10.992 8.755 -20.512 1.00 90.06 347 TYR A CA 1
ATOM 2560 C C . TYR A 1 347 ? 9.476 8.856 -20.289 1.00 90.06 347 TYR A C 1
ATOM 2562 O O . TYR A 1 347 ? 9.050 9.139 -19.166 1.00 90.06 347 TYR A O 1
ATOM 2570 N N . LEU A 1 348 ? 8.655 8.583 -21.314 1.00 92.44 348 LEU A N 1
ATOM 2571 C CA . LEU A 1 348 ? 7.203 8.460 -21.136 1.00 92.44 348 LEU A CA 1
ATOM 2572 C C . LEU A 1 348 ? 6.880 7.230 -20.283 1.00 92.44 348 LEU A C 1
ATOM 2574 O O . LEU A 1 348 ? 6.111 7.345 -19.332 1.00 92.44 348 LEU A O 1
ATOM 2578 N N . ALA A 1 349 ? 7.514 6.090 -20.565 1.00 90.12 349 ALA A N 1
ATOM 2579 C CA . ALA A 1 349 ? 7.361 4.868 -19.781 1.00 90.12 349 ALA A CA 1
ATOM 2580 C C . ALA A 1 349 ? 7.721 5.096 -18.297 1.00 90.12 349 ALA A C 1
ATOM 2582 O O . ALA A 1 349 ? 6.921 4.781 -17.416 1.00 90.12 349 ALA A O 1
ATOM 2583 N N . MET A 1 350 ? 8.857 5.747 -18.014 1.00 91.38 350 MET A N 1
ATOM 2584 C CA . MET A 1 350 ? 9.241 6.149 -16.652 1.00 91.38 350 MET A CA 1
ATOM 2585 C C . MET A 1 350 ? 8.201 7.073 -15.993 1.00 91.38 350 MET A C 1
ATOM 2587 O O . MET A 1 350 ? 7.804 6.844 -14.852 1.00 91.38 350 MET A O 1
ATOM 2591 N N . SER A 1 351 ? 7.710 8.081 -16.721 1.00 93.94 351 SER A N 1
ATOM 2592 C CA . SER A 1 351 ? 6.689 9.013 -16.218 1.00 93.94 351 SER A CA 1
ATOM 2593 C C . SER A 1 351 ? 5.361 8.314 -15.904 1.00 93.94 351 SER A C 1
ATOM 2595 O O . SER A 1 351 ? 4.706 8.651 -14.920 1.00 93.94 351 SER A O 1
ATOM 2597 N N . CYS A 1 352 ? 4.976 7.307 -16.695 1.00 94.00 352 CYS A N 1
ATOM 2598 C CA . CYS A 1 352 ? 3.770 6.520 -16.448 1.00 94.00 352 CYS A CA 1
ATOM 2599 C C . CYS A 1 352 ? 3.919 5.614 -15.218 1.00 94.00 352 CYS A C 1
ATOM 2601 O O . CYS A 1 352 ? 2.971 5.510 -14.448 1.00 94.00 352 CYS A O 1
ATOM 2603 N N . VAL A 1 353 ? 5.097 5.022 -14.977 1.00 93.31 353 VAL A N 1
ATOM 2604 C CA . VAL A 1 353 ? 5.374 4.266 -13.738 1.00 93.31 353 VAL A CA 1
ATOM 2605 C C . VAL A 1 353 ? 5.271 5.171 -12.506 1.00 93.31 353 VAL A C 1
ATOM 2607 O O . VAL A 1 353 ? 4.621 4.806 -11.529 1.00 93.31 353 VAL A O 1
ATOM 2610 N N . PHE A 1 354 ? 5.833 6.382 -12.559 1.00 95.44 354 PHE A N 1
ATOM 2611 C CA . PHE A 1 354 ? 5.696 7.360 -11.472 1.00 95.44 354 PHE A CA 1
ATOM 2612 C C . PHE A 1 354 ? 4.232 7.786 -11.261 1.00 95.44 354 PHE A C 1
ATOM 2614 O O . PHE A 1 354 ? 3.752 7.791 -10.130 1.00 95.44 354 PHE A O 1
ATOM 2621 N N . GLY A 1 355 ? 3.491 8.073 -12.338 1.00 96.00 355 GLY A N 1
ATOM 2622 C CA . GLY A 1 355 ? 2.061 8.395 -12.275 1.00 96.00 355 GLY A CA 1
ATOM 2623 C C . GLY A 1 355 ? 1.202 7.255 -11.714 1.00 96.00 355 GLY A C 1
ATOM 2624 O O . GLY A 1 355 ? 0.283 7.503 -10.932 1.00 96.00 355 GLY A O 1
ATOM 2625 N N . PHE A 1 356 ? 1.525 6.007 -12.057 1.00 95.31 356 PHE A N 1
ATOM 2626 C CA . PHE A 1 356 ? 0.868 4.800 -11.553 1.00 95.31 356 PHE A CA 1
ATOM 2627 C C . PHE A 1 356 ? 1.055 4.648 -10.037 1.00 95.31 356 PHE A C 1
ATOM 2629 O O . PHE A 1 356 ? 0.068 4.523 -9.315 1.00 95.31 356 PHE A O 1
ATOM 2636 N N . ILE A 1 357 ? 2.294 4.763 -9.548 1.00 94.50 357 ILE A N 1
ATOM 2637 C CA . ILE A 1 357 ? 2.636 4.671 -8.118 1.00 94.50 357 ILE A CA 1
ATOM 2638 C C . ILE A 1 357 ? 2.013 5.827 -7.319 1.00 94.50 357 ILE A C 1
ATOM 2640 O O . ILE A 1 357 ? 1.367 5.596 -6.300 1.00 94.50 357 ILE A O 1
ATOM 2644 N N . LEU A 1 358 ? 2.084 7.066 -7.826 1.00 95.94 358 LEU A N 1
ATOM 2645 C CA . LEU A 1 358 ? 1.389 8.211 -7.217 1.00 95.94 358 LEU A CA 1
ATOM 2646 C C . LEU A 1 358 ? -0.123 7.961 -7.082 1.00 95.94 358 LEU A C 1
ATOM 2648 O O . LEU A 1 358 ? -0.727 8.315 -6.070 1.00 95.94 358 LEU A O 1
ATOM 2652 N N . SER A 1 359 ? -0.734 7.323 -8.082 1.00 96.31 359 SER A N 1
ATOM 2653 C CA . SER A 1 359 ? -2.165 6.993 -8.080 1.00 96.31 359 SER A CA 1
ATOM 2654 C C . SER A 1 359 ? -2.511 5.856 -7.107 1.00 96.31 359 SER A C 1
ATOM 2656 O O . SER A 1 359 ? -3.580 5.888 -6.493 1.00 96.31 359 SER A O 1
ATOM 2658 N N . PHE A 1 360 ? -1.605 4.889 -6.930 1.00 95.19 360 PHE A N 1
ATOM 2659 C CA . PHE A 1 360 ? -1.722 3.793 -5.965 1.00 95.19 360 PHE A CA 1
ATOM 2660 C C . PHE A 1 360 ? -1.663 4.292 -4.513 1.00 95.19 360 PHE A C 1
ATOM 2662 O O . PHE A 1 360 ? -2.585 4.025 -3.738 1.00 95.19 360 PHE A O 1
ATOM 2669 N N . GLY A 1 361 ? -0.637 5.074 -4.160 1.00 92.44 361 GLY A N 1
ATOM 2670 C CA . GLY A 1 361 ? -0.462 5.605 -2.804 1.00 92.44 361 GLY A CA 1
ATOM 2671 C C . GLY A 1 361 ? -1.561 6.597 -2.388 1.00 92.44 361 GLY A C 1
ATOM 2672 O O . GLY A 1 361 ? -2.033 6.578 -1.248 1.00 92.44 361 GLY A O 1
ATOM 2673 N N . ILE A 1 362 ? -2.040 7.431 -3.323 1.00 93.31 362 ILE A N 1
ATOM 2674 C CA . ILE A 1 362 ? -3.146 8.373 -3.069 1.00 93.31 362 ILE A CA 1
ATOM 2675 C C . ILE A 1 362 ? -4.500 7.653 -2.937 1.00 93.31 362 ILE A C 1
ATOM 2677 O O . ILE A 1 362 ? -5.337 8.090 -2.150 1.00 93.31 362 ILE A O 1
ATOM 2681 N N . GLY A 1 363 ? -4.732 6.571 -3.685 1.00 92.69 363 GLY A N 1
ATOM 2682 C CA . GLY A 1 363 ? -5.985 5.811 -3.653 1.00 92.69 363 GLY A CA 1
ATOM 2683 C C . GLY A 1 363 ? -5.866 4.484 -2.889 1.00 92.69 363 GLY A C 1
ATOM 2684 O O . GLY A 1 363 ? -6.013 4.490 -1.665 1.00 92.69 363 GLY A O 1
ATOM 2685 N N . PRO A 1 364 ? -5.664 3.344 -3.585 1.00 92.12 364 PRO A N 1
ATOM 2686 C CA . PRO A 1 364 ? -5.619 1.998 -3.006 1.00 92.12 364 PRO A CA 1
ATOM 2687 C C . PRO A 1 364 ? -4.875 1.844 -1.678 1.00 92.12 364 PRO A C 1
ATOM 2689 O O . PRO A 1 364 ? -5.509 1.430 -0.705 1.00 92.12 364 PRO A O 1
ATOM 2692 N N . ALA A 1 365 ? -3.587 2.188 -1.597 1.00 89.75 365 ALA A N 1
ATOM 2693 C CA . ALA A 1 365 ? -2.803 1.930 -0.388 1.00 89.75 365 ALA A CA 1
ATOM 2694 C C . ALA A 1 365 ? -3.249 2.803 0.792 1.00 89.75 365 ALA A C 1
ATOM 2696 O O . ALA A 1 365 ? -3.513 2.290 1.881 1.00 89.75 365 ALA A O 1
ATOM 2697 N N . GLY A 1 366 ? -3.405 4.111 0.561 1.00 83.69 366 GLY A N 1
ATOM 2698 C CA . GLY A 1 366 ? -3.826 5.053 1.595 1.00 83.69 366 GLY A CA 1
ATOM 2699 C C . GLY A 1 366 ? -5.225 4.771 2.148 1.00 83.69 366 GLY A C 1
ATOM 2700 O O . GLY A 1 366 ? -5.440 4.890 3.350 1.00 83.69 366 GLY A O 1
ATOM 2701 N N . VAL A 1 367 ? -6.180 4.362 1.304 1.00 87.25 367 VAL A N 1
ATOM 2702 C CA . VAL A 1 367 ? -7.576 4.157 1.731 1.00 87.25 367 VAL A CA 1
ATOM 2703 C C . VAL A 1 367 ? -7.846 2.755 2.279 1.00 87.25 367 VAL A C 1
ATOM 2705 O O . VAL A 1 367 ? -8.562 2.633 3.274 1.00 87.25 367 VAL A O 1
ATOM 2708 N N . THR A 1 368 ? -7.323 1.687 1.667 1.00 86.50 368 THR A N 1
ATOM 2709 C CA . THR A 1 368 ? -7.783 0.314 1.982 1.00 86.50 368 THR A CA 1
ATOM 2710 C C . THR A 1 368 ? -7.419 -0.105 3.413 1.00 86.50 368 THR A C 1
ATOM 2712 O O . THR A 1 368 ? -8.235 -0.723 4.098 1.00 86.50 368 THR A O 1
ATOM 2715 N N . GLY A 1 369 ? -6.253 0.324 3.915 1.00 78.94 369 GLY A N 1
ATOM 2716 C CA . GLY A 1 369 ? -5.854 0.109 5.311 1.00 78.94 369 GLY A CA 1
ATOM 2717 C C . GLY A 1 369 ? -6.739 0.842 6.330 1.00 78.94 369 GLY A C 1
ATOM 2718 O O . GLY A 1 369 ? -7.086 0.268 7.362 1.00 78.94 369 GLY A O 1
ATOM 2719 N N . ILE A 1 370 ? -7.168 2.075 6.028 1.00 80.06 370 ILE A N 1
ATOM 2720 C CA . ILE A 1 370 ? -8.112 2.838 6.870 1.00 80.06 370 ILE A CA 1
ATOM 2721 C C . ILE A 1 370 ? -9.478 2.151 6.871 1.00 80.06 370 ILE A C 1
ATOM 2723 O O . ILE A 1 370 ? -10.079 1.944 7.926 1.00 80.06 370 ILE A O 1
ATOM 2727 N N . LEU A 1 371 ? -9.953 1.749 5.691 1.00 81.25 371 LEU A N 1
ATOM 2728 C CA . LEU A 1 371 ? -11.271 1.159 5.489 1.00 81.25 371 LEU A CA 1
ATOM 2729 C C . LEU A 1 371 ? -11.476 -0.130 6.309 1.00 81.25 371 LEU A C 1
ATOM 2731 O O . LEU A 1 371 ? -12.576 -0.373 6.805 1.00 81.25 371 LEU A O 1
ATOM 2735 N N . ALA A 1 372 ? -10.417 -0.918 6.529 1.00 77.69 372 ALA A N 1
ATOM 2736 C CA . ALA A 1 372 ? -10.444 -2.076 7.425 1.00 77.69 372 ALA A CA 1
ATOM 2737 C C . ALA A 1 372 ? -10.739 -1.711 8.899 1.00 77.69 372 ALA A C 1
ATOM 2739 O O . ALA A 1 372 ? -11.309 -2.525 9.628 1.00 77.69 372 ALA A O 1
ATOM 2740 N N . THR A 1 373 ? -10.409 -0.492 9.345 1.00 75.31 373 THR A N 1
ATOM 2741 C CA . THR A 1 373 ? -10.765 -0.005 10.692 1.00 75.31 373 THR A CA 1
ATOM 2742 C C . THR A 1 373 ? -12.204 0.499 10.778 1.00 75.31 373 THR A C 1
ATOM 2744 O O . THR A 1 373 ? -12.857 0.269 11.796 1.00 75.31 373 THR A O 1
ATOM 2747 N N . GLU A 1 374 ? -12.706 1.136 9.715 1.00 78.75 374 GLU A N 1
ATOM 2748 C CA . GLU A 1 374 ? -14.022 1.794 9.668 1.00 78.75 374 GLU A CA 1
ATOM 2749 C C . GLU A 1 374 ? -15.177 0.834 9.362 1.00 78.75 374 GLU A C 1
ATOM 2751 O O . GLU A 1 374 ? -16.292 1.034 9.841 1.00 78.75 374 GLU A O 1
ATOM 2756 N N . LEU A 1 375 ? -14.922 -0.232 8.594 1.00 79.12 375 LEU A N 1
ATOM 2757 C CA . LEU A 1 375 ? -15.926 -1.253 8.285 1.00 79.12 375 LEU A CA 1
ATOM 2758 C C . LEU A 1 375 ? -16.277 -2.152 9.479 1.00 79.12 375 LEU A C 1
ATOM 2760 O O . LEU A 1 375 ? -17.329 -2.783 9.432 1.00 79.12 375 LEU A O 1
ATOM 2764 N N . PHE A 1 376 ? -15.432 -2.252 10.511 1.00 77.69 376 PHE A N 1
ATOM 2765 C CA . PHE A 1 376 ? -15.575 -3.243 11.586 1.00 77.69 376 PHE A CA 1
ATOM 2766 C C . PHE A 1 376 ? -15.592 -2.617 12.987 1.00 77.69 376 PHE A C 1
ATOM 2768 O O . PHE A 1 376 ? -14.793 -1.736 13.321 1.00 77.69 376 PHE A O 1
ATOM 2775 N N . ASP A 1 377 ? -16.492 -3.128 13.829 1.00 69.38 377 ASP A N 1
ATOM 2776 C CA . ASP A 1 377 ? -16.601 -2.771 15.242 1.00 69.38 377 ASP A CA 1
ATOM 2777 C C . ASP A 1 377 ? -15.403 -3.275 16.066 1.00 69.38 377 ASP A C 1
ATOM 2779 O O . ASP A 1 377 ? -14.640 -4.143 15.634 1.00 69.38 377 ASP A O 1
ATOM 2783 N N . GLN A 1 378 ? -15.263 -2.760 17.289 1.00 64.38 378 GLN A N 1
ATOM 2784 C CA . GLN A 1 378 ? -14.144 -3.061 18.188 1.00 64.38 378 GLN A CA 1
ATOM 2785 C C . GLN A 1 378 ? -13.967 -4.570 18.469 1.00 64.38 378 GLN A C 1
ATOM 2787 O O . GLN A 1 378 ? -12.837 -5.031 18.613 1.00 64.38 378 GLN A O 1
ATOM 2792 N N . THR A 1 379 ? -15.048 -5.364 18.488 1.00 68.75 379 THR A N 1
ATOM 2793 C CA . THR A 1 379 ? -15.000 -6.815 18.775 1.00 68.75 379 THR A CA 1
ATOM 2794 C C . THR A 1 379 ? -14.640 -7.664 17.553 1.00 68.75 379 THR A C 1
ATOM 2796 O O . THR A 1 379 ? -14.136 -8.783 17.697 1.00 68.75 379 THR A O 1
ATOM 2799 N N . ALA A 1 380 ? -14.896 -7.140 16.349 1.00 71.81 380 ALA A N 1
ATOM 2800 C CA . ALA A 1 380 ? -14.626 -7.789 15.070 1.00 71.81 380 ALA A CA 1
ATOM 2801 C C . ALA A 1 380 ? -13.297 -7.351 14.432 1.00 71.81 380 ALA A C 1
ATOM 2803 O O . ALA A 1 380 ? -12.680 -8.144 13.719 1.00 71.81 380 ALA A O 1
ATOM 2804 N N . ARG A 1 381 ? -12.831 -6.120 14.685 1.00 75.62 381 ARG A N 1
ATOM 2805 C CA . ARG A 1 381 ? -11.655 -5.529 14.021 1.00 75.62 381 ARG A CA 1
ATOM 2806 C C . ARG A 1 381 ? -10.371 -6.370 14.143 1.00 75.62 381 ARG A C 1
ATOM 2808 O O . ARG A 1 381 ? -9.730 -6.555 13.109 1.00 75.62 381 ARG A O 1
ATOM 2815 N N . PRO A 1 382 ? -10.002 -6.967 15.298 1.00 76.06 382 PRO A N 1
ATOM 2816 C CA . PRO A 1 382 ? -8.822 -7.838 15.373 1.00 76.06 382 PRO A CA 1
ATOM 2817 C C . PRO A 1 382 ? -8.941 -9.079 14.473 1.00 76.06 382 PRO A C 1
ATOM 2819 O O . PRO A 1 382 ? -7.977 -9.492 13.831 1.00 76.06 382 PRO A O 1
ATOM 2822 N N . ALA A 1 383 ? -10.144 -9.649 14.365 1.00 80.12 383 ALA A N 1
ATOM 2823 C CA . ALA A 1 383 ? -10.420 -10.787 13.493 1.00 80.12 383 ALA A CA 1
ATOM 2824 C C . ALA A 1 383 ? -10.366 -10.398 12.007 1.00 80.12 383 ALA A C 1
ATOM 2826 O O . ALA A 1 383 ? -9.839 -11.154 11.190 1.00 80.12 383 ALA A O 1
ATOM 2827 N N . ALA A 1 384 ? -10.876 -9.209 11.669 1.00 81.12 384 ALA A N 1
ATOM 2828 C CA . ALA A 1 384 ? -10.798 -8.642 10.328 1.00 81.12 384 ALA A CA 1
ATOM 2829 C C . ALA A 1 384 ? -9.341 -8.386 9.910 1.00 81.12 384 ALA A C 1
ATOM 2831 O O . ALA A 1 384 ? -8.970 -8.763 8.802 1.00 81.12 384 ALA A O 1
ATOM 2832 N N . TYR A 1 385 ? -8.495 -7.859 10.804 1.00 79.50 385 TYR A N 1
ATOM 2833 C CA . TYR A 1 385 ? -7.056 -7.702 10.557 1.00 79.50 385 TYR A CA 1
ATOM 2834 C C . TYR A 1 385 ? -6.343 -9.030 10.285 1.00 79.50 385 TYR A C 1
ATOM 2836 O O . TYR A 1 385 ? -5.530 -9.094 9.368 1.00 79.50 385 TYR A O 1
ATOM 2844 N N . VAL A 1 386 ? -6.667 -10.107 11.011 1.00 83.50 386 VAL A N 1
ATOM 2845 C CA . VAL A 1 386 ? -6.090 -11.437 10.732 1.00 83.50 386 VAL A CA 1
ATOM 2846 C C . VAL A 1 386 ? -6.497 -11.940 9.342 1.00 83.50 386 VAL A C 1
ATOM 2848 O O . VAL A 1 386 ? -5.643 -12.415 8.596 1.00 83.50 386 VAL A O 1
ATOM 2851 N N . VAL A 1 387 ? -7.773 -11.806 8.960 1.00 84.50 387 VAL A N 1
ATOM 2852 C CA . VAL A 1 387 ? -8.252 -12.198 7.619 1.00 84.50 387 VAL A CA 1
ATOM 2853 C C . VAL A 1 387 ? -7.608 -11.340 6.524 1.00 84.50 387 VAL A C 1
ATOM 2855 O O . VAL A 1 387 ? -7.148 -11.881 5.522 1.00 84.50 387 VAL A O 1
ATOM 2858 N N . TYR A 1 388 ? -7.535 -10.023 6.726 1.00 84.62 388 TYR A N 1
ATOM 2859 C CA . TYR A 1 388 ? -6.928 -9.069 5.797 1.00 84.62 388 TYR A CA 1
ATOM 2860 C C . TYR A 1 388 ? -5.429 -9.323 5.622 1.00 84.62 388 TYR A C 1
ATOM 2862 O O . TYR A 1 388 ? -4.969 -9.485 4.500 1.00 84.62 388 TYR A O 1
ATOM 2870 N N . GLY A 1 389 ? -4.673 -9.451 6.715 1.00 83.38 389 GLY A N 1
ATOM 2871 C CA . GLY A 1 389 ? -3.238 -9.722 6.671 1.00 83.38 389 GLY A CA 1
ATOM 2872 C C . GLY A 1 389 ? -2.915 -11.043 5.971 1.00 83.38 389 GLY A C 1
ATOM 2873 O O . GLY A 1 389 ? -2.061 -11.068 5.089 1.00 83.38 389 GLY A O 1
ATOM 2874 N N . VAL A 1 390 ? -3.627 -12.129 6.299 1.00 86.62 390 VAL A N 1
ATOM 2875 C CA . VAL A 1 390 ? -3.458 -13.420 5.603 1.00 86.62 390 VAL A CA 1
ATOM 2876 C C . VAL A 1 390 ? -3.773 -13.287 4.112 1.00 86.62 390 VAL A C 1
ATOM 2878 O O . VAL A 1 390 ? -3.043 -13.843 3.292 1.00 86.62 390 VAL A O 1
ATOM 2881 N N . LEU A 1 391 ? -4.811 -12.530 3.744 1.00 87.56 391 LEU A N 1
ATOM 2882 C CA . LEU A 1 391 ? -5.145 -12.267 2.347 1.00 87.56 391 LEU A CA 1
ATOM 2883 C C . LEU A 1 391 ? -4.033 -11.496 1.624 1.00 87.56 391 LEU A C 1
ATOM 2885 O O . LEU A 1 391 ? -3.603 -11.962 0.572 1.00 87.56 391 LEU A O 1
ATOM 2889 N N . LEU A 1 392 ? -3.546 -10.379 2.184 1.00 86.56 392 LEU A N 1
ATOM 2890 C CA . LEU A 1 392 ? -2.477 -9.579 1.572 1.00 86.56 392 LEU A CA 1
ATOM 2891 C C . LEU A 1 392 ? -1.224 -10.430 1.340 1.00 86.56 392 LEU A C 1
ATOM 2893 O O . LEU A 1 392 ? -0.796 -10.590 0.204 1.00 86.56 392 LEU A O 1
ATOM 2897 N N . TRP A 1 393 ? -0.697 -11.084 2.384 1.00 86.56 393 TRP A N 1
ATOM 2898 C CA . TRP A 1 393 ? 0.503 -11.923 2.264 1.00 86.56 393 TRP A CA 1
ATOM 2899 C C . TRP A 1 393 ? 0.322 -13.105 1.295 1.00 86.56 393 TRP A C 1
ATOM 2901 O O . TRP A 1 393 ? 1.284 -13.515 0.647 1.00 86.56 393 TRP A O 1
ATOM 2911 N N . THR A 1 394 ? -0.899 -13.635 1.146 1.00 89.88 394 THR A N 1
ATOM 2912 C CA . THR A 1 394 ? -1.199 -14.683 0.153 1.00 89.88 394 THR A CA 1
ATOM 2913 C C . THR A 1 394 ? -1.234 -14.127 -1.273 1.00 89.88 394 THR A C 1
ATOM 2915 O O . THR A 1 394 ? -0.717 -14.770 -2.186 1.00 89.88 394 THR A O 1
ATOM 2918 N N . MET A 1 395 ? -1.814 -12.942 -1.481 1.00 89.81 395 MET A N 1
ATOM 2919 C CA . MET A 1 395 ? -1.875 -12.302 -2.798 1.00 89.81 395 MET A CA 1
ATOM 2920 C C . MET A 1 395 ? -0.503 -11.788 -3.235 1.00 89.81 395 MET A C 1
ATOM 2922 O O . MET A 1 395 ? -0.109 -12.063 -4.363 1.00 89.81 395 MET A O 1
ATOM 2926 N N . LEU A 1 396 ? 0.273 -11.173 -2.340 1.00 87.69 396 LEU A N 1
ATOM 2927 C CA . LEU A 1 396 ? 1.661 -10.774 -2.582 1.00 87.69 396 LEU A CA 1
ATOM 2928 C C . LEU A 1 396 ? 2.532 -11.965 -3.012 1.00 87.69 396 LEU A C 1
ATOM 2930 O O . LEU A 1 396 ? 3.289 -11.873 -3.978 1.00 87.69 396 LEU A O 1
ATOM 2934 N N . LEU A 1 397 ? 2.385 -13.116 -2.340 1.00 89.38 397 LEU A N 1
ATOM 2935 C CA . LEU A 1 397 ? 3.070 -14.358 -2.708 1.00 89.38 397 LEU A CA 1
ATOM 2936 C C . LEU A 1 397 ? 2.625 -14.876 -4.087 1.00 89.38 397 LEU A C 1
ATOM 2938 O O . LEU A 1 397 ? 3.465 -15.253 -4.903 1.00 89.38 397 LEU A O 1
ATOM 2942 N N . LEU A 1 398 ? 1.317 -14.883 -4.361 1.00 88.94 398 LEU A N 1
ATOM 2943 C CA . LEU A 1 398 ? 0.756 -15.317 -5.644 1.00 88.94 398 LEU A CA 1
ATOM 2944 C C . LEU A 1 398 ? 1.220 -14.422 -6.804 1.00 88.94 398 LEU A C 1
ATOM 2946 O O . LEU A 1 398 ? 1.580 -14.927 -7.866 1.00 88.94 398 LEU A O 1
ATOM 2950 N N . VAL A 1 399 ? 1.247 -13.107 -6.590 1.00 87.19 399 VAL A N 1
ATOM 2951 C CA . VAL A 1 399 ? 1.711 -12.099 -7.551 1.00 87.19 399 VAL A CA 1
ATOM 2952 C C . VAL A 1 399 ? 3.215 -12.231 -7.786 1.00 87.19 399 VAL A C 1
ATOM 2954 O O . VAL A 1 399 ? 3.634 -12.352 -8.935 1.00 87.19 399 VAL A O 1
ATOM 2957 N N . GLY A 1 400 ? 4.023 -12.302 -6.724 1.00 84.75 400 GLY A N 1
ATOM 2958 C CA . GLY A 1 400 ? 5.479 -12.444 -6.824 1.00 84.75 400 GLY A CA 1
ATOM 2959 C C . GLY A 1 400 ? 5.926 -13.738 -7.514 1.00 84.75 400 GLY A C 1
ATOM 2960 O O . GLY A 1 400 ? 6.886 -13.724 -8.280 1.00 84.75 400 GLY A O 1
ATOM 2961 N N . LEU A 1 401 ? 5.210 -14.849 -7.306 1.00 88.12 401 LEU A N 1
ATOM 2962 C CA . LEU A 1 401 ? 5.464 -16.108 -8.017 1.00 88.12 401 LEU A CA 1
ATOM 2963 C C . LEU A 1 401 ? 4.880 -16.123 -9.440 1.00 88.12 401 LEU A C 1
ATOM 2965 O O . LEU A 1 401 ? 5.444 -16.770 -10.319 1.00 88.12 401 LEU A O 1
ATOM 2969 N N . GLY A 1 402 ? 3.760 -15.436 -9.682 1.00 85.88 402 GLY A N 1
ATOM 2970 C CA . GLY A 1 402 ? 3.071 -15.412 -10.975 1.00 85.88 402 GLY A CA 1
ATOM 2971 C C . GLY A 1 402 ? 3.675 -14.448 -12.003 1.00 85.88 402 GLY A C 1
ATOM 2972 O O . GLY A 1 402 ? 3.638 -14.728 -13.202 1.00 85.88 402 GLY A O 1
ATOM 2973 N N . PHE A 1 403 ? 4.252 -13.327 -11.562 1.00 84.06 403 PHE A N 1
ATOM 2974 C CA . PHE A 1 403 ? 4.723 -12.260 -12.449 1.00 84.06 403 PHE A CA 1
ATOM 2975 C C . PHE A 1 403 ? 5.795 -12.681 -13.476 1.00 84.06 403 PHE A C 1
ATOM 2977 O O . PHE A 1 403 ? 5.677 -12.256 -14.626 1.00 84.06 403 PHE A O 1
ATOM 2984 N N . PRO A 1 404 ? 6.790 -13.542 -13.164 1.00 84.62 404 PRO A N 1
ATOM 2985 C CA . PRO A 1 404 ? 7.735 -14.038 -14.170 1.00 84.62 404 PRO A CA 1
ATOM 2986 C C . PRO A 1 404 ? 7.056 -14.737 -15.357 1.00 84.62 404 PRO A C 1
ATOM 2988 O O . PRO A 1 404 ? 7.415 -14.494 -16.506 1.00 84.62 404 PRO A O 1
ATOM 2991 N N . PHE A 1 405 ? 6.010 -15.528 -15.106 1.00 86.69 405 PHE A N 1
ATOM 2992 C CA . PHE A 1 405 ? 5.254 -16.197 -16.169 1.00 86.69 405 PHE A CA 1
ATOM 2993 C C . PHE A 1 405 ? 4.427 -15.204 -17.007 1.00 86.69 405 PHE A C 1
ATOM 2995 O O . PHE A 1 405 ? 4.228 -15.418 -18.202 1.00 86.69 405 PHE A O 1
ATOM 3002 N N . LEU A 1 406 ? 3.987 -14.086 -16.412 1.00 83.62 406 LEU A N 1
ATOM 3003 C CA . LEU A 1 406 ? 3.337 -12.986 -17.136 1.00 83.62 406 LEU A CA 1
ATOM 3004 C C . LEU A 1 406 ? 4.340 -12.181 -17.985 1.00 83.62 406 LEU A C 1
ATOM 3006 O O . LEU A 1 406 ? 4.010 -11.833 -19.118 1.00 83.62 406 LEU A O 1
ATOM 3010 N N . MET A 1 407 ? 5.563 -11.939 -17.491 1.00 78.94 407 MET A N 1
ATOM 3011 C CA . MET A 1 407 ? 6.670 -11.357 -18.275 1.00 78.94 407 MET A CA 1
ATOM 3012 C C . MET A 1 407 ? 6.958 -12.182 -19.532 1.00 78.94 407 MET A C 1
ATOM 3014 O O . MET A 1 407 ? 7.001 -11.629 -20.631 1.00 78.94 407 MET A O 1
ATOM 3018 N N . GLU A 1 408 ? 7.138 -13.496 -19.376 1.00 81.50 408 GLU A N 1
ATOM 3019 C CA . GLU A 1 408 ? 7.469 -14.399 -20.484 1.00 81.50 408 GLU A CA 1
ATOM 3020 C C . GLU A 1 408 ? 6.297 -14.593 -21.460 1.00 81.50 408 GLU A C 1
ATOM 3022 O O . GLU A 1 408 ? 6.513 -14.663 -22.669 1.00 81.50 408 GLU A O 1
ATOM 3027 N N . GLY A 1 409 ? 5.057 -14.654 -20.958 1.00 83.56 409 GLY A N 1
ATOM 3028 C CA . GLY A 1 409 ? 3.872 -14.942 -21.771 1.00 83.56 409 GLY A CA 1
ATOM 3029 C C . GLY A 1 409 ? 3.227 -13.742 -22.477 1.00 83.56 409 GLY A C 1
ATOM 3030 O O . GLY A 1 409 ? 2.601 -13.934 -23.519 1.00 83.56 409 GLY A O 1
ATOM 3031 N N . LEU A 1 410 ? 3.336 -12.521 -21.932 1.00 81.56 410 LEU A N 1
ATOM 3032 C CA . LEU A 1 410 ? 2.618 -11.337 -22.444 1.00 81.56 410 LEU A CA 1
ATOM 3033 C C . LEU A 1 410 ? 3.519 -10.249 -23.044 1.00 81.56 410 LEU A C 1
ATOM 3035 O O . LEU A 1 410 ? 3.006 -9.393 -23.770 1.00 81.56 410 LEU A O 1
ATOM 3039 N N . ALA A 1 411 ? 4.827 -10.259 -22.759 1.00 80.44 411 ALA A N 1
ATOM 3040 C CA . ALA A 1 411 ? 5.787 -9.251 -23.216 1.00 80.44 411 ALA A CA 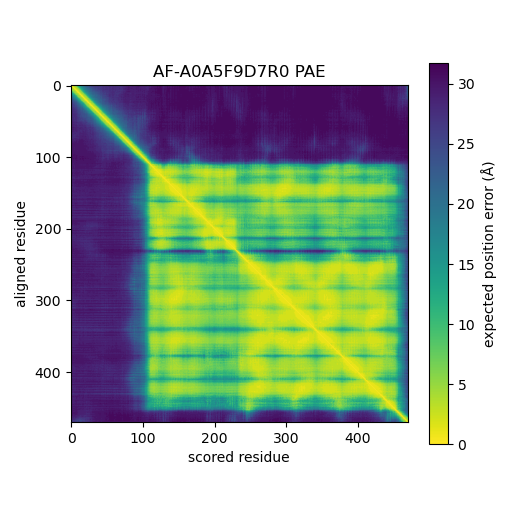1
ATOM 3041 C C . ALA A 1 411 ? 5.259 -7.805 -23.035 1.00 80.44 411 ALA A C 1
ATOM 3043 O O . ALA A 1 411 ? 4.990 -7.378 -21.912 1.00 80.44 411 ALA A O 1
ATOM 3044 N N . HIS A 1 412 ? 5.064 -7.052 -24.125 1.00 79.12 412 HIS A N 1
ATOM 3045 C CA . HIS A 1 412 ? 4.557 -5.672 -24.108 1.00 79.12 412 HIS A CA 1
ATOM 3046 C C . HIS A 1 412 ? 3.178 -5.512 -23.442 1.00 79.12 412 HIS A C 1
ATOM 3048 O O . HIS A 1 412 ? 2.885 -4.449 -22.901 1.00 79.12 412 HIS A O 1
ATOM 3054 N N . PHE A 1 413 ? 2.344 -6.559 -23.427 1.00 84.31 413 PHE A N 1
ATOM 3055 C CA . PHE A 1 413 ? 0.988 -6.537 -22.859 1.00 84.31 413 PHE A CA 1
ATOM 3056 C C . PHE A 1 413 ? 0.922 -6.885 -21.363 1.00 84.31 413 PHE A C 1
ATOM 3058 O O . PHE A 1 413 ? -0.173 -7.044 -20.822 1.00 84.31 413 PHE A O 1
ATOM 3065 N N . ILE A 1 414 ? 2.059 -6.991 -20.667 1.00 82.62 414 ILE A N 1
ATOM 3066 C CA . ILE A 1 414 ? 2.120 -7.441 -19.266 1.00 82.62 414 ILE A CA 1
ATOM 3067 C C . ILE A 1 414 ? 1.240 -6.642 -18.286 1.00 82.62 414 ILE A C 1
ATOM 3069 O O . ILE A 1 414 ? 0.762 -7.211 -17.309 1.00 82.62 414 ILE A O 1
ATOM 3073 N N . TYR A 1 415 ? 0.967 -5.357 -18.540 1.00 83.81 415 TYR A N 1
ATOM 3074 C CA . TYR A 1 415 ? 0.086 -4.565 -17.671 1.00 83.81 415 TYR A CA 1
ATOM 3075 C C . TYR A 1 415 ? -1.414 -4.798 -17.904 1.00 83.81 415 TYR A C 1
ATOM 3077 O O . TYR A 1 415 ? -2.216 -4.429 -17.049 1.00 83.81 415 TYR A O 1
ATOM 3085 N N . VAL A 1 416 ? -1.830 -5.438 -19.002 1.00 89.69 416 VAL A N 1
ATOM 3086 C CA . VAL A 1 416 ? -3.255 -5.615 -19.345 1.00 89.69 416 VAL A CA 1
ATOM 3087 C C . VAL A 1 416 ? -4.058 -6.393 -18.279 1.00 89.69 416 VAL A C 1
ATOM 3089 O O . VAL A 1 416 ? -5.168 -5.955 -17.963 1.00 89.69 416 VAL A O 1
ATOM 3092 N N . PRO A 1 417 ? -3.543 -7.467 -17.642 1.00 90.81 417 PRO A N 1
ATOM 3093 C CA . PRO A 1 417 ? -4.211 -8.099 -16.500 1.00 90.81 417 PRO A CA 1
ATOM 3094 C C . PRO A 1 417 ? -4.416 -7.142 -15.315 1.00 90.81 417 PRO A C 1
ATOM 3096 O O . PRO A 1 417 ? -5.498 -7.111 -14.730 1.00 90.81 417 PRO A O 1
ATOM 3099 N N . PHE A 1 418 ? -3.419 -6.313 -14.995 1.00 91.19 418 PHE A N 1
ATOM 3100 C CA . PHE A 1 418 ? -3.503 -5.334 -13.906 1.00 91.19 418 PHE A CA 1
ATOM 3101 C C . PHE A 1 418 ? -4.496 -4.210 -14.218 1.00 91.19 418 PHE A C 1
ATOM 3103 O O . PHE A 1 418 ? -5.255 -3.802 -13.342 1.00 91.19 418 PHE A O 1
ATOM 3110 N N . LEU A 1 419 ? -4.578 -3.773 -15.480 1.00 93.75 419 LEU A N 1
ATOM 3111 C CA . LEU A 1 419 ? -5.612 -2.844 -15.945 1.00 93.75 419 LEU A CA 1
ATOM 3112 C C . LEU A 1 419 ? -7.022 -3.405 -15.724 1.00 93.75 419 LEU A C 1
ATOM 3114 O O . LEU A 1 419 ? -7.895 -2.684 -15.242 1.00 93.75 419 LEU A O 1
ATOM 3118 N N . ALA A 1 420 ? -7.243 -4.692 -16.012 1.00 94.69 420 ALA A N 1
ATOM 3119 C CA . ALA A 1 420 ? -8.526 -5.339 -15.749 1.00 94.69 420 ALA A CA 1
ATOM 3120 C C . ALA A 1 420 ? -8.859 -5.374 -14.244 1.00 94.69 420 ALA A C 1
ATOM 3122 O O . ALA A 1 420 ? -9.998 -5.090 -13.868 1.00 94.69 420 ALA A O 1
ATOM 3123 N N . VAL A 1 421 ? -7.877 -5.644 -13.374 1.00 95.44 421 VAL A N 1
ATOM 3124 C CA . VAL A 1 421 ? -8.065 -5.581 -11.912 1.00 95.44 421 VAL A CA 1
ATOM 3125 C C . VAL A 1 421 ? -8.389 -4.158 -11.450 1.00 95.44 421 VAL A C 1
ATOM 3127 O O . VAL A 1 421 ? -9.352 -3.982 -10.706 1.00 95.44 421 VAL A O 1
ATOM 3130 N N . CYS A 1 422 ? -7.667 -3.140 -11.927 1.00 95.62 422 CYS A N 1
ATOM 3131 C CA . CYS A 1 422 ? -7.938 -1.739 -11.598 1.00 95.62 422 CYS A CA 1
ATOM 3132 C C . CYS A 1 422 ? -9.352 -1.311 -12.022 1.00 95.62 422 CYS A C 1
ATOM 3134 O O . CYS A 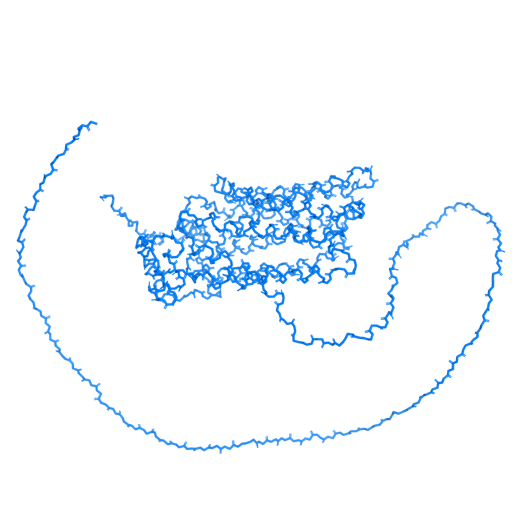1 422 ? -10.079 -0.726 -11.220 1.00 95.62 422 CYS A O 1
ATOM 3136 N N . VAL A 1 423 ? -9.797 -1.660 -13.235 1.00 96.62 423 VAL A N 1
ATOM 3137 C CA . VAL A 1 423 ? -11.170 -1.380 -13.694 1.00 96.62 423 VAL A CA 1
ATOM 3138 C C . VAL A 1 423 ? -12.202 -2.089 -12.812 1.00 96.62 423 VAL A C 1
ATOM 3140 O O . VAL A 1 423 ? -13.167 -1.460 -12.375 1.00 96.62 423 VAL A O 1
ATOM 3143 N N . CYS A 1 424 ? -11.993 -3.365 -12.479 1.00 96.00 424 CYS A N 1
ATOM 3144 C CA . CYS A 1 424 ? -12.870 -4.100 -11.564 1.00 96.00 424 CYS A CA 1
ATOM 3145 C C . CYS A 1 424 ? -12.902 -3.483 -10.153 1.00 96.00 424 CYS A C 1
ATOM 3147 O O . CYS A 1 424 ? -13.979 -3.370 -9.568 1.00 96.00 424 CYS A O 1
ATOM 3149 N N . GLY A 1 425 ? -11.762 -3.027 -9.625 1.00 94.50 425 GLY A N 1
ATOM 3150 C CA . GLY A 1 425 ? -11.656 -2.328 -8.340 1.00 94.50 425 GLY A CA 1
ATOM 3151 C C . GLY A 1 425 ? -12.388 -0.982 -8.337 1.00 94.50 425 GLY A C 1
ATOM 3152 O O . GLY A 1 425 ? -13.158 -0.699 -7.414 1.00 94.50 425 GLY A O 1
ATOM 3153 N N . ALA A 1 426 ? -12.232 -0.185 -9.399 1.00 95.19 426 ALA A N 1
ATOM 3154 C CA . ALA A 1 426 ? -12.958 1.069 -9.594 1.00 95.19 426 ALA A CA 1
ATOM 3155 C C . ALA A 1 426 ? -14.477 0.844 -9.681 1.00 95.19 426 ALA A C 1
ATOM 3157 O O . ALA A 1 426 ? -15.237 1.515 -8.983 1.00 95.19 426 ALA A O 1
ATOM 3158 N N . VAL A 1 427 ? -14.930 -0.133 -10.476 1.00 95.81 427 VAL A N 1
ATOM 3159 C CA . VAL A 1 427 ? -16.356 -0.477 -10.621 1.00 95.81 427 VAL A CA 1
ATOM 3160 C C . VAL A 1 427 ? -16.936 -1.020 -9.312 1.00 95.81 427 VAL A C 1
ATOM 3162 O O . VAL A 1 427 ? -18.028 -0.611 -8.915 1.00 95.81 427 VAL A O 1
ATOM 3165 N N . TYR A 1 428 ? -16.212 -1.881 -8.592 1.00 94.62 428 TYR A N 1
ATOM 3166 C CA . TYR A 1 428 ? -16.665 -2.395 -7.299 1.00 94.62 428 TYR A CA 1
ATOM 3167 C C . TYR A 1 428 ? -16.818 -1.269 -6.265 1.00 94.62 428 TYR A C 1
ATOM 3169 O O . TYR A 1 428 ? -17.857 -1.156 -5.613 1.00 94.62 428 TYR A O 1
ATOM 3177 N N . THR A 1 429 ? -15.827 -0.379 -6.182 1.00 92.50 429 THR A N 1
ATOM 3178 C CA . THR A 1 429 ? -15.864 0.839 -5.353 1.00 92.50 429 THR A CA 1
ATOM 3179 C C . THR A 1 429 ? -17.022 1.764 -5.751 1.00 92.50 429 THR A C 1
ATOM 3181 O O . THR A 1 429 ? -17.724 2.316 -4.900 1.00 92.50 429 THR A O 1
ATOM 3184 N N . GLY A 1 430 ? -17.267 1.901 -7.055 1.00 90.12 430 GLY A N 1
ATOM 3185 C CA . GLY A 1 430 ? -18.353 2.698 -7.613 1.00 90.12 430 GLY A CA 1
ATOM 3186 C C . GLY A 1 430 ? -19.750 2.160 -7.293 1.00 90.12 430 GLY A C 1
ATOM 3187 O O . GLY A 1 430 ? -20.672 2.963 -7.165 1.00 90.12 430 GLY A O 1
ATOM 3188 N N . LEU A 1 431 ? -19.924 0.846 -7.108 1.00 89.12 431 LEU A N 1
ATOM 3189 C CA . LEU A 1 431 ? -21.244 0.210 -6.960 1.00 89.12 431 LEU A CA 1
ATOM 3190 C C . LEU A 1 431 ? -21.564 -0.331 -5.557 1.00 89.12 431 LEU A C 1
ATOM 3192 O O . LEU A 1 431 ? -22.730 -0.313 -5.164 1.00 89.12 431 LEU A O 1
ATOM 3196 N N . PHE A 1 432 ? -20.575 -0.828 -4.809 1.00 86.38 432 PHE A N 1
ATOM 3197 C CA . PHE A 1 432 ? -20.806 -1.605 -3.580 1.00 86.38 432 PHE A CA 1
ATOM 3198 C C . PHE A 1 432 ? -20.236 -0.982 -2.305 1.00 86.38 432 PHE A C 1
ATOM 3200 O O . PHE A 1 432 ? -20.677 -1.357 -1.216 1.00 86.38 432 PHE A O 1
ATOM 3207 N N . LEU A 1 433 ? -19.290 -0.045 -2.414 1.00 86.44 433 LEU A N 1
ATOM 3208 C CA . LEU A 1 433 ? -18.690 0.608 -1.253 1.00 86.44 433 LEU A CA 1
ATOM 3209 C C . LEU A 1 433 ? -19.490 1.867 -0.854 1.00 86.44 433 LEU A C 1
ATOM 3211 O O . LEU A 1 433 ? -19.583 2.795 -1.663 1.00 86.44 433 LEU A O 1
ATOM 3215 N N . PRO A 1 434 ? -20.056 1.952 0.367 1.00 84.25 434 PRO A N 1
ATOM 3216 C CA . PRO A 1 434 ? -20.584 3.211 0.885 1.00 84.25 434 PRO A CA 1
ATOM 3217 C C . PRO A 1 434 ? -19.437 4.188 1.183 1.00 84.25 434 PRO A C 1
ATOM 3219 O O . PRO A 1 434 ? -18.337 3.782 1.547 1.00 84.25 434 PRO A O 1
ATOM 3222 N N . GLU A 1 435 ? -19.686 5.493 1.063 1.00 85.94 435 GLU A N 1
ATOM 3223 C CA . GLU A 1 435 ? -18.731 6.492 1.565 1.00 85.94 435 GLU A CA 1
ATOM 3224 C C . GLU A 1 435 ? -18.749 6.488 3.102 1.00 85.94 435 GLU A C 1
ATOM 3226 O O . GLU A 1 435 ? -19.832 6.537 3.690 1.00 85.94 435 GLU A O 1
ATOM 3231 N N . THR A 1 436 ? -17.576 6.427 3.737 1.00 81.00 436 THR A N 1
ATOM 3232 C CA . THR A 1 436 ? -17.418 6.367 5.202 1.00 81.00 436 THR A CA 1
ATOM 3233 C C . THR A 1 436 ? -17.146 7.733 5.829 1.00 81.00 436 THR A C 1
ATOM 3235 O O . THR A 1 436 ? -17.440 7.927 7.007 1.00 81.00 436 THR A O 1
ATOM 3238 N N . LYS A 1 437 ? -16.621 8.697 5.055 1.00 79.31 437 LYS A N 1
ATOM 3239 C CA . LYS A 1 437 ? -16.263 10.036 5.541 1.00 79.31 437 LYS A CA 1
ATOM 3240 C C . LYS A 1 437 ? -17.418 10.692 6.307 1.00 79.31 437 LYS A C 1
ATOM 3242 O O . LYS A 1 437 ? -18.484 10.940 5.744 1.00 79.31 437 LYS A O 1
ATOM 3247 N N . GLY A 1 438 ? -17.153 11.060 7.560 1.00 66.25 438 GLY A N 1
ATOM 3248 C CA . GLY A 1 438 ? -18.070 11.836 8.399 1.00 66.25 438 GLY A CA 1
ATOM 3249 C C . GLY A 1 438 ? -19.284 11.069 8.932 1.00 66.25 438 GLY A C 1
ATOM 3250 O O . GLY A 1 438 ? -20.174 11.703 9.488 1.00 66.25 438 GLY A O 1
ATOM 3251 N N . LYS A 1 439 ? -19.333 9.739 8.776 1.00 72.62 439 LYS A N 1
ATOM 3252 C CA . LYS A 1 439 ? -20.366 8.877 9.369 1.00 72.62 439 LYS A CA 1
ATOM 3253 C C . LYS A 1 439 ? -19.852 8.190 10.629 1.00 72.62 439 LYS A C 1
ATOM 3255 O O . LYS A 1 439 ? -18.673 7.858 10.731 1.00 72.62 439 LYS A O 1
ATOM 3260 N N . SER A 1 440 ? -20.753 7.900 11.559 1.00 72.19 440 SER A N 1
ATOM 3261 C CA . SER A 1 440 ? -20.468 7.015 12.687 1.00 72.19 440 SER A CA 1
ATOM 3262 C C . SER A 1 440 ? -20.342 5.547 12.250 1.00 72.19 440 SER A C 1
ATOM 3264 O O . SER A 1 440 ? -20.956 5.107 11.273 1.00 72.19 440 SER A O 1
ATOM 3266 N N . PHE A 1 441 ? -19.615 4.744 13.037 1.00 63.75 441 PHE A N 1
ATOM 3267 C CA . PHE A 1 441 ? -19.561 3.282 12.877 1.00 63.75 441 PHE A CA 1
ATOM 3268 C C . PHE A 1 441 ? -20.958 2.642 12.845 1.00 63.75 441 PHE A C 1
ATOM 3270 O O . PHE A 1 441 ? -21.179 1.661 12.130 1.00 63.75 441 PHE A O 1
ATOM 3277 N N . LEU A 1 442 ? -21.910 3.201 13.602 1.00 63.50 442 LEU A N 1
ATOM 3278 C CA . LEU A 1 442 ? -23.285 2.720 13.648 1.00 63.50 442 LEU A CA 1
ATOM 3279 C C . LEU A 1 442 ? -24.003 2.969 12.316 1.00 63.50 442 LEU A C 1
ATOM 3281 O O . LEU A 1 442 ? -24.605 2.041 11.789 1.00 63.50 442 LEU A O 1
ATOM 3285 N N . GLU A 1 443 ? -23.905 4.165 11.733 1.00 70.38 443 GLU A N 1
ATOM 3286 C CA . GLU A 1 443 ? -24.507 4.475 10.426 1.00 70.38 443 GLU A CA 1
ATOM 3287 C C . GLU A 1 443 ? -23.896 3.640 9.295 1.00 70.38 443 GLU A C 1
ATOM 3289 O O . GLU A 1 443 ? -24.635 3.083 8.483 1.00 70.38 443 GLU A O 1
ATOM 3294 N N . ILE A 1 444 ? -22.567 3.479 9.280 1.00 73.31 444 ILE A N 1
ATOM 3295 C CA . ILE A 1 444 ? -21.856 2.614 8.323 1.00 73.31 444 ILE A CA 1
ATOM 3296 C C . ILE A 1 444 ? -22.373 1.171 8.435 1.00 73.31 444 ILE A C 1
ATOM 3298 O O . ILE A 1 444 ? -22.755 0.558 7.435 1.00 73.31 444 ILE A O 1
ATOM 3302 N N . THR A 1 445 ? -22.469 0.647 9.661 1.00 68.62 445 THR A N 1
ATOM 3303 C CA . THR A 1 445 ? -22.997 -0.701 9.925 1.00 68.62 445 THR A CA 1
ATOM 3304 C C . THR A 1 445 ? -24.472 -0.821 9.533 1.00 68.62 445 THR A C 1
ATOM 3306 O O . THR A 1 445 ? -24.862 -1.829 8.951 1.00 68.62 445 THR A O 1
ATOM 3309 N N . GLN A 1 446 ? -25.302 0.200 9.777 1.00 69.31 446 GLN A N 1
ATOM 3310 C CA . GLN A 1 446 ? -26.715 0.218 9.379 1.00 69.31 446 GLN A CA 1
ATOM 3311 C C . GLN A 1 446 ? -26.905 0.250 7.858 1.00 69.31 446 GLN A C 1
ATOM 3313 O O . GLN A 1 446 ? -27.789 -0.432 7.338 1.00 69.31 446 GLN A O 1
ATOM 3318 N N . GLU A 1 447 ? -26.086 1.009 7.131 1.00 77.06 447 GLU A N 1
ATOM 3319 C CA . GLU A 1 447 ? -26.105 1.062 5.667 1.00 77.06 447 GLU A CA 1
ATOM 3320 C C . GLU A 1 447 ? -25.709 -0.298 5.075 1.00 77.06 447 GLU A C 1
ATOM 3322 O O . GLU A 1 447 ? -26.436 -0.858 4.252 1.00 77.06 447 GLU A O 1
ATOM 3327 N N . LEU A 1 448 ? -24.631 -0.905 5.582 1.00 76.31 448 LEU A N 1
ATOM 3328 C CA . LEU A 1 448 ? -24.196 -2.250 5.193 1.00 76.31 448 LEU A CA 1
ATOM 3329 C C . LEU A 1 448 ? -25.199 -3.343 5.606 1.00 76.31 448 LEU A C 1
ATOM 3331 O O . LEU A 1 448 ? -25.414 -4.281 4.838 1.00 76.31 448 LEU A O 1
ATOM 3335 N N . HIS A 1 449 ? -25.891 -3.198 6.740 1.00 70.69 449 HIS A N 1
ATOM 3336 C CA . HIS A 1 449 ? -26.956 -4.106 7.178 1.00 70.69 449 HIS A CA 1
ATOM 3337 C C . HIS A 1 449 ? -28.216 -3.996 6.303 1.00 70.69 449 HIS A C 1
ATOM 3339 O O . HIS A 1 449 ? -28.749 -5.016 5.869 1.00 70.69 449 HIS A O 1
ATOM 3345 N N . ARG A 1 450 ? -28.661 -2.778 5.959 1.00 70.38 450 ARG A N 1
ATOM 3346 C CA . ARG A 1 450 ? -29.748 -2.546 4.984 1.00 70.38 450 ARG A CA 1
ATOM 3347 C C . ARG A 1 450 ? -29.414 -3.134 3.614 1.00 70.38 450 ARG A C 1
ATOM 3349 O O . ARG A 1 450 ? -30.283 -3.704 2.959 1.00 70.38 450 ARG A O 1
ATOM 3356 N N . LEU A 1 451 ? -28.150 -3.045 3.199 1.00 69.19 451 LEU A N 1
ATOM 3357 C CA . LEU A 1 451 ? -27.659 -3.681 1.980 1.00 69.19 451 LEU A CA 1
ATOM 3358 C C . LEU A 1 451 ? -27.607 -5.221 2.106 1.00 69.19 451 LEU A C 1
ATOM 3360 O O . LEU A 1 451 ? -27.918 -5.915 1.135 1.00 69.19 451 LEU A O 1
ATOM 3364 N N . ASN A 1 452 ? -27.226 -5.783 3.260 1.00 69.19 452 ASN A N 1
ATOM 3365 C CA . ASN A 1 452 ? -27.266 -7.234 3.521 1.00 69.19 452 ASN A CA 1
ATOM 3366 C C . ASN A 1 452 ? -28.701 -7.783 3.489 1.00 69.19 452 ASN A C 1
ATOM 3368 O O . ASN A 1 452 ? -28.930 -8.839 2.900 1.00 69.19 452 ASN A O 1
ATOM 3372 N N . PHE A 1 453 ? -29.666 -7.050 4.054 1.00 71.62 453 PHE A N 1
ATOM 3373 C CA . PHE A 1 453 ? -31.060 -7.480 4.190 1.00 71.62 453 PHE A CA 1
ATOM 3374 C C . PHE A 1 453 ? -32.061 -6.458 3.610 1.00 71.62 453 PHE A C 1
ATOM 3376 O O . PHE A 1 453 ? -32.803 -5.826 4.365 1.00 71.62 453 PHE A O 1
ATOM 3383 N N . PRO A 1 454 ? -32.196 -6.337 2.270 1.00 59.72 454 PRO A N 1
ATOM 3384 C CA . PRO A 1 454 ? -33.097 -5.361 1.632 1.00 59.72 454 PRO A CA 1
ATOM 3385 C C . PRO A 1 454 ? -34.605 -5.587 1.870 1.00 59.72 454 PRO A C 1
ATOM 3387 O O . PRO A 1 454 ? -35.430 -4.907 1.261 1.00 59.72 454 PRO A O 1
ATOM 3390 N N . ARG A 1 455 ? -34.980 -6.599 2.665 1.00 52.56 455 ARG A N 1
ATOM 3391 C CA . ARG A 1 455 ? -36.359 -7.058 2.900 1.00 52.56 455 ARG A CA 1
ATOM 3392 C C . ARG A 1 455 ? -36.587 -7.604 4.321 1.00 52.56 455 ARG A C 1
ATOM 3394 O O . ARG A 1 455 ? -37.413 -8.498 4.483 1.00 52.56 455 ARG A O 1
ATOM 3401 N N . ASP A 1 456 ? -35.880 -7.113 5.343 1.00 51.72 456 ASP A N 1
ATOM 3402 C CA . ASP A 1 456 ? -36.243 -7.427 6.737 1.00 51.72 456 ASP A CA 1
ATOM 3403 C C . ASP A 1 456 ? -37.177 -6.352 7.339 1.00 51.72 456 ASP A C 1
ATOM 3405 O O . ASP A 1 456 ? -36.712 -5.259 7.665 1.00 51.72 456 ASP A O 1
ATOM 3409 N N . PRO A 1 457 ? -38.485 -6.630 7.520 1.00 51.12 457 PRO A N 1
ATOM 3410 C CA . PRO A 1 457 ? -39.419 -5.706 8.161 1.00 51.12 457 PRO A CA 1
ATOM 3411 C C . PRO A 1 457 ? -39.328 -5.708 9.699 1.00 51.12 457 PRO A C 1
ATOM 3413 O O . PRO A 1 457 ? -40.068 -4.969 10.346 1.00 51.12 457 PRO A O 1
ATOM 3416 N N . ARG A 1 458 ? -38.489 -6.558 10.311 1.00 49.47 458 ARG A N 1
ATOM 3417 C CA . ARG A 1 458 ? -38.386 -6.695 11.777 1.00 49.47 458 ARG A CA 1
ATOM 3418 C C . ARG A 1 458 ? -37.373 -5.739 12.397 1.00 49.47 458 ARG A C 1
ATOM 3420 O O . ARG A 1 458 ? -37.447 -5.490 13.601 1.00 49.47 458 ARG A O 1
ATOM 3427 N N . TRP A 1 459 ? -36.447 -5.206 11.599 1.00 45.62 459 TRP A N 1
ATOM 3428 C CA . TRP A 1 459 ? -35.381 -4.327 12.071 1.00 45.62 459 TRP A CA 1
ATOM 3429 C C . TRP A 1 459 ? -35.910 -2.920 12.388 1.00 45.62 459 TRP A C 1
ATOM 3431 O O . TRP A 1 459 ? -35.764 -1.974 11.613 1.00 45.62 459 TRP A O 1
ATOM 3441 N N . ARG A 1 460 ? -36.516 -2.771 13.571 1.00 45.84 460 ARG A N 1
ATOM 3442 C CA . ARG A 1 460 ? -36.446 -1.497 14.293 1.00 45.84 460 ARG A CA 1
ATOM 3443 C C . ARG A 1 460 ? -34.998 -1.325 14.740 1.00 45.84 460 ARG A C 1
ATOM 3445 O O . ARG A 1 460 ? -34.433 -2.246 15.327 1.00 45.84 460 ARG A O 1
ATOM 3452 N N . GLY A 1 461 ? -34.405 -0.178 14.420 1.00 44.72 461 GLY A N 1
ATOM 3453 C CA . GLY A 1 461 ? -33.061 0.142 14.892 1.00 44.72 461 GLY A CA 1
ATOM 3454 C C . GLY A 1 461 ? -33.010 0.261 16.415 1.00 44.72 461 GLY A C 1
ATOM 3455 O O . GLY A 1 461 ? -34.068 0.328 17.048 1.00 44.72 461 GLY A O 1
ATOM 3456 N N . PRO A 1 462 ? -31.803 0.295 17.010 1.00 39.47 462 PRO A N 1
ATOM 3457 C CA . PRO A 1 462 ? -31.674 0.645 18.418 1.00 39.47 462 PRO A CA 1
ATOM 3458 C C . PRO A 1 462 ? -32.372 1.987 18.650 1.00 39.47 462 PRO A C 1
ATOM 3460 O O . PRO A 1 462 ? -32.212 2.911 17.846 1.00 39.47 462 PRO A O 1
ATOM 3463 N N . GLU A 1 463 ? -33.168 2.081 19.715 1.00 39.56 463 GLU A N 1
ATOM 3464 C CA . GLU A 1 463 ? -33.770 3.356 20.096 1.00 39.56 463 GLU A CA 1
ATOM 3465 C C . GLU A 1 463 ? -32.646 4.368 20.301 1.00 39.56 463 GLU A C 1
ATOM 3467 O O . GLU A 1 463 ? -31.663 4.097 20.996 1.00 39.56 463 GLU A O 1
ATOM 3472 N N . VAL A 1 464 ? -32.766 5.520 19.640 1.00 37.16 464 VAL A N 1
ATOM 3473 C CA . VAL A 1 464 ? -31.805 6.602 19.810 1.00 37.16 464 VAL A CA 1
ATOM 3474 C C . VAL A 1 464 ? -31.963 7.089 21.241 1.00 37.16 464 VAL A C 1
ATOM 3476 O O . VAL A 1 464 ? -32.920 7.797 21.553 1.00 37.16 464 VAL A O 1
ATOM 3479 N N . LEU A 1 465 ? -31.015 6.713 22.101 1.00 38.62 465 LEU A N 1
ATOM 3480 C CA . LEU A 1 465 ? -30.778 7.401 23.359 1.00 38.62 465 LEU A CA 1
ATOM 3481 C C . LEU A 1 465 ? -30.376 8.834 23.013 1.00 38.62 465 LEU A C 1
ATOM 3483 O O . LEU A 1 465 ? -29.201 9.145 22.825 1.00 38.62 465 LEU A O 1
ATOM 3487 N N . GLN A 1 466 ? -31.387 9.694 22.892 1.00 32.34 466 GLN A N 1
ATOM 3488 C CA . GLN A 1 466 ? -31.224 11.134 22.938 1.00 32.34 466 GLN A CA 1
ATOM 3489 C C . GLN A 1 466 ? -30.704 11.464 24.335 1.00 32.34 466 GLN A C 1
ATOM 3491 O O . GLN A 1 466 ? -31.480 11.695 25.261 1.00 32.34 466 GLN A O 1
ATOM 3496 N N . PHE A 1 467 ? -29.380 11.444 24.492 1.00 35.88 467 PHE A N 1
ATOM 3497 C CA . PHE A 1 467 ? -28.752 12.129 25.607 1.00 35.88 467 PHE A CA 1
ATOM 3498 C C . PHE A 1 467 ? -29.171 13.592 25.514 1.00 35.88 467 PHE A C 1
ATOM 3500 O O . PHE A 1 467 ? -28.942 14.261 24.507 1.00 35.88 467 PHE A O 1
ATOM 3507 N N . THR A 1 468 ? -29.898 14.024 26.536 1.00 34.34 468 THR A N 1
ATOM 3508 C CA . THR A 1 468 ? -30.485 15.354 26.642 1.00 34.34 468 THR A CA 1
ATOM 3509 C C . THR A 1 468 ? -29.403 16.420 26.584 1.00 34.34 468 THR A C 1
ATOM 3511 O O . THR A 1 468 ? -28.436 16.336 27.339 1.00 34.34 468 THR A O 1
ATOM 3514 N N . GLU A 1 469 ? -29.617 17.461 25.780 1.00 36.34 469 GLU A N 1
ATOM 3515 C CA . GLU A 1 469 ? -29.016 18.762 26.074 1.00 36.34 469 GLU A CA 1
ATOM 3516 C C . GLU A 1 469 ? -29.524 19.224 27.448 1.00 36.34 469 GLU A C 1
ATOM 3518 O O . GLU A 1 469 ? -30.739 19.344 27.637 1.00 36.34 469 GLU A O 1
ATOM 3523 N N . LEU A 1 470 ? -28.606 19.440 28.397 1.00 34.75 470 LEU A N 1
ATOM 3524 C CA . LEU A 1 470 ? -28.822 20.112 29.683 1.00 34.75 470 LEU A CA 1
ATOM 3525 C C . LEU A 1 470 ? -27.483 20.596 30.260 1.00 34.75 470 LEU A C 1
ATOM 3527 O O . LEU A 1 470 ? -26.539 19.776 30.280 1.00 34.75 470 LEU A O 1
#

Solvent-accessible surface area (backbone atoms only — not comparable to full-atom values): 28409 Å² total; per-residue (Å²): 129,90,86,82,91,85,89,85,82,83,90,80,86,92,85,89,90,81,90,88,87,80,89,86,81,90,90,84,87,87,80,89,81,86,88,84,88,85,90,84,84,89,83,88,87,88,80,92,86,80,90,80,90,80,90,82,90,86,90,88,92,88,92,87,84,91,86,88,88,84,90,85,88,85,91,87,84,84,88,83,82,88,81,95,74,79,87,75,76,78,82,77,84,70,84,78,85,75,79,73,84,77,74,92,76,81,58,82,82,55,52,59,70,50,46,72,53,51,52,43,48,50,39,39,52,59,37,58,84,91,45,18,65,65,53,29,47,48,50,55,40,51,51,24,45,49,49,23,50,50,37,55,45,47,23,64,92,64,22,42,29,100,86,29,46,69,56,49,65,52,51,59,52,55,63,49,52,51,49,63,69,46,52,85,78,52,70,71,43,35,51,54,28,40,60,78,69,56,36,61,67,62,18,50,55,26,46,32,71,73,66,76,37,90,86,49,64,68,63,50,48,52,54,51,49,51,41,58,74,56,49,94,61,73,71,47,53,50,72,56,57,78,66,34,73,80,42,42,62,49,54,48,49,53,51,52,51,49,49,31,51,48,53,38,39,60,65,54,46,67,79,38,38,72,56,54,44,44,72,42,67,44,59,75,92,49,44,56,59,55,49,31,48,46,24,51,29,34,31,50,12,35,52,50,18,68,69,38,44,86,73,72,23,47,40,58,34,32,26,49,12,25,50,44,28,32,51,23,44,50,54,27,34,53,30,48,74,39,40,93,77,38,97,62,30,39,58,53,33,52,50,21,54,40,48,24,44,31,18,36,23,37,4,40,60,52,35,53,66,53,47,57,58,62,66,36,55,89,55,44,30,69,24,49,50,54,55,50,50,56,47,45,59,50,43,50,50,51,47,67,69,45,46,63,59,37,50,74,72,42,55,59,53,50,50,53,67,24,37,54,32,19,51,51,43,20,51,45,34,73,73,72,52,75,73,56,68,96,56,52,64,65,57,54,50,50,53,50,38,47,69,67,44,82,79,62,91,78,75,72,71,83,78,81,80,73,76,73,91,126

Nearest PDB structures (foldseek):
  8y66-assembly1_A  TM=9.639E-01  e=9.690E-20  Homo sapiens
  4ybq-assembly1_A  TM=8.600E-01  e=1.142E-19  Rattus norvegicus
  9j2n-assembly1_A  TM=8.698E-01  e=1.184E-18  Homo sapiens
  4ybq-assembly2_B  TM=8.607E-01  e=7.537E-19  Rattus norvegicus
  7spt-assembly1_A  TM=8.837E-01  e=3.890E-18  Homo sapiens

Organism: Oryctolagus cuniculus (NCBI:txid9986)

Foldseek 3Di:
DDDDDDDDDDDDDDDDDDDDDDDDDDDDDYDDDDDDDDDDDDDDDDDDDDDDDDYDDDDDDDDDDDDDDDDDDDDDDDDDDDDPDDPPPDPPPPPPPPDDDPPDDDDPPVVVLVCLPVVLVLQLLLDDPVCSLVSSLVSQLVVLVVQLVLLVCCQCVHQVPPVRVVVSVVVVVVVVVVCVVCVVVAQGRLLCCCQVVVHPPSSQVNNCSSPVDNPCVVVVVVSVVVSVVCPPDAQDALVVCCVDLLNPLLLVLLLLLLLLLLQLCLVVCLVCVLVLLVLLVDDNNCSSVLSSLLSVLLSVLSVLLSVCCLPPFQLCLQLQLLVQLLVLLVQLLVLSVCSVVDVCSSVSNSVSSSSNSSSSSNHSPSRSVVSLVLSDDPSCSVSSSVVSSVSNVVSNVVSVVCLVVLCVPPPSCSSVSSSVSSVVSSVCSVPRDDTRRPDDSLVSSVVSSCVSCVDDPPDDDDPPPPPDDD